Protein AF-0000000081443013 (afdb_homodimer)

Sequence (404 aa):
EGSASNFTVTPKFPNVPPPEALKDAVVLRKEALANGVHPKKLRAFNTERIAPRCEVRACDEDVYLRGSDGRTLKQYIWMRYQDPVDCADLSMIHSTLAYVSDLHLVMTGMLPYPHIEFKLHTSLDHSAWYHEFRFDVNEWILYEQECVAHSANRSLIHGRIWSRSGRLLMSTSQEGLIYPASKPLEKQKEVNVQGEKLNSKIEGSASNFTVTPKFPNVPPPEALKDAVVLRKEALANGVHPKKLRAFNTERIAPRCEVRACDEDVYLRGSDGRTLKQYIWMRYQDPVDCADLSMIHSTLAYVSDLHLVMTGMLPYPHIEFKLHTSLDHSAWYHEFRFDVNEWILYEQECVAHSANRSLIHGRIWSRSGRLLMSTSQEGLIYPASKPLEKQKEVNVQGEKLNSKI

Organism: NCBI:txid290746

Foldseek 3Di:
DVPDDPDDDDDFFDDFDDQVVFDWLVVLQVVCVVVPNDPLQFQPAPCCVPPVQKTKTWRDSCCNTFADLLLFLKTKMKIAGNDADDLVDLVGLVVLVVSVLPPPAQVSQCRNPTSFAWPDKDWDDKDKDFPDRGDGRRAIKMKMKGFPDDDPQKTKMKIWIAGSVTHTTMIMIIIMGTHTPDDPPDDDDDRDNDPDDPPPPD/DVPDDPDDDDDFFDDFDDQVVFDWLVVLQVVCVVVPNDQLQFQPAPCCVPPVQKTKTWRDSCCNTFADLLLFLKTKMKIAGNDADDQVPLVGLVVLVVSVLPPPAQVSQCRNPTSFAWPDKDWPDKDKDFPDRGDGRRAIKMKMKGFPDDDPQKTKMKIWIAGPVTHTTMIMIIMMGTHTPDDPPDDDDDRDNDPDDPPPPD

InterPro domains:
  IPR003703 Acyl-CoA thioesterase [PTHR11066] (12-180)
  IPR025652 Acyl-CoA thioesterase 2, C-terminal domain [PF02551] (62-177)
  IPR029069 HotDog domain superfamily [SSF54637] (12-180)
  IPR042171 Acyl-CoA thioesterase, double hotdog domain [G3DSA:2.40.160.210] (1-179)

Structure (mmCIF, N/CA/C/O backbone):
data_AF-0000000081443013-model_v1
#
loop_
_entity.id
_entity.type
_entity.pdbx_description
1 polymer 'Acyl-CoA thioesterase II domain-containing protein'
#
loop_
_atom_site.group_PDB
_atom_site.id
_atom_site.type_symbol
_atom_site.label_atom_id
_atom_site.label_alt_id
_atom_site.label_comp_id
_atom_site.label_asym_id
_atom_site.label_entity_id
_atom_site.label_seq_id
_atom_site.pdbx_PDB_ins_code
_atom_site.Cartn_x
_atom_site.Cartn_y
_atom_site.Cartn_z
_atom_site.occupancy
_atom_site.B_iso_or_equiv
_atom_site.auth_seq_id
_atom_site.auth_comp_id
_atom_site.auth_asym_id
_atom_site.auth_atom_id
_atom_site.pdbx_PDB_model_num
ATOM 1 N N . GLU A 1 1 ? -27.938 -7.379 -5.125 1 44.31 1 GLU A N 1
ATOM 2 C CA . GLU A 1 1 ? -27.484 -7.359 -3.732 1 44.31 1 GLU A CA 1
ATOM 3 C C . GLU A 1 1 ? -27.672 -8.727 -3.078 1 44.31 1 GLU A C 1
ATOM 5 O O . GLU A 1 1 ? -26.844 -9.148 -2.266 1 44.31 1 GLU A O 1
ATOM 10 N N . GLY A 1 2 ? -28.625 -9.312 -3.572 1 47.38 2 GLY A N 1
ATOM 11 C CA . GLY A 1 2 ? -29 -10.586 -2.967 1 47.38 2 GLY A CA 1
ATOM 12 C C . GLY A 1 2 ? -27.953 -11.672 -3.197 1 47.38 2 GLY A C 1
ATOM 13 O O . GLY A 1 2 ? -27.906 -12.648 -2.453 1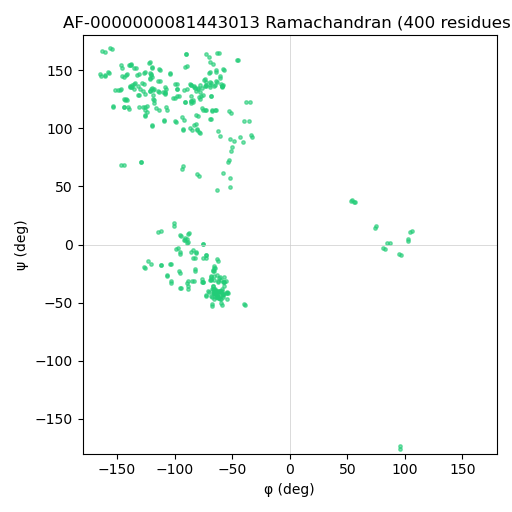 47.38 2 GLY A O 1
ATOM 14 N N . SER A 1 3 ? -27.219 -11.586 -4.27 1 54.97 3 SER A N 1
ATOM 15 C CA . SER A 1 3 ? -26.312 -12.664 -4.625 1 54.97 3 SER A CA 1
ATOM 16 C C . SER A 1 3 ? -24.891 -12.391 -4.113 1 54.97 3 SER A C 1
ATOM 18 O O . SER A 1 3 ? -23.969 -13.164 -4.379 1 54.97 3 SER A O 1
ATOM 20 N N . ALA A 1 4 ? -24.891 -11.289 -3.291 1 60.56 4 ALA A N 1
ATOM 21 C CA . ALA A 1 4 ? -23.578 -10.938 -2.752 1 60.56 4 ALA A CA 1
ATOM 22 C C . ALA A 1 4 ? -23.188 -11.867 -1.61 1 60.56 4 ALA A C 1
ATOM 24 O O . ALA A 1 4 ? -24.031 -12.25 -0.795 1 60.56 4 ALA A O 1
ATOM 25 N N . SER A 1 5 ? -22 -12.398 -1.771 1 65.38 5 SER A N 1
ATOM 26 C CA . SER A 1 5 ? -21.484 -13.258 -0.714 1 65.38 5 SER A CA 1
ATOM 27 C C . SER A 1 5 ? -21.422 -12.516 0.618 1 65.38 5 SER A C 1
ATOM 29 O O . SER A 1 5 ? -21.375 -11.281 0.648 1 65.38 5 SER A O 1
ATOM 31 N N . ASN A 1 6 ? -21.562 -13.266 1.627 1 69.56 6 ASN A N 1
ATOM 32 C CA . ASN A 1 6 ? -21.422 -12.719 2.971 1 69.56 6 ASN A CA 1
ATOM 33 C C . ASN A 1 6 ? -19.969 -12.742 3.447 1 69.56 6 ASN A C 1
ATOM 35 O O . ASN A 1 6 ? -19.672 -12.352 4.578 1 69.56 6 ASN A O 1
ATOM 39 N N . PHE A 1 7 ? -19.109 -13.047 2.52 1 76.25 7 PHE A N 1
ATOM 40 C CA . PHE A 1 7 ? -17.688 -13.07 2.877 1 76.25 7 PHE A CA 1
ATOM 41 C C . PHE A 1 7 ? -17.125 -11.664 2.939 1 76.25 7 PHE A C 1
ATOM 43 O O . PHE A 1 7 ? -17.406 -10.836 2.064 1 76.25 7 PHE A O 1
ATOM 50 N N . THR A 1 8 ? -16.531 -11.422 4.18 1 83.25 8 THR A N 1
ATOM 51 C CA . THR A 1 8 ? -15.859 -10.125 4.25 1 83.25 8 THR A CA 1
ATOM 52 C C . THR A 1 8 ? -14.438 -10.281 4.781 1 83.25 8 THR A C 1
ATOM 54 O O . THR A 1 8 ? -14.18 -11.117 5.645 1 83.25 8 THR A O 1
ATOM 57 N N . VAL A 1 9 ? -13.555 -9.68 4.156 1 86.94 9 VAL A N 1
ATOM 58 C CA . VAL A 1 9 ? -12.203 -9.43 4.641 1 86.94 9 VAL A CA 1
ATOM 59 C C . VAL A 1 9 ? -11.992 -7.934 4.844 1 86.94 9 VAL A C 1
ATOM 61 O O . VAL A 1 9 ? -12.164 -7.141 3.916 1 86.94 9 VAL A O 1
ATOM 64 N N . THR A 1 10 ? -11.766 -7.547 6.09 1 90.62 10 THR A N 1
ATOM 65 C CA . THR A 1 10 ? -11.516 -6.141 6.387 1 90.62 10 THR A CA 1
ATOM 66 C C . THR A 1 10 ? -10.383 -5.996 7.402 1 90.62 10 THR A C 1
ATOM 68 O O . THR A 1 10 ? -10.273 -6.793 8.336 1 90.62 10 THR A O 1
ATOM 71 N N . PRO A 1 11 ? -9.484 -5.066 7.125 1 91.12 11 PRO A N 1
ATOM 72 C CA . PRO A 1 11 ? -8.484 -4.773 8.156 1 91.12 11 PRO A CA 1
ATOM 73 C C . PRO A 1 11 ? -9.117 -4.254 9.453 1 91.12 11 PRO A C 1
ATOM 75 O O . PRO A 1 11 ? -10.289 -3.887 9.461 1 91.12 11 PRO A O 1
ATOM 78 N N . LYS A 1 12 ? -8.297 -4.289 10.445 1 92.75 12 LYS A N 1
ATOM 79 C CA . LYS A 1 12 ? -8.758 -3.752 11.719 1 92.75 12 LYS A CA 1
ATOM 80 C C . LYS A 1 12 ? -8.82 -2.229 11.688 1 92.75 12 LYS A C 1
ATOM 82 O O . LYS A 1 12 ? -7.918 -1.576 11.148 1 92.75 12 LYS A O 1
ATOM 87 N N . PHE A 1 13 ? -9.898 -1.758 12.234 1 96.12 13 PHE A N 1
ATOM 88 C CA . PHE A 1 13 ? -10.008 -0.313 12.398 1 96.12 13 PHE A CA 1
ATOM 89 C C . PHE A 1 13 ? -8.859 0.221 13.258 1 96.12 13 PHE A C 1
ATOM 91 O O . PHE A 1 13 ? -8.539 -0.349 14.297 1 96.12 13 PHE A O 1
ATOM 98 N N . PRO A 1 14 ? -8.25 1.316 12.875 1 96.44 14 PRO A N 1
ATOM 99 C CA . PRO A 1 14 ? -7.082 1.82 13.602 1 96.44 14 PRO A CA 1
ATOM 100 C C . PRO A 1 14 ? -7.434 2.361 14.984 1 96.44 14 PRO A C 1
ATOM 102 O O . PRO A 1 14 ? -8.539 2.877 15.188 1 96.44 14 PRO A O 1
ATOM 105 N N . ASN A 1 15 ? -6.438 2.184 15.844 1 96.38 15 ASN A N 1
ATOM 106 C CA . ASN A 1 15 ? -6.559 2.811 17.156 1 96.38 15 ASN A CA 1
ATOM 107 C C . ASN A 1 15 ? -6.18 4.289 17.109 1 96.38 15 ASN A C 1
ATOM 109 O O . ASN A 1 15 ? -5.004 4.637 17.203 1 96.38 15 ASN A O 1
ATOM 113 N N . VAL A 1 16 ? -7.109 5.184 17.031 1 97.69 16 VAL A N 1
ATOM 114 C CA . VAL A 1 16 ? -6.891 6.621 16.891 1 97.69 16 VAL A CA 1
ATOM 115 C C . VAL A 1 16 ? -7.859 7.375 17.797 1 97.69 16 VAL A C 1
ATOM 117 O O . VAL A 1 16 ? -8.93 6.859 18.141 1 97.69 16 VAL A O 1
ATOM 120 N N . PRO A 1 17 ? -7.559 8.57 18.234 1 97.75 17 PRO A N 1
ATOM 121 C CA . PRO A 1 17 ? -8.523 9.383 18.984 1 97.75 17 PRO A CA 1
ATOM 122 C C . PRO A 1 17 ? -9.75 9.758 18.141 1 97.75 17 PRO A C 1
ATOM 124 O O . PRO A 1 17 ? -9.648 9.906 16.922 1 97.75 17 PRO A O 1
ATOM 127 N N . PRO A 1 18 ? -10.82 9.914 18.828 1 97.94 18 PRO A N 1
ATOM 128 C CA . PRO A 1 18 ? -12 10.391 18.109 1 97.94 18 PRO A CA 1
ATOM 129 C C . PRO A 1 18 ? -11.875 11.844 17.656 1 97.94 18 PRO A C 1
ATOM 131 O O . PRO A 1 18 ? -11.086 12.602 18.219 1 97.94 18 PRO A O 1
ATOM 134 N N . PRO A 1 19 ? -12.625 12.18 16.656 1 98 19 PRO A N 1
ATOM 135 C CA . PRO A 1 19 ? -12.461 13.531 16.125 1 98 19 PRO A CA 1
ATOM 136 C C . PRO A 1 19 ? -12.781 14.609 17.141 1 98 19 PRO A C 1
ATOM 138 O O . PRO A 1 19 ? -12.219 15.711 17.094 1 98 19 PRO A O 1
ATOM 141 N N . GLU A 1 20 ? -13.656 14.328 18.078 1 97.69 20 GLU A N 1
ATOM 142 C CA . GLU A 1 20 ? -14.055 15.312 19.078 1 97.69 20 GLU A CA 1
ATOM 143 C C . GLU A 1 20 ? -12.883 15.672 19.984 1 97.69 20 GLU A C 1
ATOM 145 O O . GLU A 1 20 ? -12.883 16.734 20.625 1 97.69 20 GLU A O 1
ATOM 150 N N . ALA A 1 21 ? -11.914 14.836 20.094 1 97.94 21 ALA A N 1
ATOM 151 C CA . ALA A 1 21 ? -10.758 15.062 20.969 1 97.94 21 ALA A CA 1
ATOM 152 C C . ALA A 1 21 ? -9.656 15.812 20.219 1 97.94 21 ALA A C 1
ATOM 154 O O . ALA A 1 21 ? -8.594 16.078 20.781 1 97.94 21 ALA A O 1
ATOM 155 N N . LEU A 1 22 ? -9.852 16.234 19.016 1 98 22 LEU A N 1
ATOM 156 C CA . LEU A 1 22 ? -8.805 16.781 18.156 1 98 22 LEU A CA 1
ATOM 157 C C . LEU A 1 22 ? -9.148 18.203 17.703 1 98 22 LEU A C 1
ATOM 159 O O . LEU A 1 22 ? -10.32 18.578 17.672 1 98 22 LEU A O 1
ATOM 163 N N . LYS A 1 23 ? -8.125 18.969 17.359 1 95.56 23 LYS A N 1
ATOM 164 C CA . LYS A 1 23 ? -8.289 20.328 16.859 1 95.56 23 LYS A CA 1
ATOM 165 C C . LYS A 1 23 ? -8.438 20.344 15.344 1 95.56 23 LYS A C 1
ATOM 167 O O . LYS A 1 23 ? -7.914 19.469 14.648 1 95.56 23 LYS A O 1
ATOM 172 N N . ASP A 1 24 ? -9.094 21.344 14.875 1 94.44 24 ASP A N 1
ATOM 173 C CA . ASP A 1 24 ? -9.18 21.609 13.445 1 94.44 24 ASP A CA 1
ATOM 174 C C . ASP A 1 24 ? -7.801 21.922 12.859 1 94.44 24 ASP A C 1
ATOM 176 O O . ASP A 1 24 ? -7.012 22.641 13.484 1 94.44 24 ASP A O 1
ATOM 180 N N . ALA A 1 25 ? -7.559 21.406 11.703 1 92.19 25 ALA A N 1
ATOM 181 C CA . ALA A 1 25 ? -6.254 21.562 11.062 1 92.19 25 ALA A CA 1
ATOM 182 C C . ALA A 1 25 ? -5.934 23.031 10.797 1 92.19 25 ALA A C 1
ATOM 184 O O . ALA A 1 25 ? -4.773 23.438 10.875 1 92.19 25 ALA A O 1
ATOM 185 N N . VAL A 1 26 ? -6.922 23.766 10.391 1 89.5 26 VAL A N 1
ATOM 186 C CA . VAL A 1 26 ? -6.73 25.188 10.117 1 89.5 26 VAL A CA 1
ATOM 187 C C . VAL A 1 26 ? -6.305 25.906 11.398 1 89.5 26 VAL A C 1
ATOM 189 O O . VAL A 1 26 ? -5.398 26.75 11.383 1 89.5 26 VAL A O 1
ATOM 192 N N . VAL A 1 27 ? -7.008 25.609 12.492 1 91.44 27 VAL A N 1
ATOM 193 C CA . VAL A 1 27 ? -6.695 26.188 13.797 1 91.44 27 VAL A CA 1
ATOM 194 C C . VAL A 1 27 ? -5.293 25.766 14.227 1 91.44 27 VAL A C 1
ATOM 196 O O . VAL A 1 27 ? -4.52 26.594 14.727 1 91.44 27 VAL A O 1
ATOM 199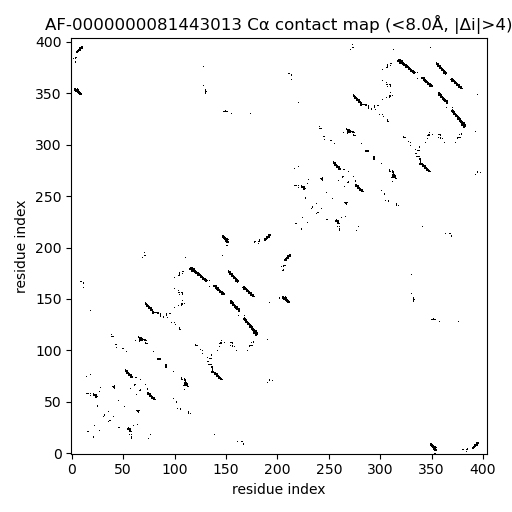 N N . LEU A 1 28 ? -4.941 24.516 14.031 1 91.31 28 LEU A N 1
ATOM 200 C CA . LEU A 1 28 ? -3.627 24 14.375 1 91.31 28 LEU A CA 1
ATOM 201 C C . LEU A 1 28 ? -2.521 24.766 13.672 1 91.31 28 LEU A C 1
ATOM 203 O O . LEU A 1 28 ? -1.509 25.109 14.289 1 91.31 28 LEU A O 1
ATOM 207 N N . ARG A 1 29 ? -2.697 25 12.422 1 90.38 29 ARG A N 1
ATOM 208 C CA . ARG A 1 29 ? -1.698 25.719 11.633 1 90.38 29 ARG A CA 1
ATOM 209 C C . ARG A 1 29 ? -1.558 27.156 12.102 1 90.38 29 ARG A C 1
ATOM 211 O O . ARG A 1 29 ? -0.442 27.672 12.242 1 90.38 29 ARG A O 1
ATOM 218 N N . LYS A 1 30 ? -2.656 27.844 12.305 1 91.19 30 LYS A N 1
ATOM 219 C CA . LYS A 1 30 ? -2.65 29.219 12.781 1 91.19 30 LYS A CA 1
ATOM 220 C C . LYS A 1 30 ? -1.933 29.328 14.125 1 91.19 30 LYS A C 1
ATOM 222 O O . LYS A 1 30 ? -1.17 30.281 14.344 1 91.19 30 LYS A O 1
ATOM 227 N N . GLU A 1 31 ? -2.205 28.391 14.984 1 94 31 GLU A N 1
ATOM 228 C CA . GLU A 1 31 ? -1.567 28.391 16.297 1 94 31 GLU A CA 1
ATOM 229 C C . GLU A 1 31 ? -0.062 28.172 16.188 1 94 31 GLU A C 1
ATOM 231 O O . GLU A 1 31 ? 0.72 28.797 16.906 1 94 31 GLU A O 1
ATOM 236 N N . ALA A 1 32 ? 0.339 27.297 15.266 1 92 32 ALA A N 1
ATOM 237 C CA . ALA A 1 32 ? 1.763 27.062 15.047 1 92 32 ALA A CA 1
ATOM 238 C C . ALA A 1 32 ? 2.471 28.312 14.562 1 92 32 ALA A C 1
ATOM 240 O O . ALA A 1 32 ? 3.559 28.656 15.039 1 92 32 ALA A O 1
ATOM 241 N N . LEU A 1 33 ? 1.902 28.984 13.68 1 91.56 33 LEU A N 1
ATOM 242 C CA . LEU A 1 33 ? 2.465 30.219 13.148 1 91.56 33 LEU A CA 1
ATOM 243 C C . LEU A 1 33 ? 2.518 31.312 14.219 1 91.56 33 LEU A C 1
ATOM 245 O O . LEU A 1 33 ? 3.51 32.031 14.328 1 91.56 33 LEU A O 1
ATOM 249 N N . ALA A 1 34 ? 1.504 31.422 14.984 1 95.12 34 ALA A N 1
ATOM 250 C CA . ALA A 1 34 ? 1.43 32.406 16.062 1 95.12 34 ALA A CA 1
ATOM 251 C C . ALA A 1 34 ? 2.49 32.156 17.125 1 95.12 34 ALA A C 1
ATOM 253 O O . ALA A 1 34 ? 2.992 33.062 17.75 1 95.12 34 ALA A O 1
ATOM 254 N N . ASN A 1 35 ? 2.871 30.891 17.203 1 94.56 35 ASN A N 1
ATOM 255 C CA . ASN A 1 35 ? 3.869 30.5 18.188 1 94.56 35 ASN A CA 1
ATOM 256 C C . ASN A 1 35 ? 5.281 30.562 17.625 1 94.56 35 ASN A C 1
ATOM 258 O O . ASN A 1 35 ? 6.223 30.047 18.219 1 94.56 35 ASN A O 1
ATOM 262 N N . GLY A 1 36 ? 5.352 31.031 16.391 1 91.81 36 GLY A N 1
ATOM 263 C CA . GLY A 1 36 ? 6.664 31.375 15.875 1 91.81 36 GLY A CA 1
ATOM 264 C C . GLY A 1 36 ? 7.227 30.344 14.922 1 91.81 36 GLY A C 1
ATOM 265 O O . GLY A 1 36 ? 8.383 30.438 14.5 1 91.81 36 GLY A O 1
ATOM 266 N N . VAL A 1 37 ? 6.473 29.391 14.664 1 88.19 37 VAL A N 1
ATOM 267 C CA . VAL A 1 37 ? 6.965 28.422 13.695 1 88.19 37 VAL A CA 1
ATOM 268 C C . VAL A 1 37 ? 7.035 29.062 12.312 1 88.19 37 VAL A C 1
ATOM 270 O O . VAL A 1 37 ? 6.07 29.688 11.859 1 88.19 37 VAL A O 1
ATOM 273 N N . HIS A 1 38 ? 8.172 28.953 11.719 1 87.69 38 HIS A N 1
ATOM 274 C CA . HIS A 1 38 ? 8.344 29.5 10.375 1 87.69 38 HIS A CA 1
ATOM 275 C C . HIS A 1 38 ? 7.461 28.766 9.367 1 87.69 38 HIS A C 1
ATOM 277 O O . HIS A 1 38 ? 7.367 27.531 9.398 1 87.69 38 HIS A O 1
ATOM 283 N N . PRO A 1 39 ? 6.836 29.484 8.477 1 83.5 39 PRO A N 1
ATOM 284 C CA . PRO A 1 39 ? 5.934 28.875 7.496 1 83.5 39 PRO A CA 1
ATOM 285 C C . PRO A 1 39 ? 6.621 27.812 6.652 1 83.5 39 PRO A C 1
ATOM 287 O O . PRO A 1 39 ? 5.992 26.812 6.281 1 83.5 39 PRO A O 1
ATOM 290 N N . LYS A 1 40 ? 7.898 27.906 6.453 1 79.38 40 LYS A N 1
ATOM 291 C CA . LYS A 1 40 ? 8.641 26.969 5.613 1 79.38 40 LYS A CA 1
ATOM 292 C C . LYS A 1 40 ? 8.844 25.625 6.328 1 79.38 40 LYS A C 1
ATOM 294 O O . LYS A 1 40 ? 9.188 24.625 5.695 1 79.38 40 LYS A O 1
ATOM 299 N N . LYS A 1 41 ? 8.547 25.688 7.551 1 81.62 41 LYS A N 1
ATOM 300 C CA . LYS A 1 41 ? 8.727 24.469 8.344 1 81.62 41 LYS A CA 1
ATOM 301 C C . LYS A 1 41 ? 7.422 23.688 8.445 1 81.62 41 LYS A C 1
ATOM 303 O O . LYS A 1 41 ? 7.406 22.547 8.945 1 81.62 41 LYS A O 1
ATOM 308 N N . LEU A 1 42 ? 6.414 24.281 7.992 1 83.94 42 LEU A N 1
ATOM 309 C CA . LEU A 1 42 ? 5.117 23.609 7.969 1 83.94 42 LEU A CA 1
ATOM 310 C C . LEU A 1 42 ? 4.84 23.016 6.59 1 83.94 42 LEU A C 1
ATOM 312 O O . LEU A 1 42 ? 5.172 23.625 5.57 1 83.94 42 LEU A O 1
ATOM 316 N N . ARG A 1 43 ? 4.32 21.844 6.629 1 81.81 43 ARG A N 1
ATOM 317 C CA . ARG A 1 43 ? 3.945 21.219 5.367 1 81.81 43 ARG A CA 1
ATOM 318 C C . ARG A 1 43 ? 2.902 22.062 4.633 1 81.81 43 ARG A C 1
ATOM 320 O O . ARG A 1 43 ? 2.027 22.656 5.258 1 81.81 43 ARG A O 1
ATOM 327 N N . ALA A 1 44 ? 3.029 22.031 3.41 1 64.12 44 ALA A N 1
ATOM 328 C CA . ALA A 1 44 ? 2.246 22.906 2.555 1 64.12 44 ALA A CA 1
ATOM 329 C C . ALA A 1 44 ? 0.839 22.359 2.336 1 64.12 44 ALA A C 1
ATOM 331 O O . ALA A 1 44 ? 0.534 21.828 1.268 1 64.12 44 ALA A O 1
ATOM 332 N N . PHE A 1 45 ? 0.171 22.234 3.35 1 68.81 45 PHE A N 1
ATOM 333 C CA . PHE A 1 45 ? -1.221 21.844 3.16 1 68.81 45 PHE A CA 1
ATOM 334 C C . PHE A 1 45 ? -2.121 23.062 3.078 1 68.81 45 PHE A C 1
ATOM 336 O O . PHE A 1 45 ? -2.162 23.875 4.008 1 68.81 45 PHE A O 1
ATOM 343 N N . ASN A 1 46 ? -2.438 23.406 1.997 1 62.16 46 ASN A N 1
ATOM 344 C CA . ASN A 1 46 ? -3.404 24.5 2.014 1 62.16 46 ASN A CA 1
ATOM 345 C C . ASN A 1 46 ? -4.836 23.984 1.937 1 62.16 46 ASN A C 1
ATOM 347 O O . ASN A 1 46 ? -5.48 24.078 0.891 1 62.16 46 ASN A O 1
ATOM 351 N N . THR A 1 47 ? -5.172 23.328 2.9 1 60.34 47 THR A N 1
ATOM 352 C CA . THR A 1 47 ? -6.504 22.75 2.971 1 60.34 47 THR A CA 1
ATOM 353 C C . THR A 1 47 ? -7.578 23.812 2.766 1 60.34 47 THR A C 1
ATOM 355 O O . THR A 1 47 ? -8.586 23.578 2.102 1 60.34 47 THR A O 1
ATOM 358 N N . GLU A 1 48 ? -7.367 24.844 3.336 1 65.81 48 GLU A N 1
ATOM 359 C CA . GLU A 1 48 ? -8.32 25.938 3.209 1 65.81 48 GLU A CA 1
ATOM 360 C C . GLU A 1 48 ? -8.531 26.328 1.745 1 65.81 48 GLU A C 1
ATOM 362 O O . GLU A 1 48 ? -9.641 26.672 1.343 1 65.81 48 GLU A O 1
ATOM 367 N N . ARG A 1 49 ? -7.562 26.172 1.122 1 69.94 49 ARG A N 1
ATOM 368 C CA . ARG A 1 49 ? -7.645 26.562 -0.282 1 69.94 49 ARG A CA 1
ATOM 369 C C . ARG A 1 49 ? -8.148 25.406 -1.143 1 69.94 49 ARG A C 1
ATOM 371 O O . ARG A 1 49 ? -9.008 25.594 -2.004 1 69.94 49 ARG A O 1
ATOM 378 N N . ILE A 1 50 ? -7.773 24.328 -0.799 1 68.69 50 ILE A N 1
ATOM 379 C CA . ILE A 1 50 ? -7.996 23.203 -1.696 1 68.69 50 ILE A CA 1
ATOM 380 C C . ILE A 1 50 ? -9.352 22.578 -1.398 1 68.69 50 ILE A C 1
ATOM 382 O O . ILE A 1 50 ? -10.039 22.109 -2.311 1 68.69 50 ILE A O 1
ATOM 386 N N . ALA A 1 51 ? -9.68 22.641 -0.157 1 78.44 51 ALA A N 1
ATOM 387 C CA . ALA A 1 51 ? -10.938 22 0.228 1 78.44 51 ALA A CA 1
ATOM 388 C C . ALA A 1 51 ? -11.641 22.797 1.326 1 78.44 51 ALA A C 1
ATOM 390 O O . ALA A 1 51 ? -11.859 22.281 2.424 1 78.44 51 ALA A O 1
ATOM 391 N N . PRO A 1 52 ? -12.109 23.922 1.036 1 81.5 52 PRO A N 1
ATOM 392 C CA . PRO A 1 52 ? -12.68 24.797 2.057 1 81.5 52 PRO A CA 1
ATOM 393 C C . PRO A 1 52 ? -13.953 24.234 2.684 1 81.5 52 PRO A C 1
ATOM 395 O O . PRO A 1 52 ? -14.344 24.656 3.775 1 81.5 52 PRO A O 1
ATOM 398 N N . ARG A 1 53 ? -14.562 23.344 2.076 1 88.81 53 ARG A N 1
ATOM 399 C CA . ARG A 1 53 ? -15.805 22.797 2.596 1 88.81 53 ARG A CA 1
ATOM 400 C C . ARG A 1 53 ? -15.562 21.453 3.281 1 88.81 53 ARG A C 1
ATOM 402 O O . ARG A 1 53 ? -16.5 20.672 3.484 1 88.81 53 ARG A O 1
ATOM 409 N N . CYS A 1 54 ? -14.359 21.156 3.592 1 92.5 54 CYS A N 1
ATOM 410 C CA . CYS A 1 54 ? -14.023 19.938 4.312 1 92.5 54 CYS A CA 1
ATOM 411 C C . CYS A 1 54 ? -13.242 20.25 5.586 1 92.5 54 CYS A C 1
ATOM 413 O O . CYS A 1 54 ? -12.156 20.828 5.527 1 92.5 54 CYS A O 1
ATOM 415 N N . GLU A 1 55 ? -13.875 19.953 6.691 1 94.06 55 GLU A N 1
ATOM 416 C CA . GLU A 1 55 ? -13.133 20.062 7.949 1 94.06 55 GLU A CA 1
ATOM 417 C C . GLU A 1 55 ? -12.172 18.891 8.133 1 94.06 55 GLU A C 1
ATOM 419 O O . GLU A 1 55 ? -12.523 17.75 7.844 1 94.06 55 GLU A O 1
ATOM 424 N N . VAL A 1 56 ? -10.945 19.188 8.547 1 95.19 56 VAL A N 1
ATOM 425 C CA . VAL A 1 56 ? -9.914 18.172 8.711 1 95.19 56 VAL A CA 1
ATOM 426 C C . VAL A 1 56 ? -9.344 18.234 10.125 1 95.19 56 VAL A C 1
ATOM 428 O O . VAL A 1 56 ? -9.055 19.312 10.641 1 95.19 56 VAL A O 1
ATOM 431 N N . ARG A 1 57 ? -9.281 17.094 10.805 1 95.94 57 ARG A N 1
ATOM 432 C CA . ARG A 1 57 ? -8.648 16.953 12.117 1 95.94 57 ARG A CA 1
ATOM 433 C C . ARG A 1 57 ? -7.629 15.828 12.125 1 95.94 57 ARG A C 1
ATOM 435 O O . ARG A 1 57 ? -7.992 14.656 11.977 1 95.94 57 ARG A O 1
ATOM 442 N N . ALA A 1 58 ? -6.387 16.203 12.383 1 95.81 58 ALA A N 1
ATOM 443 C CA . ALA A 1 58 ? -5.293 15.227 12.305 1 95.81 58 ALA A CA 1
ATOM 444 C C . ALA A 1 58 ? -5.141 14.477 13.625 1 95.81 58 ALA A C 1
ATOM 446 O O . ALA A 1 58 ? -5.203 15.078 14.703 1 95.81 58 ALA A O 1
ATOM 447 N N . CYS A 1 59 ? -4.941 13.172 13.547 1 97.31 59 CYS A N 1
ATOM 448 C CA . CYS A 1 59 ? -4.809 12.344 14.734 1 97.31 59 CYS A CA 1
ATOM 449 C C . CYS A 1 59 ? -3.445 12.539 15.383 1 97.31 59 CYS A C 1
ATOM 451 O O . CYS A 1 59 ? -3.299 12.359 16.594 1 97.31 59 CYS A O 1
ATOM 453 N N . ASP A 1 60 ? -2.426 12.805 14.641 1 95.56 60 ASP A N 1
ATOM 454 C CA . ASP A 1 60 ? -1.089 13.203 15.078 1 95.56 60 ASP A CA 1
ATOM 455 C C . ASP A 1 60 ? -0.721 14.578 14.539 1 95.56 60 ASP A C 1
ATOM 457 O O . ASP A 1 60 ? -0.245 14.703 13.414 1 95.56 60 ASP A O 1
ATOM 461 N N . GLU A 1 61 ? -0.799 15.539 15.398 1 93.06 61 GLU A N 1
ATOM 462 C CA . GLU A 1 61 ? -0.653 16.938 14.992 1 93.06 61 GLU A CA 1
ATOM 463 C C . GLU A 1 61 ? 0.764 17.219 14.5 1 93.06 61 GLU A C 1
ATOM 465 O O . GLU A 1 61 ? 0.954 17.969 13.531 1 93.06 61 GLU A O 1
ATOM 470 N N . ASP A 1 62 ? 1.704 16.672 15.102 1 90.94 62 ASP A N 1
ATOM 471 C CA . ASP A 1 62 ? 3.094 16.922 14.742 1 90.94 62 ASP A CA 1
ATOM 472 C C . ASP A 1 62 ? 3.42 16.344 13.367 1 90.94 62 ASP A C 1
ATOM 474 O O . ASP A 1 62 ? 4.047 17.016 12.539 1 90.94 62 ASP A O 1
ATOM 478 N N . VAL A 1 63 ? 3.006 15.164 13.141 1 91.56 63 VAL A N 1
ATOM 479 C CA . VAL A 1 63 ? 3.229 14.516 11.859 1 91.56 63 VAL A CA 1
ATOM 480 C C . VAL A 1 63 ? 2.512 15.297 10.758 1 91.56 63 VAL A C 1
ATOM 482 O O . VAL A 1 63 ? 3.051 15.477 9.664 1 91.56 63 VAL A O 1
ATOM 485 N N . TYR A 1 64 ? 1.329 15.734 11.07 1 92.25 64 TYR A N 1
ATOM 486 C CA . TYR A 1 64 ? 0.522 16.469 10.102 1 92.25 64 TYR A CA 1
ATOM 487 C C . TYR A 1 64 ? 1.181 17.797 9.734 1 92.25 64 TYR A C 1
ATOM 489 O O . TYR A 1 64 ? 1.245 18.156 8.562 1 92.25 64 TYR A O 1
ATOM 497 N N . LEU A 1 65 ? 1.755 18.5 10.688 1 90.06 65 LEU A N 1
ATOM 498 C CA . LEU A 1 65 ? 2.268 19.844 10.484 1 90.06 65 LEU A CA 1
ATOM 499 C C . LEU A 1 65 ? 3.688 19.812 9.93 1 90.06 65 LEU A C 1
ATOM 501 O O . LEU A 1 65 ? 4.074 20.672 9.148 1 90.06 65 LEU A O 1
ATOM 505 N N . ARG A 1 66 ? 4.402 18.75 10.352 1 87.75 66 ARG A N 1
ATOM 506 C CA . ARG A 1 66 ? 5.836 18.875 10.094 1 87.75 66 ARG A CA 1
ATOM 507 C C . ARG A 1 66 ? 6.359 17.672 9.32 1 87.75 66 ARG A C 1
ATOM 509 O O . ARG A 1 66 ? 7.449 17.719 8.75 1 87.75 66 ARG A O 1
ATOM 516 N N . GLY A 1 67 ? 5.699 16.594 9.328 1 87.75 67 GLY A N 1
ATOM 517 C CA . GLY A 1 67 ? 6.219 15.359 8.781 1 87.75 67 GLY A CA 1
ATOM 518 C C . GLY A 1 67 ? 6.848 14.461 9.828 1 87.75 67 GLY A C 1
ATOM 519 O O . GLY A 1 67 ? 6.645 14.656 11.023 1 87.75 67 GLY A O 1
ATOM 520 N N . SER A 1 68 ? 7.434 13.352 9.508 1 85.19 68 SER A N 1
ATOM 521 C CA . SER A 1 68 ? 7.848 12.344 10.484 1 85.19 68 SER A CA 1
ATOM 522 C C . SER A 1 68 ? 9.352 12.102 10.414 1 85.19 68 SER A C 1
ATOM 524 O O . SER A 1 68 ? 9.938 11.57 11.359 1 85.19 68 SER A O 1
ATOM 526 N N . ASP A 1 69 ? 10.039 12.445 9.469 1 75.38 69 ASP A N 1
ATOM 527 C CA . ASP A 1 69 ? 11.453 12.133 9.258 1 75.38 69 ASP A CA 1
ATOM 528 C C . ASP A 1 69 ? 11.688 10.625 9.297 1 75.38 69 ASP A C 1
ATOM 530 O O . ASP A 1 69 ? 12.609 10.156 9.977 1 75.38 69 ASP A O 1
ATOM 534 N N . GLY A 1 70 ? 10.781 9.922 8.805 1 73.12 70 GLY A N 1
ATOM 535 C CA . GLY A 1 70 ? 10.953 8.484 8.68 1 73.12 70 GLY A CA 1
ATOM 536 C C . GLY A 1 70 ? 10.328 7.707 9.82 1 73.12 70 GLY A C 1
ATOM 537 O O . GLY A 1 70 ? 10.234 6.477 9.758 1 73.12 70 GLY A O 1
ATOM 538 N N . ARG A 1 71 ? 9.875 8.312 10.844 1 78.25 71 ARG A N 1
ATOM 539 C CA . ARG A 1 71 ? 9.25 7.641 11.977 1 78.25 71 ARG A CA 1
ATOM 540 C C . ARG A 1 71 ? 8 6.875 11.547 1 78.25 71 ARG A C 1
ATOM 542 O O . ARG A 1 71 ? 7.727 5.789 12.062 1 78.25 71 ARG A O 1
ATOM 549 N N . THR A 1 72 ? 7.32 7.445 10.734 1 87.75 72 THR A N 1
ATOM 550 C CA . THR A 1 72 ? 6.129 6.812 10.188 1 87.75 72 THR A CA 1
ATOM 551 C C . THR A 1 72 ? 5.914 7.219 8.734 1 87.75 72 THR A C 1
ATOM 553 O O . THR A 1 72 ? 6.41 8.258 8.297 1 87.75 72 THR A O 1
ATOM 556 N N . LEU A 1 73 ? 5.258 6.359 8.117 1 92.06 73 LEU A N 1
ATOM 557 C CA . LEU A 1 73 ? 4.887 6.617 6.727 1 92.06 73 LEU A CA 1
ATOM 558 C C . LEU A 1 73 ? 3.373 6.738 6.582 1 92.06 73 LEU A C 1
ATOM 560 O O . LEU A 1 73 ? 2.854 6.773 5.465 1 92.06 73 LEU A O 1
ATOM 564 N N . LYS A 1 74 ? 2.752 6.82 7.793 1 94.25 74 LYS A N 1
ATOM 565 C CA . LYS A 1 74 ? 1.293 6.836 7.832 1 94.25 74 LYS A CA 1
ATOM 566 C C . LYS A 1 74 ? 0.775 8.125 8.469 1 94.25 74 LYS A C 1
ATOM 568 O O . LYS A 1 74 ? 1.449 8.719 9.305 1 94.25 74 LYS A O 1
ATOM 573 N N . GLN A 1 75 ? -0.368 8.5 8.094 1 94.56 75 GLN A N 1
ATOM 574 C CA . GLN A 1 75 ? -1.122 9.531 8.789 1 94.56 75 GLN A CA 1
ATOM 575 C C . GLN A 1 75 ? -2.609 9.195 8.836 1 94.56 75 GLN A C 1
ATOM 577 O O . GLN A 1 75 ? -3.123 8.516 7.945 1 94.56 75 GLN A O 1
ATOM 582 N N . TYR A 1 76 ? -3.199 9.57 9.844 1 97.5 76 TYR A N 1
ATOM 583 C CA . TYR A 1 76 ? -4.629 9.414 10.078 1 97.5 76 TYR A CA 1
ATOM 584 C C . TYR A 1 76 ? -5.309 10.766 10.25 1 97.5 76 TYR A C 1
ATOM 586 O O . TYR A 1 76 ? -4.922 11.555 11.109 1 97.5 76 TYR A O 1
ATOM 594 N N . ILE A 1 77 ? -6.348 10.977 9.508 1 96.75 77 ILE A N 1
ATOM 595 C CA . ILE A 1 77 ? -7.047 12.258 9.586 1 96.75 77 ILE A CA 1
ATOM 596 C C . ILE A 1 77 ? -8.555 12.023 9.547 1 96.75 77 ILE A C 1
ATOM 598 O O . ILE A 1 77 ? -9.047 11.227 8.742 1 96.75 77 ILE A O 1
ATOM 602 N N . TRP A 1 78 ? -9.203 12.672 10.359 1 97.88 78 TRP A N 1
ATOM 603 C CA . TRP A 1 78 ? -10.656 12.742 10.297 1 97.88 78 TRP A CA 1
ATOM 604 C C . TRP A 1 78 ? -11.102 13.859 9.359 1 97.88 78 TRP A C 1
ATOM 606 O O . TRP A 1 78 ? -10.547 14.961 9.375 1 97.88 78 TRP A O 1
ATOM 616 N N . MET A 1 79 ? -12.109 13.562 8.562 1 96.62 79 MET A N 1
ATOM 617 C CA . MET A 1 79 ? -12.672 14.531 7.621 1 96.62 79 MET A CA 1
ATOM 618 C C . MET A 1 79 ? -14.195 14.547 7.703 1 96.62 79 MET A C 1
ATOM 620 O O . MET A 1 79 ? -14.82 13.516 7.93 1 96.62 79 MET A O 1
ATOM 624 N N . ARG A 1 80 ? -14.688 15.695 7.508 1 95.88 80 ARG A N 1
ATOM 625 C CA . ARG A 1 80 ? -16.141 15.844 7.414 1 95.88 80 ARG A CA 1
ATOM 626 C C . ARG A 1 80 ? -16.516 16.906 6.387 1 95.88 80 ARG A C 1
ATOM 628 O O . ARG A 1 80 ? -16.062 18.062 6.48 1 95.88 80 ARG A O 1
ATOM 635 N N . TYR A 1 81 ? -17.219 16.438 5.391 1 93.5 81 TYR A N 1
ATOM 636 C CA . TYR A 1 81 ? -17.75 17.375 4.395 1 93.5 81 TYR A CA 1
ATOM 637 C C . TYR A 1 81 ? -18.844 18.25 4.992 1 93.5 81 TYR A C 1
ATOM 639 O O . TYR A 1 81 ? -19.734 17.75 5.676 1 93.5 81 TYR A O 1
ATOM 647 N N . GLN A 1 82 ? -18.859 19.516 4.719 1 92.44 82 GLN A N 1
ATOM 648 C CA . GLN A 1 82 ? -19.656 20.469 5.488 1 92.44 82 GLN A CA 1
ATOM 649 C C . GLN A 1 82 ? -21 20.734 4.793 1 92.44 82 GLN A C 1
ATOM 651 O O . GLN A 1 82 ? -21.953 21.172 5.434 1 92.44 82 GLN A O 1
ATOM 656 N N . ASP A 1 83 ? -21.156 20.516 3.467 1 92.88 83 ASP A N 1
ATOM 657 C CA . ASP A 1 83 ? -22.438 20.688 2.785 1 92.88 83 ASP A CA 1
ATOM 658 C C . ASP A 1 83 ? -23.281 19.406 2.883 1 92.88 83 ASP A C 1
ATOM 660 O O . ASP A 1 83 ? -22.859 18.344 2.42 1 92.88 83 ASP A O 1
ATOM 664 N N . PRO A 1 84 ? -24.406 19.578 3.404 1 94.12 84 PRO A N 1
ATOM 665 C CA . PRO A 1 84 ? -25.234 18.375 3.584 1 94.12 84 PRO A CA 1
ATOM 666 C C . PRO A 1 84 ? -25.531 17.656 2.268 1 94.12 84 PRO A C 1
ATOM 668 O O . PRO A 1 84 ? -25.797 18.312 1.254 1 94.12 84 PRO A O 1
ATOM 671 N N . VAL A 1 85 ? -25.453 16.359 2.297 1 95.5 85 VAL A N 1
ATOM 672 C CA . VAL A 1 85 ? -25.75 15.5 1.158 1 95.5 85 VAL A CA 1
ATOM 673 C C . VAL A 1 85 ? -26.906 14.562 1.504 1 95.5 85 VAL A C 1
ATOM 675 O O . VAL A 1 85 ? -26.953 14.016 2.609 1 95.5 85 VAL A O 1
ATOM 678 N N . ASP A 1 86 ? -27.906 14.422 0.568 1 95.88 86 ASP A N 1
ATOM 679 C CA . ASP A 1 86 ? -28.969 13.445 0.741 1 95.88 86 ASP A CA 1
ATOM 680 C C . ASP A 1 86 ? -28.438 12.023 0.643 1 95.88 86 ASP A C 1
ATOM 682 O O . ASP A 1 86 ? -28.016 11.578 -0.43 1 95.88 86 ASP A O 1
ATOM 686 N N . CYS A 1 87 ? -28.516 11.297 1.725 1 92.69 87 CYS A N 1
ATOM 687 C CA . CYS A 1 87 ? -27.922 9.969 1.795 1 92.69 87 CYS A CA 1
ATOM 688 C C . CYS A 1 87 ? -28.719 8.969 0.968 1 92.69 87 CYS A C 1
ATOM 690 O O . CYS A 1 87 ? -28.25 7.871 0.678 1 92.69 87 CYS A O 1
ATOM 692 N N . ALA A 1 88 ? -29.859 9.375 0.498 1 94.38 88 ALA A N 1
ATOM 693 C CA . ALA A 1 88 ? -30.641 8.516 -0.373 1 94.38 88 ALA A CA 1
ATOM 694 C C . ALA A 1 88 ? -30.156 8.594 -1.815 1 94.38 88 ALA A C 1
ATOM 696 O O . ALA A 1 88 ? -30.469 7.723 -2.635 1 94.38 88 ALA A O 1
ATOM 697 N N . ASP A 1 89 ? -29.531 9.586 -2.076 1 96.44 89 ASP A N 1
ATOM 698 C CA . ASP A 1 89 ? -28.953 9.758 -3.408 1 96.44 89 ASP A CA 1
ATOM 699 C C . ASP A 1 89 ? -27.578 9.109 -3.5 1 96.44 89 ASP A C 1
ATOM 701 O O . ASP A 1 89 ? -26.562 9.75 -3.215 1 96.44 89 ASP A O 1
ATOM 705 N N . LEU A 1 90 ? -27.469 7.984 -4.043 1 95.12 90 LEU A N 1
ATOM 706 C CA . LEU A 1 90 ? -26.234 7.199 -4.078 1 95.12 90 LEU A CA 1
ATOM 707 C C . LEU A 1 90 ? -25.188 7.875 -4.953 1 95.12 90 LEU A C 1
ATOM 709 O O . LEU A 1 90 ? -23.984 7.816 -4.648 1 95.12 90 LEU A O 1
ATOM 713 N N . SER A 1 91 ? -25.625 8.438 -6.012 1 95.94 91 SER A N 1
ATOM 714 C CA . SER A 1 91 ? -24.688 9.133 -6.879 1 95.94 91 SER A CA 1
ATOM 715 C C . SER A 1 91 ? -23.984 10.266 -6.133 1 95.94 91 SER A C 1
ATOM 717 O O . SER A 1 91 ? -22.781 10.484 -6.312 1 95.94 91 SER A O 1
ATOM 719 N N . MET A 1 92 ? -24.766 10.914 -5.348 1 95.81 92 MET A N 1
ATOM 720 C CA . MET A 1 92 ? -24.219 12.055 -4.633 1 95.81 92 MET A CA 1
ATOM 721 C C . MET A 1 92 ? -23.281 11.602 -3.52 1 95.81 92 MET A C 1
ATOM 723 O O . MET A 1 92 ? -22.219 12.195 -3.307 1 95.81 92 MET A O 1
ATOM 727 N N . ILE A 1 93 ? -23.656 10.602 -2.775 1 95.69 93 ILE A N 1
ATOM 728 C CA . ILE A 1 93 ? -22.812 10.18 -1.671 1 95.69 93 ILE A CA 1
ATOM 729 C C . ILE A 1 93 ? -21.5 9.594 -2.219 1 95.69 93 ILE A C 1
ATOM 731 O O . ILE A 1 93 ? -20.438 9.828 -1.664 1 95.69 93 ILE A O 1
ATOM 735 N N . HIS A 1 94 ? -21.547 8.891 -3.369 1 97.06 94 HIS A N 1
ATOM 736 C CA . HIS A 1 94 ? -20.344 8.312 -3.971 1 97.06 94 HIS A CA 1
ATOM 737 C C . HIS A 1 94 ? -19.438 9.398 -4.547 1 97.06 94 HIS A C 1
ATOM 739 O O . HIS A 1 94 ? -18.219 9.328 -4.418 1 97.06 94 HIS A O 1
ATOM 745 N N . SER A 1 95 ? -20.047 10.383 -5.156 1 96.44 95 SER A N 1
ATOM 746 C CA . SER A 1 95 ? -19.281 11.477 -5.723 1 96.44 95 SER A CA 1
ATOM 747 C C . SER A 1 95 ? -18.594 12.297 -4.625 1 96.44 95 SER A C 1
ATOM 749 O O . SER A 1 95 ? -17.453 12.727 -4.781 1 96.44 95 SER A O 1
ATOM 751 N N . THR A 1 96 ? -19.359 12.508 -3.566 1 95.44 96 THR A N 1
ATOM 752 C CA . THR A 1 96 ? -18.797 13.266 -2.449 1 95.44 96 THR A CA 1
ATOM 753 C C . THR A 1 96 ? -17.609 12.523 -1.842 1 95.44 96 THR A C 1
ATOM 755 O O . THR A 1 96 ? -16.562 13.133 -1.577 1 95.44 96 THR A O 1
ATOM 758 N N . LEU A 1 97 ? -17.703 11.273 -1.642 1 96.94 97 LEU A N 1
ATOM 759 C CA . LEU A 1 97 ? -16.609 10.492 -1.084 1 96.94 97 LEU A CA 1
ATOM 760 C C . LEU A 1 97 ? -15.43 10.461 -2.043 1 96.94 97 LEU A C 1
ATOM 762 O O . LEU A 1 97 ? -14.273 10.516 -1.61 1 96.94 97 LEU A O 1
ATOM 766 N N . ALA A 1 98 ? -15.703 10.305 -3.311 1 96.5 98 ALA A N 1
ATOM 767 C CA . ALA A 1 98 ? -14.641 10.336 -4.312 1 96.5 98 ALA A CA 1
ATOM 768 C C . ALA A 1 98 ? -13.875 11.656 -4.266 1 96.5 98 ALA A C 1
ATOM 770 O O . ALA A 1 98 ? -12.648 11.672 -4.395 1 96.5 98 ALA A O 1
ATOM 771 N N . TYR A 1 99 ? -14.656 12.727 -4.133 1 94.19 99 TYR A N 1
ATOM 772 C CA . TYR A 1 99 ? -14.039 14.047 -4.023 1 94.19 99 TYR A CA 1
ATOM 773 C C . TYR A 1 99 ? -13.125 14.125 -2.807 1 94.19 99 TYR A C 1
ATOM 775 O O . TYR A 1 99 ? -11.969 14.547 -2.916 1 94.19 99 TYR A O 1
ATOM 783 N N . VAL A 1 100 ? -13.609 13.672 -1.68 1 93.69 100 VAL A N 1
ATOM 784 C CA . VAL A 1 100 ? -12.883 13.742 -0.416 1 93.69 100 VAL A CA 1
ATOM 785 C C . VAL A 1 100 ? -11.68 12.805 -0.464 1 93.69 100 VAL A C 1
ATOM 787 O O . VAL A 1 100 ? -10.625 13.109 0.107 1 93.69 100 VAL A O 1
ATOM 790 N N . SER A 1 101 ? -11.727 11.711 -1.199 1 96.31 101 SER A N 1
ATOM 791 C CA . SER A 1 101 ? -10.688 10.68 -1.251 1 96.31 101 SER A CA 1
ATOM 792 C C . SER A 1 101 ? -9.406 11.219 -1.882 1 96.31 101 SER A C 1
ATOM 794 O O . SER A 1 101 ? -8.328 10.656 -1.686 1 96.31 101 SER A O 1
ATOM 796 N N . ASP A 1 102 ? -9.523 12.25 -2.633 1 93.94 102 ASP A N 1
ATOM 797 C CA . ASP A 1 102 ? -8.367 12.789 -3.354 1 93.94 102 ASP A CA 1
ATOM 798 C C . ASP A 1 102 ? -7.625 13.82 -2.51 1 93.94 102 ASP A C 1
ATOM 800 O O . ASP A 1 102 ? -6.621 14.383 -2.951 1 93.94 102 ASP A O 1
ATOM 804 N N . LEU A 1 103 ? -8.078 14.016 -1.371 1 90.31 103 LEU A N 1
ATOM 805 C CA . LEU A 1 103 ? -7.465 15.047 -0.539 1 90.31 103 LEU A CA 1
ATOM 806 C C . LEU A 1 103 ? -6.324 14.469 0.289 1 90.31 103 LEU A C 1
ATOM 808 O O . LEU A 1 103 ? -6.422 13.344 0.788 1 90.31 103 LEU A O 1
ATOM 812 N N . HIS A 1 104 ? -5.227 15.141 0.314 1 89.56 104 HIS A N 1
ATOM 813 C CA . HIS A 1 104 ? -4.129 14.977 1.262 1 89.56 104 HIS A CA 1
ATOM 814 C C . HIS A 1 104 ? -3.223 13.812 0.86 1 89.56 104 HIS A C 1
ATOM 816 O O . HIS A 1 104 ? -2.188 13.586 1.488 1 89.56 104 HIS A O 1
ATOM 822 N N . LEU A 1 105 ? -3.451 13.023 -0.182 1 90.56 105 LEU A N 1
ATOM 823 C CA . LEU A 1 105 ? -2.672 11.836 -0.518 1 90.56 105 LEU A CA 1
ATOM 824 C C . LEU A 1 105 ? -1.261 12.219 -0.952 1 90.56 105 LEU A C 1
ATOM 826 O O . LEU A 1 105 ? -0.281 11.75 -0.365 1 90.56 105 LEU A O 1
ATOM 830 N N . VAL A 1 106 ? -1.114 13.102 -1.856 1 85.62 106 VAL A N 1
ATOM 831 C CA . VAL A 1 106 ? 0.204 13.461 -2.365 1 85.62 106 VAL A CA 1
ATOM 832 C C . VAL A 1 106 ? 1.08 13.961 -1.22 1 85.62 106 VAL A C 1
ATOM 834 O O . VAL A 1 106 ? 2.277 13.672 -1.17 1 85.62 106 VAL A O 1
ATOM 837 N N . MET A 1 107 ? 0.503 14.656 -0.375 1 85.44 107 MET A N 1
ATOM 838 C CA . MET A 1 107 ? 1.256 15.219 0.745 1 85.44 107 MET A CA 1
ATOM 839 C C . MET A 1 107 ? 1.77 14.109 1.66 1 85.44 107 MET A C 1
ATOM 841 O O . MET A 1 107 ? 2.812 14.258 2.297 1 85.44 107 MET A O 1
ATOM 845 N N . THR A 1 108 ? 1.07 13.008 1.767 1 90.31 108 THR A N 1
ATOM 846 C CA . THR A 1 108 ? 1.513 11.867 2.561 1 90.31 108 THR A CA 1
ATOM 847 C C . THR A 1 108 ? 2.822 11.305 2.016 1 90.31 108 THR A C 1
ATOM 849 O O . THR A 1 108 ? 3.641 10.781 2.771 1 90.31 108 THR A O 1
ATOM 852 N N . GLY A 1 109 ? 2.998 11.422 0.681 1 88.31 109 GLY A N 1
ATOM 853 C CA . GLY A 1 109 ? 4.258 11 0.089 1 88.31 109 GLY A CA 1
ATOM 854 C C . GLY A 1 109 ? 5.445 11.812 0.577 1 88.31 109 GLY A C 1
ATOM 855 O O . GLY A 1 109 ? 6.594 11.367 0.457 1 88.31 109 GLY A O 1
ATOM 856 N N . MET A 1 110 ? 5.246 12.898 1.222 1 83.75 110 MET A N 1
ATOM 857 C CA . MET A 1 110 ? 6.297 13.805 1.668 1 83.75 110 MET A CA 1
ATOM 858 C C . MET A 1 110 ? 6.633 13.578 3.139 1 83.75 110 MET A C 1
ATOM 860 O O . MET A 1 110 ? 7.586 14.156 3.662 1 83.75 110 MET A O 1
ATOM 864 N N . LEU A 1 111 ? 5.926 12.727 3.744 1 86.88 111 LEU A N 1
ATOM 865 C CA . LEU A 1 111 ? 6.074 12.5 5.176 1 86.88 111 LEU A CA 1
ATOM 866 C C . LEU A 1 111 ? 7.523 12.18 5.531 1 86.88 111 LEU A C 1
ATOM 868 O O . LEU A 1 111 ? 8.047 12.688 6.523 1 86.88 111 LEU A O 1
ATOM 872 N N . PRO A 1 112 ? 8.188 11.375 4.75 1 81.5 112 PRO A N 1
ATOM 873 C CA . PRO A 1 112 ? 9.547 11 5.152 1 81.5 112 PRO A CA 1
ATOM 874 C C . PRO A 1 112 ? 10.555 12.117 4.918 1 81.5 112 PRO A C 1
ATOM 876 O O . PRO A 1 112 ? 11.719 12 5.32 1 81.5 112 PRO A O 1
ATOM 879 N N . TYR A 1 113 ? 10.172 13.18 4.445 1 79.81 113 TYR A N 1
ATOM 880 C CA . TYR A 1 113 ? 11.102 14.234 4.051 1 79.81 113 TYR A CA 1
ATOM 881 C C . TYR A 1 113 ? 10.688 15.57 4.656 1 79.81 113 TYR A C 1
ATOM 883 O O . TYR A 1 113 ? 10.422 16.531 3.932 1 79.81 113 TYR A O 1
ATOM 891 N N . PRO A 1 114 ? 10.922 15.531 5.938 1 76 114 PRO A N 1
ATOM 892 C CA . PRO A 1 114 ? 10.547 16.812 6.566 1 76 114 PRO A CA 1
ATOM 893 C C . PRO A 1 114 ? 11.523 17.938 6.242 1 76 114 PRO A C 1
ATOM 895 O O . PRO A 1 114 ? 12.719 17.688 6.047 1 76 114 PRO A O 1
ATOM 898 N N . HIS A 1 115 ? 11.086 19.109 5.949 1 70.94 115 HIS A N 1
ATOM 899 C CA . HIS A 1 115 ? 11.898 20.312 5.809 1 70.94 115 HIS A CA 1
ATOM 900 C C . HIS A 1 115 ? 12.445 20.453 4.395 1 70.94 115 HIS A C 1
ATOM 902 O O . HIS A 1 115 ? 13.438 21.156 4.172 1 70.94 115 HIS A O 1
ATOM 908 N N . ILE A 1 116 ? 12.078 19.562 3.656 1 71.56 116 ILE A N 1
ATOM 909 C CA . ILE A 1 116 ? 12.461 19.734 2.258 1 71.56 116 ILE A CA 1
ATOM 910 C C . ILE A 1 116 ? 11.43 20.594 1.536 1 71.56 116 ILE A C 1
ATOM 912 O O . ILE A 1 116 ? 10.219 20.391 1.692 1 71.56 116 ILE A O 1
ATOM 916 N N . GLU A 1 117 ? 12.031 21.5 0.97 1 73.12 117 GLU A N 1
ATOM 917 C CA . GLU A 1 117 ? 11.164 22.297 0.111 1 73.12 117 GLU A CA 1
ATOM 918 C C . GLU A 1 117 ? 10.945 21.625 -1.238 1 73.12 117 GLU A C 1
ATOM 920 O O . GLU A 1 117 ? 11.891 21.078 -1.823 1 73.12 117 GLU A O 1
ATOM 925 N N . PHE A 1 118 ? 9.633 21.609 -1.565 1 74.44 118 PHE A N 1
ATOM 926 C CA . PHE A 1 118 ? 9.32 20.984 -2.844 1 74.44 118 PHE A CA 1
ATOM 927 C C . PHE A 1 118 ? 8.867 22.031 -3.861 1 74.44 118 PHE A C 1
ATOM 929 O O . PHE A 1 118 ? 8.141 22.953 -3.521 1 74.44 118 PHE A O 1
ATOM 936 N N . LYS A 1 119 ? 9.5 21.922 -5.031 1 73.62 119 LYS A N 1
ATO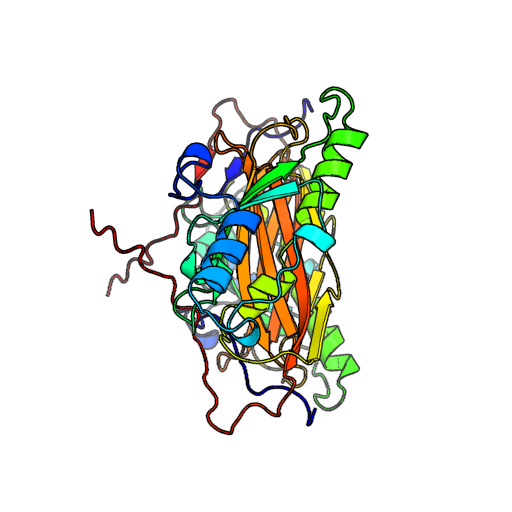M 937 C CA . LYS A 1 119 ? 9.156 22.828 -6.129 1 73.62 119 LYS A CA 1
ATOM 938 C C . LYS A 1 119 ? 7.832 22.422 -6.773 1 73.62 119 LYS A C 1
ATOM 940 O O . LYS A 1 119 ? 7.098 23.281 -7.281 1 73.62 119 LYS A O 1
ATOM 945 N N . LEU A 1 120 ? 7.656 21.109 -6.723 1 76.56 120 LEU A N 1
ATOM 946 C CA . LEU A 1 120 ? 6.465 20.609 -7.398 1 76.56 120 LEU A CA 1
ATOM 947 C C . LEU A 1 120 ? 5.941 19.359 -6.715 1 76.56 120 LEU A C 1
ATOM 949 O O . LEU A 1 120 ? 6.719 18.484 -6.324 1 76.56 120 LEU A O 1
ATOM 953 N N . HIS A 1 121 ? 4.645 19.344 -6.477 1 83.31 121 HIS A N 1
ATOM 954 C CA . HIS A 1 121 ? 3.928 18.156 -6.047 1 83.31 121 HIS A CA 1
ATOM 955 C C . HIS A 1 121 ? 2.576 18.047 -6.742 1 83.31 121 HIS A C 1
ATOM 957 O O . HIS A 1 121 ? 1.754 18.953 -6.66 1 83.31 121 HIS A O 1
ATOM 963 N N . THR A 1 122 ? 2.438 17 -7.508 1 88.75 122 THR A N 1
ATOM 964 C CA . THR A 1 122 ? 1.201 16.812 -8.258 1 88.75 122 THR A CA 1
ATOM 965 C C . THR A 1 122 ? 0.84 15.32 -8.328 1 88.75 122 THR A C 1
ATOM 967 O O . THR A 1 122 ? 1.724 14.461 -8.312 1 88.75 122 THR A O 1
ATOM 970 N N . SER A 1 123 ? -0.425 15.109 -8.273 1 92.19 123 SER A N 1
ATOM 971 C CA . SER A 1 123 ? -0.908 13.742 -8.453 1 92.19 123 SER A CA 1
ATOM 972 C C . SER A 1 123 ? -0.806 13.305 -9.906 1 92.19 123 SER A C 1
ATOM 974 O O . SER A 1 123 ? -1.062 14.094 -10.82 1 92.19 123 SER A O 1
ATOM 976 N N . LEU A 1 124 ? -0.461 12.086 -10.141 1 93.19 124 LEU A N 1
ATOM 977 C CA . LEU A 1 124 ? -0.338 11.547 -11.492 1 93.19 124 LEU A CA 1
ATOM 978 C C . LEU A 1 124 ? -1.54 10.672 -11.836 1 93.19 124 LEU A C 1
ATOM 980 O O . LEU A 1 124 ? -1.915 10.562 -13.008 1 93.19 124 LEU A O 1
ATOM 984 N N . ASP A 1 125 ? -2.096 10 -10.891 1 95.56 125 ASP A N 1
ATOM 985 C CA . ASP A 1 125 ? -3.279 9.156 -11.047 1 95.56 125 ASP A CA 1
ATOM 986 C C . ASP A 1 125 ? -4.035 9.023 -9.727 1 95.56 125 ASP A C 1
ATOM 988 O O . ASP A 1 125 ? -3.584 9.523 -8.695 1 95.56 125 ASP A O 1
ATOM 992 N N . HIS A 1 126 ? -5.242 8.492 -9.727 1 96.62 126 HIS A N 1
ATOM 993 C CA . HIS A 1 126 ? -6.047 8.195 -8.547 1 96.62 126 HIS A CA 1
ATOM 994 C C . HIS A 1 126 ? -7.023 7.059 -8.82 1 96.62 126 HIS A C 1
ATOM 996 O O . HIS A 1 126 ? -7.836 7.145 -9.742 1 96.62 126 HIS A O 1
ATOM 1002 N N . SER A 1 127 ? -6.898 6 -8.094 1 97.31 127 SER A N 1
ATOM 1003 C CA . SER A 1 127 ? -7.832 4.875 -8.141 1 97.31 127 SER A CA 1
ATOM 1004 C C . SER A 1 127 ? -8.57 4.727 -6.812 1 97.31 127 SER A C 1
ATOM 1006 O O . SER A 1 127 ? -7.992 4.918 -5.746 1 97.31 127 SER A O 1
ATOM 1008 N N . ALA A 1 128 ? -9.82 4.422 -6.906 1 97.62 128 ALA A N 1
ATOM 1009 C CA . ALA A 1 128 ? -10.664 4.262 -5.723 1 97.62 128 ALA A CA 1
ATOM 1010 C C . ALA A 1 128 ? -11.562 3.035 -5.848 1 97.62 128 ALA A C 1
ATOM 1012 O O . ALA A 1 128 ? -12.109 2.77 -6.922 1 97.62 128 ALA A O 1
ATOM 1013 N N . TRP A 1 129 ? -11.703 2.258 -4.793 1 97.94 129 TRP A N 1
ATOM 1014 C CA . TRP A 1 129 ? -12.531 1.058 -4.746 1 97.94 129 TRP A CA 1
ATOM 1015 C C . TRP A 1 129 ? -13.531 1.126 -3.592 1 97.94 129 TRP A C 1
ATOM 1017 O O . TRP A 1 129 ? -13.133 1.132 -2.424 1 97.94 129 TRP A O 1
ATOM 1027 N N . TYR A 1 130 ? -14.797 1.096 -3.984 1 97.12 130 TYR A N 1
ATOM 1028 C CA . TYR A 1 130 ? -15.844 1.1 -2.965 1 97.12 130 TYR A CA 1
ATOM 1029 C C . TYR A 1 130 ? -16.031 -0.292 -2.373 1 97.12 130 TYR A C 1
ATOM 1031 O O . TYR A 1 130 ? -16.094 -1.281 -3.105 1 97.12 130 TYR A O 1
ATOM 1039 N N . HIS A 1 131 ? -16.109 -0.331 -1.034 1 95.56 131 HIS A N 1
ATOM 1040 C CA . HIS A 1 131 ? -16.391 -1.586 -0.342 1 95.56 131 HIS A CA 1
ATOM 1041 C C . HIS A 1 131 ? -17.812 -1.617 0.21 1 95.56 131 HIS A C 1
ATOM 1043 O O . HIS A 1 131 ? -18.344 -2.691 0.486 1 95.56 131 HIS A O 1
ATOM 1049 N N . GLU A 1 132 ? -18.297 -0.499 0.451 1 94.19 132 GLU A N 1
ATOM 1050 C CA . GLU A 1 132 ? -19.688 -0.286 0.826 1 94.19 132 GLU A CA 1
ATOM 1051 C C . GLU A 1 132 ? -20.359 0.751 -0.078 1 94.19 132 GLU A C 1
ATOM 1053 O O . GLU A 1 132 ? -19.703 1.703 -0.518 1 94.19 132 GLU A O 1
ATOM 1058 N N . PHE A 1 133 ? -21.656 0.539 -0.28 1 92.31 133 PHE A N 1
ATOM 1059 C CA . PHE A 1 133 ? -22.297 1.415 -1.249 1 92.31 133 PHE A CA 1
ATOM 1060 C C . PHE A 1 133 ? -23.281 2.355 -0.559 1 92.31 133 PHE A C 1
ATOM 1062 O O . PHE A 1 133 ? -23.703 3.352 -1.145 1 92.31 133 PHE A O 1
ATOM 1069 N N . ARG A 1 134 ? -23.672 2.025 0.649 1 93.81 134 ARG A N 1
ATOM 1070 C CA . ARG A 1 134 ? -24.547 2.893 1.441 1 93.81 134 ARG A CA 1
ATOM 1071 C C . ARG A 1 134 ? -23.844 3.346 2.719 1 93.81 134 ARG A C 1
ATOM 1073 O O . ARG A 1 134 ? -23.359 2.52 3.492 1 93.81 134 ARG A O 1
ATOM 1080 N N . PHE A 1 135 ? -23.734 4.559 2.852 1 95.19 135 PHE A N 1
ATOM 1081 C CA . PHE A 1 135 ? -23.109 5.168 4.016 1 95.19 135 PHE A CA 1
ATOM 1082 C C . PHE A 1 135 ? -23.531 6.629 4.156 1 95.19 135 PHE A C 1
ATOM 1084 O O . PHE A 1 135 ? -24.156 7.188 3.254 1 95.19 135 PHE A O 1
ATOM 1091 N N . ASP A 1 136 ? -23.266 7.191 5.34 1 95.69 136 ASP A N 1
ATOM 1092 C CA . ASP A 1 136 ? -23.562 8.586 5.625 1 95.69 136 ASP A CA 1
ATOM 1093 C C . ASP A 1 136 ? -22.312 9.461 5.477 1 95.69 136 ASP A C 1
ATOM 1095 O O . ASP A 1 136 ? -21.469 9.492 6.367 1 95.69 136 ASP A O 1
ATOM 1099 N N . VAL A 1 137 ? -22.203 10.25 4.418 1 94.31 137 VAL A N 1
ATOM 1100 C CA . VAL A 1 137 ? -21.031 11.055 4.113 1 94.31 137 VAL A CA 1
ATOM 1101 C C . VAL A 1 137 ? -21.062 12.344 4.934 1 94.31 137 VAL A C 1
ATOM 1103 O O . VAL A 1 137 ? -20.078 13.078 4.984 1 94.31 137 VAL A O 1
ATOM 1106 N N . ASN A 1 138 ? -22.188 12.555 5.637 1 95.31 138 ASN A N 1
ATOM 1107 C CA . ASN A 1 138 ? -22.297 13.734 6.484 1 95.31 138 ASN A CA 1
ATOM 1108 C C . ASN A 1 138 ? -21.625 13.516 7.84 1 95.31 138 ASN A C 1
ATOM 1110 O O . ASN A 1 138 ? -21.406 14.469 8.586 1 95.31 138 ASN A O 1
ATOM 1114 N N . GLU A 1 139 ? -21.281 12.336 8.148 1 96.5 139 GLU A N 1
ATOM 1115 C CA . GLU A 1 139 ? -20.578 11.984 9.375 1 96.5 139 GLU A CA 1
ATOM 1116 C C . GLU A 1 139 ? -19.062 12.039 9.172 1 96.5 139 GLU A C 1
ATOM 1118 O O . GLU A 1 139 ? -18.594 12.078 8.039 1 96.5 139 GLU A O 1
ATOM 1123 N N . TRP A 1 140 ? -18.359 12.062 10.305 1 98 140 TRP A N 1
ATOM 1124 C CA . TRP A 1 140 ? -16.906 11.969 10.25 1 98 140 TRP A CA 1
ATOM 1125 C C . TRP A 1 140 ? -16.469 10.68 9.57 1 98 140 TRP A C 1
ATOM 1127 O O . TRP A 1 140 ? -17.047 9.617 9.812 1 98 140 TRP A O 1
ATOM 1137 N N . ILE A 1 141 ? -15.516 10.844 8.727 1 97.88 141 ILE A N 1
ATOM 1138 C CA . ILE A 1 141 ? -14.836 9.68 8.156 1 97.88 141 ILE A CA 1
ATOM 1139 C C . ILE A 1 141 ? -13.344 9.734 8.492 1 97.88 141 ILE A C 1
ATOM 1141 O O . ILE A 1 141 ? -12.773 10.82 8.617 1 97.88 141 ILE A O 1
ATOM 1145 N N . LEU A 1 142 ? -12.766 8.602 8.688 1 98.56 142 LEU A N 1
ATOM 1146 C CA . LEU A 1 142 ? -11.328 8.492 8.938 1 98.56 142 LEU A CA 1
ATOM 1147 C C . LEU A 1 142 ? -10.586 8.094 7.664 1 98.56 142 LEU A C 1
ATOM 1149 O O . LEU A 1 142 ? -10.961 7.129 6.996 1 98.56 142 LEU A O 1
ATOM 1153 N N . TYR A 1 143 ? -9.648 8.852 7.34 1 98.38 143 TYR A N 1
ATOM 1154 C CA . TYR A 1 143 ? -8.797 8.547 6.191 1 98.38 143 TYR A CA 1
ATOM 1155 C C . TYR A 1 143 ? -7.402 8.141 6.637 1 98.38 143 TYR A C 1
ATOM 1157 O O . TYR A 1 143 ? -6.621 8.969 7.102 1 98.38 143 TYR A O 1
ATOM 1165 N N . GLU A 1 144 ? -7.129 6.891 6.523 1 98.38 144 GLU A N 1
ATOM 1166 C CA . GLU A 1 144 ? -5.793 6.332 6.707 1 98.38 144 GLU A CA 1
ATOM 1167 C C . GLU A 1 144 ? -4.98 6.41 5.418 1 98.38 144 GLU A C 1
ATOM 1169 O O . GLU A 1 144 ? -5.43 5.945 4.367 1 98.38 144 GLU A O 1
ATOM 1174 N N . GLN A 1 145 ? -3.83 7.039 5.449 1 97.25 145 GLN A N 1
ATOM 1175 C CA . GLN A 1 145 ? -2.979 7.207 4.277 1 97.25 145 GLN A CA 1
ATOM 1176 C C . GLN A 1 145 ? -1.552 6.75 4.562 1 97.25 145 GLN A C 1
ATOM 1178 O O . GLN A 1 145 ? -1.009 7.027 5.637 1 97.25 145 GLN A O 1
ATOM 1183 N N . GLU A 1 146 ? -0.993 6.078 3.596 1 96.56 146 GLU A N 1
ATOM 1184 C CA . GLU A 1 146 ? 0.34 5.523 3.809 1 96.56 146 GLU A CA 1
ATOM 1185 C C . GLU A 1 146 ? 1.188 5.625 2.543 1 96.56 146 GLU A C 1
ATOM 1187 O O . GLU A 1 146 ? 0.751 5.227 1.462 1 96.56 146 GLU A O 1
ATOM 1192 N N . CYS A 1 147 ? 2.365 6.242 2.695 1 94.88 147 CYS A N 1
ATOM 1193 C CA . CYS A 1 147 ? 3.357 6.145 1.63 1 94.88 147 CYS A CA 1
ATOM 1194 C C . CYS A 1 147 ? 3.986 4.758 1.597 1 94.88 147 CYS A C 1
ATOM 1196 O O . CYS A 1 147 ? 4.742 4.391 2.5 1 94.88 147 CYS A O 1
ATOM 1198 N N . VAL A 1 148 ? 3.779 3.998 0.49 1 95.19 148 VAL A N 1
ATOM 1199 C CA . VAL A 1 148 ? 4.184 2.596 0.495 1 95.19 148 VAL A CA 1
ATOM 1200 C C . VAL A 1 148 ? 5.477 2.428 -0.299 1 95.19 148 VAL A C 1
ATOM 1202 O O . VAL A 1 148 ? 6.164 1.41 -0.175 1 95.19 148 VAL A O 1
ATOM 1205 N N . ALA A 1 149 ? 5.816 3.453 -1.133 1 94.38 149 ALA A N 1
ATOM 1206 C CA . ALA A 1 149 ? 7.062 3.438 -1.893 1 94.38 149 ALA A CA 1
ATOM 1207 C C . ALA A 1 149 ? 7.391 4.824 -2.436 1 94.38 149 ALA A C 1
ATOM 1209 O O . ALA A 1 149 ? 6.492 5.609 -2.744 1 94.38 149 ALA A O 1
ATOM 1210 N N . HIS A 1 150 ? 8.656 5.113 -2.506 1 91.56 150 HIS A N 1
ATOM 1211 C CA . HIS A 1 150 ? 9.133 6.336 -3.145 1 91.56 150 HIS A CA 1
ATOM 1212 C C . HIS A 1 150 ? 10.453 6.09 -3.877 1 91.56 150 HIS A C 1
ATOM 1214 O O . HIS A 1 150 ? 11.383 5.504 -3.316 1 91.56 150 HIS A O 1
ATOM 1220 N N . SER A 1 151 ? 10.445 6.422 -5.082 1 90.62 151 SER A N 1
ATOM 1221 C CA . SER A 1 151 ? 11.664 6.383 -5.891 1 90.62 151 SER A CA 1
ATOM 1222 C C . SER A 1 151 ? 11.547 7.301 -7.105 1 90.62 151 SER A C 1
ATOM 1224 O O . SER A 1 151 ? 10.445 7.566 -7.586 1 90.62 151 SER A O 1
ATOM 1226 N N . ALA A 1 152 ? 12.633 7.836 -7.52 1 88.88 152 ALA A N 1
ATOM 1227 C CA . ALA A 1 152 ? 12.703 8.633 -8.742 1 88.88 152 ALA A CA 1
ATOM 1228 C C . ALA A 1 152 ? 11.68 9.766 -8.719 1 88.88 152 ALA A C 1
ATOM 1230 O O . ALA A 1 152 ? 10.938 9.961 -9.68 1 88.88 152 ALA A O 1
ATOM 1231 N N . ASN A 1 153 ? 11.461 10.398 -7.551 1 89.19 153 ASN A N 1
ATOM 1232 C CA . ASN A 1 153 ? 10.609 11.562 -7.344 1 89.19 153 ASN A CA 1
ATOM 1233 C C . ASN A 1 153 ? 9.133 11.203 -7.398 1 89.19 153 ASN A C 1
ATOM 1235 O O . ASN A 1 153 ? 8.273 12.07 -7.559 1 89.19 153 ASN A O 1
ATOM 1239 N N . ARG A 1 154 ? 8.898 9.844 -7.324 1 92.56 154 ARG A N 1
ATOM 1240 C CA . ARG A 1 154 ? 7.512 9.391 -7.336 1 92.56 154 ARG A CA 1
ATOM 1241 C C . ARG A 1 154 ? 7.172 8.641 -6.051 1 92.56 154 ARG A C 1
ATOM 1243 O O . ARG A 1 154 ? 7.961 7.816 -5.578 1 92.56 154 ARG A O 1
ATOM 1250 N N . SER A 1 155 ? 6.074 9.016 -5.52 1 93.62 155 SER A N 1
ATOM 1251 C CA . SER A 1 155 ? 5.57 8.328 -4.336 1 93.62 155 SER A CA 1
ATOM 1252 C C . SER A 1 155 ? 4.273 7.586 -4.637 1 93.62 155 SER A C 1
ATOM 1254 O O . SER A 1 155 ? 3.383 8.125 -5.297 1 93.62 155 SER A O 1
ATOM 1256 N N . LEU A 1 156 ? 4.227 6.359 -4.242 1 97 156 LEU A N 1
ATOM 1257 C CA . LEU A 1 156 ? 2.965 5.625 -4.242 1 97 156 LEU A CA 1
ATOM 1258 C C . LEU A 1 156 ? 2.314 5.664 -2.863 1 97 156 LEU A C 1
ATOM 1260 O O . LEU A 1 156 ? 2.953 5.332 -1.862 1 97 156 LEU A O 1
ATOM 1264 N N . ILE A 1 157 ? 1.039 6.07 -2.797 1 97.19 157 ILE A N 1
ATOM 1265 C CA . ILE A 1 157 ? 0.304 6.191 -1.542 1 97.19 157 ILE A CA 1
ATOM 1266 C C . ILE A 1 157 ? -0.937 5.301 -1.584 1 97.19 157 ILE A C 1
ATOM 1268 O O . ILE A 1 157 ? -1.666 5.289 -2.578 1 97.19 157 ILE A O 1
ATOM 1272 N N . HIS A 1 158 ? -1.178 4.543 -0.599 1 98 158 HIS A N 1
ATOM 1273 C CA . HIS A 1 158 ? -2.424 3.811 -0.397 1 98 158 HIS A CA 1
ATOM 1274 C C . HIS A 1 158 ? -3.283 4.473 0.676 1 98 158 HIS A C 1
ATOM 1276 O O . HIS A 1 158 ? -2.756 5.047 1.631 1 98 158 HIS A O 1
ATOM 1282 N N . GLY A 1 159 ? -4.555 4.359 0.504 1 98.19 159 GLY A N 1
ATOM 1283 C CA . GLY A 1 159 ? -5.484 4.922 1.471 1 98.19 159 GLY A CA 1
ATOM 1284 C C . GLY A 1 159 ? -6.617 3.975 1.832 1 98.19 159 GLY A C 1
ATOM 1285 O O . GLY A 1 159 ? -6.996 3.121 1.03 1 98.19 159 GLY A O 1
ATOM 1286 N N . ARG A 1 160 ? -7.129 4.121 3.006 1 98.44 160 ARG A N 1
ATOM 1287 C CA . ARG A 1 160 ? -8.352 3.49 3.48 1 98.44 160 ARG A CA 1
ATOM 1288 C C . ARG A 1 160 ? -9.273 4.512 4.148 1 98.44 160 ARG A C 1
ATOM 1290 O O . ARG A 1 160 ? -8.828 5.281 5.008 1 98.44 160 ARG A O 1
ATOM 1297 N N . ILE A 1 161 ? -10.484 4.52 3.713 1 98.5 161 ILE A N 1
ATOM 1298 C CA . ILE A 1 161 ? -11.477 5.414 4.301 1 98.5 161 ILE A CA 1
ATOM 1299 C C . ILE A 1 161 ? -12.469 4.605 5.133 1 98.5 161 ILE A C 1
ATOM 1301 O O . ILE A 1 161 ? -13.055 3.639 4.645 1 98.5 161 ILE A O 1
ATOM 1305 N N . TRP A 1 162 ? -12.664 5.051 6.324 1 98.56 162 TRP A N 1
ATOM 1306 C CA . TRP A 1 162 ? -13.508 4.367 7.293 1 98.56 162 TRP A CA 1
ATOM 1307 C C . TRP A 1 162 ? -14.672 5.258 7.723 1 98.56 162 TRP A C 1
ATOM 1309 O O . TRP A 1 162 ? -14.5 6.469 7.895 1 98.56 162 TRP A O 1
ATOM 1319 N N . SER A 1 163 ? -15.805 4.605 7.941 1 97.81 163 SER A N 1
ATOM 1320 C CA . SER A 1 163 ? -16.844 5.312 8.672 1 97.81 163 SER A CA 1
ATOM 1321 C C . SER A 1 163 ? -16.469 5.508 10.133 1 97.81 163 SER A C 1
ATOM 1323 O O . SER A 1 163 ? -15.57 4.84 10.641 1 97.81 163 SER A O 1
ATOM 1325 N N . ARG A 1 164 ? -17.078 6.375 10.781 1 95.94 164 ARG A N 1
ATOM 1326 C CA . ARG A 1 164 ? -16.828 6.637 12.195 1 95.94 164 ARG A CA 1
ATOM 1327 C C . ARG A 1 164 ? -17.031 5.375 13.023 1 95.94 164 ARG A C 1
ATOM 1329 O O . ARG A 1 164 ? -16.344 5.168 14.023 1 95.94 164 ARG A O 1
ATOM 1336 N N . SER A 1 165 ? -17.953 4.547 12.586 1 95.25 165 SER A N 1
ATOM 1337 C CA . SER A 1 165 ? -18.281 3.334 13.328 1 95.25 165 SER A CA 1
ATOM 1338 C C . SER A 1 165 ? -17.312 2.201 12.984 1 95.25 165 SER A C 1
ATOM 1340 O O . SER A 1 165 ? -17.438 1.097 13.523 1 95.25 165 SER A O 1
ATOM 1342 N N . GLY A 1 166 ? -16.406 2.391 12.039 1 96 166 GLY A N 1
ATOM 1343 C CA . GLY A 1 166 ? -15.352 1.419 11.828 1 96 166 GLY A CA 1
ATOM 1344 C C . GLY A 1 166 ? -15.57 0.555 10.602 1 96 166 GLY A C 1
ATOM 1345 O O . GLY A 1 166 ? -14.898 -0.468 10.43 1 96 166 GLY A O 1
ATOM 1346 N N . ARG A 1 167 ? -16.531 0.917 9.773 1 96 167 ARG A N 1
ATOM 1347 C CA . ARG A 1 167 ? -16.703 0.202 8.516 1 96 167 ARG A CA 1
ATOM 1348 C C . ARG A 1 167 ? -15.742 0.724 7.453 1 96 167 ARG A C 1
ATOM 1350 O O . ARG A 1 167 ? -15.594 1.937 7.285 1 96 167 ARG A O 1
ATOM 1357 N N . LEU A 1 168 ? -15.102 -0.262 6.746 1 97.5 168 LEU A N 1
ATOM 1358 C CA . LEU A 1 168 ? -14.266 0.137 5.617 1 97.5 168 LEU A CA 1
ATOM 1359 C C . LEU A 1 168 ? -15.125 0.524 4.418 1 97.5 168 LEU A C 1
ATOM 1361 O O . LEU A 1 168 ? -15.828 -0.318 3.855 1 97.5 168 LEU A O 1
ATOM 1365 N N . LEU A 1 169 ? -15.078 1.78 3.988 1 97.81 169 LEU A N 1
ATOM 1366 C CA . LEU A 1 169 ? -15.938 2.285 2.926 1 97.81 169 LEU A CA 1
ATOM 1367 C C . LEU A 1 169 ? -15.234 2.215 1.575 1 97.81 169 LEU A C 1
ATOM 1369 O O . LEU A 1 169 ? -15.859 1.895 0.562 1 97.81 169 LEU A O 1
ATOM 1373 N N . MET A 1 170 ? -13.945 2.477 1.57 1 98.19 170 MET A N 1
ATOM 1374 C CA . MET A 1 170 ? -13.227 2.672 0.314 1 98.19 170 MET A CA 1
ATOM 1375 C C . MET A 1 170 ? -11.727 2.48 0.51 1 98.19 170 MET A C 1
ATOM 1377 O O . MET A 1 170 ? -11.188 2.82 1.563 1 98.19 170 MET A O 1
ATOM 1381 N N . SER A 1 171 ? -11.07 1.945 -0.469 1 98.38 171 SER A N 1
ATOM 1382 C CA . SER A 1 171 ? -9.617 1.949 -0.595 1 98.38 171 SER A CA 1
ATOM 1383 C C . SER A 1 171 ? -9.164 2.803 -1.776 1 98.38 171 SER A C 1
ATOM 1385 O O . SER A 1 171 ? -9.883 2.92 -2.773 1 98.38 171 SER A O 1
ATOM 1387 N N . THR A 1 172 ? -7.984 3.377 -1.647 1 98.38 172 THR A N 1
ATOM 1388 C CA . THR A 1 172 ? -7.484 4.219 -2.727 1 98.38 172 THR A CA 1
ATOM 1389 C C . THR A 1 172 ? -6 3.955 -2.975 1 98.38 172 THR A C 1
ATOM 1391 O O . THR A 1 172 ? -5.309 3.412 -2.109 1 98.38 172 THR A O 1
ATOM 1394 N N . SER A 1 173 ? -5.551 4.227 -4.156 1 98.12 173 SER A N 1
ATOM 1395 C CA . SER A 1 173 ? -4.145 4.301 -4.551 1 98.12 173 SER A CA 1
ATOM 1396 C C . SER A 1 173 ? -3.879 5.523 -5.422 1 98.12 173 SER A C 1
ATOM 1398 O O . SER A 1 173 ? -4.691 5.871 -6.281 1 98.12 173 SER A O 1
ATOM 1400 N N . GLN A 1 174 ? -2.775 6.152 -5.152 1 97.38 174 GLN A N 1
ATOM 1401 C CA . GLN A 1 174 ? -2.393 7.336 -5.914 1 97.38 174 GLN A CA 1
ATOM 1402 C C . GLN A 1 174 ? -0.877 7.434 -6.059 1 97.38 174 GLN A C 1
ATOM 1404 O O . GLN A 1 174 ? -0.141 7.172 -5.105 1 97.38 174 GLN A O 1
ATOM 1409 N N . GLU A 1 175 ? -0.426 7.707 -7.23 1 96.94 175 GLU A N 1
ATOM 1410 C CA . GLU A 1 175 ? 0.971 8.086 -7.426 1 96.94 175 GLU A CA 1
ATOM 1411 C C . GLU A 1 175 ? 1.127 9.602 -7.52 1 96.94 175 GLU A C 1
ATOM 1413 O O . GLU A 1 175 ? 0.321 10.273 -8.164 1 96.94 175 GLU A O 1
ATOM 1418 N N . GLY A 1 176 ? 2.09 10.117 -6.82 1 93.38 176 GLY A N 1
ATOM 1419 C CA . GLY A 1 176 ? 2.41 11.531 -6.871 1 93.38 176 GLY A CA 1
ATOM 1420 C C . GLY A 1 176 ? 3.838 11.805 -7.305 1 93.38 176 GLY A C 1
ATOM 1421 O O . GLY A 1 176 ? 4.746 11.039 -6.984 1 93.38 176 GLY A O 1
ATOM 1422 N N . LEU A 1 177 ? 3.982 12.859 -8.07 1 91.38 177 LEU A N 1
ATOM 1423 C CA . LEU A 1 177 ? 5.297 13.398 -8.406 1 91.38 177 LEU A CA 1
ATOM 1424 C C . LEU A 1 177 ? 5.727 14.453 -7.398 1 91.38 177 LEU A C 1
ATOM 1426 O O . LEU A 1 177 ? 4.992 15.414 -7.152 1 91.38 177 LEU A O 1
ATOM 1430 N N . ILE A 1 178 ? 6.855 14.227 -6.797 1 86.56 178 ILE A N 1
ATOM 1431 C CA . ILE A 1 178 ? 7.375 15.141 -5.789 1 86.56 178 ILE A CA 1
ATOM 1432 C C . ILE A 1 178 ? 8.797 15.562 -6.16 1 86.56 178 ILE A C 1
ATOM 1434 O O . ILE A 1 178 ? 9.734 14.766 -6.07 1 86.56 178 ILE A O 1
ATOM 1438 N N . TYR A 1 179 ? 8.961 16.859 -6.523 1 82.44 179 TYR A N 1
ATOM 1439 C CA . TYR A 1 179 ? 10.258 17.391 -6.902 1 82.44 179 TYR A CA 1
ATOM 1440 C C . TYR A 1 179 ? 10.805 18.312 -5.816 1 82.44 179 TYR A C 1
ATOM 1442 O O . TYR A 1 179 ? 10.211 19.344 -5.512 1 82.44 179 TYR A O 1
ATOM 1450 N N . PRO A 1 180 ? 11.953 17.906 -5.262 1 77.12 180 PRO A N 1
ATOM 1451 C CA . PRO A 1 180 ? 12.555 18.812 -4.285 1 77.12 180 PRO A CA 1
ATOM 1452 C C . PRO A 1 180 ? 13.102 20.078 -4.926 1 77.12 180 PRO A C 1
ATOM 1454 O O . PRO A 1 180 ? 13.516 20.062 -6.086 1 77.12 180 PRO A O 1
ATOM 1457 N N . ALA A 1 181 ? 12.883 21.203 -4.234 1 71.25 181 ALA A N 1
ATOM 1458 C CA . ALA A 1 181 ? 13.375 22.484 -4.719 1 71.25 181 ALA A CA 1
ATOM 1459 C C . ALA A 1 181 ? 14.898 22.469 -4.855 1 71.25 181 ALA A C 1
ATOM 1461 O O . ALA A 1 181 ? 15.453 23.109 -5.75 1 71.25 181 ALA A O 1
ATOM 1462 N N . SER A 1 182 ? 15.445 22.078 -3.879 1 62.69 182 SER A N 1
ATOM 1463 C CA . SER A 1 182 ? 16.906 22.047 -4 1 62.69 182 SER A CA 1
ATOM 1464 C C . SER A 1 182 ? 17.406 20.609 -4.094 1 62.69 182 SER A C 1
ATOM 1466 O O . SER A 1 182 ? 16.75 19.672 -3.627 1 62.69 182 SER A O 1
ATOM 1468 N N . LYS A 1 183 ? 18.281 20.359 -4.965 1 55.72 183 LYS A N 1
ATOM 1469 C CA . LYS A 1 183 ? 18.922 19.062 -5.121 1 55.72 183 LYS A CA 1
ATOM 1470 C C . LYS A 1 183 ? 19.234 18.422 -3.768 1 55.72 183 LYS A C 1
ATOM 1472 O O . LYS A 1 183 ? 19.766 19.094 -2.873 1 55.72 183 LYS A O 1
ATOM 1477 N N . PRO A 1 184 ? 18.359 17.312 -3.436 1 50.62 184 PRO A N 1
ATOM 1478 C CA . PRO A 1 184 ? 18.656 16.703 -2.137 1 50.62 184 PRO A CA 1
ATOM 1479 C C . PRO A 1 184 ? 20.141 16.703 -1.808 1 50.62 184 PRO A C 1
ATOM 1481 O O . PRO A 1 184 ? 20.969 16.547 -2.705 1 50.62 184 PRO A O 1
ATOM 1484 N N . LEU A 1 185 ? 20.5 17.25 -0.764 1 45.44 185 LEU A N 1
ATOM 1485 C CA . LEU A 1 185 ? 21.891 17.047 -0.36 1 45.44 185 LEU A CA 1
ATOM 1486 C C . LEU A 1 185 ? 22.281 15.578 -0.476 1 45.44 185 LEU A C 1
ATOM 1488 O O . LEU A 1 185 ? 21.422 14.695 -0.429 1 45.44 185 LEU A O 1
ATOM 1492 N N . GLU A 1 186 ? 23.609 15.297 -0.578 1 44.09 186 GLU A N 1
ATOM 1493 C CA . GLU A 1 186 ? 24.359 14.055 -0.803 1 44.09 186 GLU A CA 1
ATOM 1494 C C . GLU A 1 186 ? 23.719 12.891 -0.056 1 44.09 186 GLU A C 1
ATOM 1496 O O . GLU A 1 186 ? 24.031 11.727 -0.335 1 44.09 186 GLU A O 1
ATOM 1501 N N . LYS A 1 187 ? 23.453 13 1.294 1 41.69 187 LYS A N 1
ATOM 1502 C CA . LYS A 1 187 ? 23.391 11.75 2.055 1 41.69 187 LYS A CA 1
ATOM 1503 C C . LYS A 1 187 ? 22.047 11.07 1.905 1 41.69 187 LYS A C 1
ATOM 1505 O O . LYS A 1 187 ? 21 11.688 2.143 1 41.69 187 LYS A O 1
ATOM 1510 N N . GLN A 1 188 ? 21.984 10.062 1.135 1 46.53 188 GLN A N 1
ATOM 1511 C CA . GLN A 1 188 ? 20.938 9.133 0.702 1 46.53 188 GLN A CA 1
ATOM 1512 C C . GLN A 1 188 ? 20.172 8.562 1.895 1 46.53 188 GLN A C 1
ATOM 1514 O O . GLN A 1 188 ? 20.75 7.875 2.736 1 46.53 188 GLN A O 1
ATOM 1519 N N . LYS A 1 189 ? 19.203 9.211 2.42 1 46.34 189 LYS A N 1
ATOM 1520 C CA . LYS A 1 189 ? 18.484 8.539 3.504 1 46.34 189 LYS A CA 1
ATOM 1521 C C . LYS A 1 189 ? 17.516 7.492 2.959 1 46.34 189 LYS A C 1
ATOM 1523 O O . LYS A 1 189 ? 16.641 7.809 2.158 1 46.34 189 LYS A O 1
ATOM 1528 N N . GLU A 1 190 ? 17.906 6.195 2.898 1 44.62 190 GLU A N 1
ATOM 1529 C CA . GLU A 1 190 ? 17.016 5.055 2.686 1 44.62 190 GLU A CA 1
ATOM 1530 C C . GLU A 1 190 ? 16.125 4.82 3.896 1 44.62 190 GLU A C 1
ATOM 1532 O O . GLU A 1 190 ? 16.609 4.727 5.027 1 44.62 190 GLU A O 1
ATOM 1537 N N . VAL A 1 191 ? 14.867 5.125 3.756 1 46.59 191 VAL A N 1
ATOM 1538 C CA . VAL A 1 191 ? 13.938 4.805 4.836 1 46.59 191 VAL A CA 1
ATOM 1539 C C . VAL A 1 191 ? 13.297 3.447 4.578 1 46.59 191 VAL A C 1
ATOM 1541 O O . VAL A 1 191 ? 12.727 3.215 3.506 1 46.59 191 VAL A O 1
ATOM 1544 N N . ASN A 1 192 ? 13.617 2.436 5.344 1 43.59 192 ASN A N 1
ATOM 1545 C CA . ASN A 1 192 ? 12.945 1.141 5.289 1 43.59 192 ASN A CA 1
ATOM 1546 C C . ASN A 1 192 ? 11.641 1.155 6.07 1 43.59 192 ASN A C 1
ATOM 1548 O O . ASN A 1 192 ? 11.602 1.599 7.223 1 43.59 192 ASN A O 1
ATOM 1552 N N . VAL A 1 193 ? 10.57 1.066 5.438 1 46.41 193 VAL A N 1
ATOM 1553 C CA . VAL A 1 193 ? 9.25 1.005 6.062 1 46.41 193 VAL A CA 1
ATOM 1554 C C . VAL A 1 193 ? 9.227 -0.12 7.094 1 46.41 193 VAL A C 1
ATOM 1556 O O . VAL A 1 193 ? 9.312 -1.298 6.742 1 46.41 193 VAL A O 1
ATOM 1559 N N . GLN A 1 194 ? 9.914 0.081 8.172 1 38.53 194 GLN A N 1
ATOM 1560 C CA . GLN A 1 194 ? 9.742 -0.973 9.164 1 38.53 194 GLN A CA 1
ATOM 1561 C C . GLN A 1 194 ? 8.297 -1.02 9.664 1 38.53 194 GLN A C 1
ATOM 1563 O O . GLN A 1 194 ? 7.656 0.021 9.812 1 38.53 194 GLN A O 1
ATOM 1568 N N . GLY A 1 195 ? 7.582 -2.027 9.453 1 35.12 195 GLY A N 1
ATOM 1569 C CA . GLY A 1 195 ? 6.324 -2.248 10.148 1 35.12 195 GLY A CA 1
ATOM 1570 C C . GLY A 1 195 ? 6.316 -1.705 11.562 1 35.12 195 GLY A C 1
ATOM 1571 O O . GLY A 1 195 ? 7.16 -2.072 12.383 1 35.12 195 GLY A O 1
ATOM 1572 N N . GLU A 1 196 ? 5.914 -0.58 11.75 1 34.38 196 GLU A N 1
ATOM 1573 C CA . GLU A 1 196 ? 5.887 0.152 13.016 1 34.38 196 GLU A CA 1
ATOM 1574 C C . GLU A 1 196 ? 5.223 -0.671 14.117 1 34.38 196 GLU A C 1
ATOM 1576 O O . GLU A 1 196 ? 4.156 -1.257 13.906 1 34.38 196 GLU A O 1
ATOM 1581 N N . LYS A 1 197 ? 6.016 -1.061 15.102 1 30.23 197 LYS A N 1
ATOM 1582 C CA . LYS A 1 197 ? 5.477 -1.436 16.406 1 30.23 197 LYS A CA 1
ATOM 1583 C C . LYS A 1 197 ? 4.734 -0.27 17.047 1 30.23 197 LYS A C 1
ATOM 1585 O O . LYS A 1 197 ? 5.309 0.798 17.266 1 30.23 197 LYS A O 1
ATOM 1590 N N . LEU A 1 198 ? 3.43 -0.123 16.891 1 25.47 198 LEU A N 1
ATOM 1591 C CA . LEU A 1 198 ? 2.676 0.758 17.781 1 25.47 198 LEU A CA 1
ATOM 1592 C C . LEU A 1 198 ? 3.148 0.612 19.219 1 25.47 198 LEU A C 1
ATOM 1594 O O . LEU A 1 198 ? 3.062 -0.473 19.812 1 25.47 198 LEU A O 1
ATOM 1598 N N . ASN A 1 199 ? 4.07 1.28 19.656 1 24.34 199 ASN A N 1
ATOM 1599 C CA . ASN A 1 199 ? 4.352 1.397 21.094 1 24.34 199 ASN A CA 1
ATOM 1600 C C . ASN A 1 199 ? 3.094 1.722 21.891 1 24.34 199 ASN A C 1
ATOM 1602 O O . ASN A 1 199 ? 2.459 2.754 21.656 1 24.34 199 ASN A O 1
ATOM 1606 N N . SER A 1 200 ? 2.312 0.708 22.359 1 21.52 200 SER A N 1
ATOM 1607 C CA . SER A 1 200 ? 1.354 0.883 23.438 1 21.52 200 SER A CA 1
ATOM 1608 C C . SER A 1 200 ? 2.008 1.532 24.656 1 21.52 200 SER A C 1
ATOM 1610 O O . SER A 1 200 ? 2.768 0.884 25.375 1 21.52 200 SER A O 1
ATOM 1612 N N . LYS A 1 201 ? 2.602 2.627 24.688 1 21.47 201 LYS A N 1
ATOM 1613 C CA . LYS A 1 201 ? 2.754 3.258 26 1 21.47 201 LYS A CA 1
ATOM 1614 C C . LYS A 1 201 ? 1.397 3.496 26.656 1 21.47 201 LYS A C 1
ATOM 1616 O O . LYS A 1 201 ? 0.678 4.426 26.281 1 21.47 201 LYS A O 1
ATOM 1621 N N . ILE A 1 202 ? 0.556 2.459 26.969 1 18.52 202 ILE A N 1
ATOM 1622 C CA . ILE A 1 202 ? -0.012 2.568 28.297 1 18.52 202 ILE A CA 1
ATOM 1623 C C . ILE A 1 202 ? 1.068 2.289 29.344 1 18.52 202 ILE A C 1
ATOM 1625 O O . ILE A 1 202 ? 1.836 1.333 29.219 1 18.52 202 ILE A O 1
ATOM 1629 N N . GLU B 1 1 ? 16.875 11.672 -15.586 1 43.88 1 GLU B N 1
ATOM 1630 C CA . GLU B 1 1 ? 17.359 10.781 -14.539 1 43.88 1 GLU B CA 1
ATOM 1631 C C . GLU B 1 1 ? 18.188 11.547 -13.508 1 43.88 1 GLU B C 1
ATOM 1633 O O . GLU B 1 1 ? 18.109 11.258 -12.312 1 43.88 1 GLU B O 1
ATOM 1638 N N . GLY B 1 2 ? 18.75 12.484 -14.062 1 47.41 2 GLY B N 1
ATOM 1639 C CA . GLY B 1 2 ? 19.672 13.242 -13.219 1 47.41 2 GLY B CA 1
ATOM 1640 C C . GLY B 1 2 ? 18.969 14.031 -12.133 1 47.41 2 GLY B C 1
ATOM 1641 O O . GLY B 1 2 ? 19.578 14.391 -11.125 1 47.41 2 GLY B O 1
ATOM 1642 N N . SER B 1 3 ? 17.766 14.391 -12.367 1 54.44 3 SER B N 1
ATOM 1643 C CA . SER B 1 3 ? 17.078 15.273 -11.414 1 54.44 3 SER B CA 1
ATOM 1644 C C . SER B 1 3 ? 16.25 14.469 -10.422 1 54.44 3 SER B C 1
ATOM 1646 O O . SER B 1 3 ? 15.539 15.047 -9.594 1 54.44 3 SER B O 1
ATOM 1648 N N . ALA B 1 4 ? 16.5 13.133 -10.586 1 60.25 4 ALA B N 1
ATOM 1649 C CA . ALA B 1 4 ? 15.734 12.281 -9.68 1 60.25 4 ALA B CA 1
ATOM 1650 C C . ALA B 1 4 ? 16.312 12.32 -8.266 1 60.25 4 ALA B C 1
ATOM 1652 O O . ALA B 1 4 ? 17.531 12.352 -8.094 1 60.25 4 ALA B O 1
ATOM 1653 N N . SER B 1 5 ? 15.445 12.578 -7.371 1 65.38 5 SER B N 1
ATOM 1654 C CA . SER B 1 5 ? 15.852 12.562 -5.969 1 65.38 5 SER B CA 1
ATOM 1655 C C . SER B 1 5 ? 16.453 11.219 -5.582 1 65.38 5 SER B C 1
ATOM 1657 O O . SER B 1 5 ? 16.188 10.203 -6.223 1 65.38 5 SER B O 1
ATOM 1659 N N . ASN B 1 6 ? 17.312 11.305 -4.68 1 69.44 6 ASN B N 1
ATOM 1660 C CA . ASN B 1 6 ? 17.922 10.094 -4.137 1 69.44 6 ASN B CA 1
ATOM 1661 C C . ASN B 1 6 ? 17.109 9.531 -2.977 1 69.44 6 ASN B C 1
ATOM 1663 O O . ASN B 1 6 ? 17.484 8.516 -2.387 1 69.44 6 ASN B O 1
ATOM 1667 N N . PHE B 1 7 ? 15.992 10.094 -2.83 1 75.81 7 PHE B N 1
ATOM 1668 C CA . PHE B 1 7 ? 15.133 9.602 -1.755 1 75.81 7 PHE B CA 1
ATOM 1669 C C . PHE B 1 7 ? 14.43 8.312 -2.164 1 75.81 7 PHE B C 1
ATOM 1671 O O . PHE B 1 7 ? 13.93 8.203 -3.285 1 75.81 7 PHE B O 1
ATOM 1678 N N . THR B 1 8 ? 14.641 7.32 -1.22 1 83.25 8 THR B N 1
ATOM 1679 C CA . THR B 1 8 ? 13.891 6.098 -1.495 1 83.25 8 THR B CA 1
ATOM 1680 C C . THR B 1 8 ? 13.156 5.617 -0.246 1 83.25 8 THR B C 1
ATOM 1682 O O . THR B 1 8 ? 13.672 5.746 0.868 1 83.25 8 THR B O 1
ATOM 1685 N N . VAL B 1 9 ? 12.016 5.25 -0.382 1 86.81 9 VAL B N 1
ATOM 1686 C CA . VAL B 1 9 ? 11.219 4.496 0.582 1 86.81 9 VAL B CA 1
ATOM 1687 C C . VAL B 1 9 ? 10.859 3.133 -0.004 1 86.81 9 VAL B C 1
ATOM 1689 O O . VAL B 1 9 ? 10.258 3.051 -1.077 1 86.81 9 VAL B O 1
ATOM 1692 N N . THR B 1 10 ? 11.328 2.123 0.623 1 90.62 10 THR B N 1
ATOM 1693 C CA . THR B 1 10 ? 11.016 0.777 0.16 1 90.62 10 THR B CA 1
ATOM 1694 C C . THR B 1 10 ? 10.727 -0.147 1.339 1 90.62 10 THR B C 1
ATOM 1696 O O . THR B 1 10 ? 11.375 -0.052 2.383 1 90.62 10 THR B O 1
ATOM 1699 N N . PRO B 1 11 ? 9.68 -0.951 1.188 1 91 11 PRO B N 1
ATOM 1700 C CA . PRO B 1 11 ? 9.477 -1.97 2.221 1 91 11 PRO B CA 1
ATOM 1701 C C . PRO B 1 11 ? 10.625 -2.971 2.299 1 91 11 PRO B C 1
ATOM 1703 O O . PRO B 1 11 ? 11.461 -3.029 1.391 1 91 11 PRO B O 1
ATOM 1706 N N . LYS B 1 12 ? 10.586 -3.662 3.414 1 92.62 12 LYS B N 1
ATOM 1707 C CA . LYS B 1 12 ? 11.594 -4.703 3.572 1 92.62 12 LYS B CA 1
ATOM 1708 C C . LYS B 1 12 ? 11.297 -5.898 2.67 1 92.62 12 LYS B C 1
ATOM 1710 O O . LYS B 1 12 ? 10.148 -6.32 2.549 1 92.62 12 LYS B O 1
ATOM 1715 N N . PHE B 1 13 ? 12.383 -6.352 2.062 1 96.12 13 PHE B N 1
ATOM 1716 C CA . PHE B 1 13 ? 12.258 -7.582 1.291 1 96.12 13 PHE B CA 1
ATOM 1717 C C . PHE B 1 13 ? 11.781 -8.727 2.174 1 96.12 13 PHE B C 1
ATOM 1719 O O . PHE B 1 13 ? 12.281 -8.914 3.283 1 96.12 13 PHE B O 1
ATOM 1726 N N . PRO B 1 14 ? 10.844 -9.539 1.721 1 96.38 14 PRO B N 1
ATOM 1727 C CA . PRO B 1 14 ? 10.273 -10.602 2.564 1 96.38 14 PRO B CA 1
ATOM 1728 C C . PRO B 1 14 ? 11.266 -11.727 2.842 1 96.38 14 PRO B C 1
ATOM 1730 O O . PRO B 1 14 ? 12.125 -12.016 2.004 1 96.38 14 PRO B O 1
ATOM 1733 N N . ASN B 1 15 ? 11.055 -12.258 4.039 1 96.38 15 ASN B N 1
ATOM 1734 C CA . ASN B 1 15 ? 11.805 -13.461 4.367 1 96.38 15 ASN B CA 1
ATOM 1735 C C . ASN B 1 15 ? 11.172 -14.703 3.748 1 96.38 15 ASN B C 1
ATOM 1737 O O . ASN B 1 15 ? 10.25 -15.289 4.32 1 96.38 15 ASN B O 1
ATOM 1741 N N . VAL B 1 16 ? 11.68 -15.188 2.641 1 97.62 16 VAL B N 1
ATOM 1742 C CA . VAL B 1 16 ? 11.125 -16.312 1.905 1 97.62 16 VAL B CA 1
ATOM 1743 C C . VAL B 1 16 ? 12.258 -17.219 1.418 1 97.62 16 VAL B C 1
ATOM 1745 O O . VAL B 1 16 ? 13.391 -16.766 1.249 1 97.62 16 VAL B O 1
ATOM 1748 N N . PRO B 1 17 ? 11.977 -18.516 1.188 1 97.75 17 PRO B N 1
ATOM 1749 C CA . PRO B 1 17 ? 12.992 -19.375 0.585 1 97.75 17 PRO B CA 1
ATOM 1750 C C . PRO B 1 17 ? 13.352 -18.953 -0.838 1 97.75 17 PRO B C 1
ATOM 1752 O O . PRO B 1 17 ? 12.508 -18.422 -1.561 1 97.75 17 PRO B O 1
ATOM 1755 N N . PRO B 1 18 ? 14.625 -19.203 -1.182 1 97.94 18 PRO B N 1
ATOM 1756 C CA . PRO B 1 18 ? 15 -18.938 -2.572 1 97.94 18 PRO B CA 1
ATOM 1757 C C . PRO B 1 18 ? 14.32 -19.875 -3.559 1 97.94 18 PRO B C 1
ATOM 1759 O O . PRO B 1 18 ? 13.898 -20.969 -3.178 1 97.94 18 PRO B O 1
ATOM 1762 N N . PRO B 1 19 ? 14.18 -19.453 -4.781 1 98 19 PRO B N 1
ATOM 1763 C CA . PRO B 1 19 ? 13.453 -20.281 -5.746 1 98 19 PRO B CA 1
ATOM 1764 C C . PRO B 1 19 ? 14.094 -21.656 -5.953 1 98 19 PRO B C 1
ATOM 1766 O O . PRO B 1 19 ? 13.391 -22.625 -6.25 1 98 19 PRO B O 1
ATOM 1769 N N . GLU B 1 20 ? 15.406 -21.719 -5.742 1 97.62 20 GLU B N 1
ATOM 1770 C CA . GLU B 1 20 ? 16.109 -22.984 -5.945 1 97.62 20 GLU B CA 1
ATOM 1771 C C . GLU B 1 20 ? 15.672 -24.031 -4.918 1 97.62 20 GLU B C 1
ATOM 1773 O O . GLU B 1 20 ? 15.836 -25.234 -5.141 1 97.62 20 GLU B O 1
ATOM 1778 N N . ALA B 1 21 ? 15.18 -23.656 -3.854 1 97.94 21 ALA B N 1
ATOM 1779 C CA . ALA B 1 21 ? 14.758 -24.547 -2.783 1 97.94 21 ALA B CA 1
ATOM 1780 C C . ALA B 1 21 ? 13.305 -24.984 -2.967 1 97.94 21 ALA B C 1
ATOM 1782 O O . ALA B 1 21 ? 12.758 -25.719 -2.141 1 97.94 21 ALA B O 1
ATOM 1783 N N . LEU B 1 22 ? 12.617 -24.609 -3.998 1 98 22 LEU B N 1
ATOM 1784 C CA . LEU B 1 22 ? 11.18 -24.797 -4.156 1 98 22 LEU B CA 1
ATOM 1785 C C . LEU B 1 22 ? 10.875 -25.625 -5.402 1 98 22 LEU B C 1
ATOM 1787 O O . LEU B 1 22 ? 11.664 -25.656 -6.344 1 98 22 LEU B O 1
ATOM 1791 N N . LYS B 1 23 ? 9.711 -26.25 -5.402 1 95.62 23 LYS B N 1
ATOM 1792 C CA . LYS B 1 23 ? 9.25 -27.047 -6.543 1 95.62 23 LYS B CA 1
ATOM 1793 C C . LYS B 1 23 ? 8.445 -26.188 -7.512 1 95.62 23 LYS B C 1
ATOM 1795 O O . LYS B 1 23 ? 7.812 -25.203 -7.105 1 95.62 23 LYS B O 1
ATOM 1800 N N . ASP B 1 24 ? 8.461 -26.578 -8.734 1 94.56 24 ASP B N 1
ATOM 1801 C CA . ASP B 1 24 ? 7.605 -25.969 -9.75 1 94.56 24 ASP B CA 1
ATOM 1802 C C . ASP B 1 24 ? 6.129 -26.203 -9.438 1 94.56 24 ASP B C 1
ATOM 1804 O O . ASP B 1 24 ? 5.742 -27.281 -9.008 1 94.56 24 ASP B O 1
ATOM 1808 N N . ALA B 1 25 ? 5.367 -25.188 -9.68 1 92.31 25 ALA B N 1
ATOM 1809 C CA . ALA B 1 25 ? 3.947 -25.234 -9.336 1 92.31 25 ALA B CA 1
ATOM 1810 C C . ALA B 1 25 ? 3.229 -26.344 -10.117 1 92.31 25 ALA B C 1
ATOM 1812 O O . ALA B 1 25 ? 2.297 -26.969 -9.602 1 92.31 25 ALA B O 1
ATOM 1813 N N . VAL B 1 26 ? 3.58 -26.484 -11.352 1 89.69 26 VAL B N 1
ATOM 1814 C CA . VAL B 1 26 ? 2.971 -27.516 -12.18 1 89.69 26 VAL B CA 1
ATOM 1815 C C . VAL B 1 26 ? 3.27 -28.891 -11.594 1 89.69 26 VAL B C 1
ATOM 1817 O O . VAL B 1 26 ? 2.383 -29.75 -11.523 1 89.69 26 VAL B O 1
ATOM 1820 N N . VAL B 1 27 ? 4.473 -29.109 -11.211 1 91.75 27 VAL B N 1
ATOM 1821 C CA . VAL B 1 27 ? 4.898 -30.359 -10.602 1 91.75 27 VAL B CA 1
ATOM 1822 C C . VAL B 1 27 ? 4.164 -30.562 -9.281 1 91.75 27 VAL B C 1
ATOM 1824 O O . VAL B 1 27 ? 3.695 -31.672 -8.984 1 91.75 27 VAL B O 1
ATOM 1827 N N . LEU B 1 28 ? 4.105 -29.547 -8.516 1 91.38 28 LEU B N 1
ATOM 1828 C CA . LEU B 1 28 ? 3.416 -29.594 -7.234 1 91.38 28 LEU B CA 1
ATOM 1829 C C . LEU B 1 28 ? 1.975 -30.062 -7.41 1 91.38 28 LEU B C 1
ATOM 1831 O O . LEU B 1 28 ? 1.49 -30.891 -6.637 1 91.38 28 LEU B O 1
ATOM 1835 N N . ARG B 1 29 ? 1.296 -29.5 -8.352 1 90.5 29 ARG B N 1
ATOM 1836 C CA . ARG B 1 29 ? -0.1 -29.844 -8.594 1 90.5 29 ARG B CA 1
ATOM 1837 C C . ARG B 1 29 ? -0.232 -31.297 -9.055 1 90.5 29 ARG B C 1
ATOM 1839 O O . ARG B 1 29 ? -1.11 -32.031 -8.586 1 90.5 29 ARG B O 1
ATOM 1846 N N . LYS B 1 30 ? 0.577 -31.719 -9.938 1 91.31 30 LYS B N 1
ATOM 1847 C CA . LYS B 1 30 ? 0.567 -33.094 -10.43 1 91.31 30 LYS B CA 1
ATOM 1848 C C . LYS B 1 30 ? 0.798 -34.094 -9.297 1 91.31 30 LYS B C 1
ATOM 1850 O O . LYS B 1 30 ? 0.145 -35.125 -9.234 1 91.31 30 LYS B O 1
ATOM 1855 N N . GLU B 1 31 ? 1.723 -33.75 -8.484 1 94.12 31 GLU B N 1
ATOM 1856 C CA . GLU B 1 31 ? 2.023 -34.594 -7.352 1 94.12 31 GLU B CA 1
ATOM 1857 C C . GLU B 1 31 ? 0.841 -34.688 -6.391 1 94.12 31 GLU B C 1
ATOM 1859 O O . GLU B 1 31 ? 0.541 -35.75 -5.859 1 94.12 31 GLU B O 1
ATOM 1864 N N . ALA B 1 32 ? 0.187 -33.594 -6.16 1 92.25 32 ALA B N 1
ATOM 1865 C CA . ALA B 1 32 ? -0.984 -33.562 -5.289 1 92.25 32 ALA B CA 1
ATOM 1866 C C . ALA B 1 32 ? -2.09 -34.469 -5.848 1 92.25 32 ALA B C 1
ATOM 1868 O O . ALA B 1 32 ? -2.707 -35.25 -5.105 1 92.25 32 ALA B O 1
ATOM 1869 N N . LEU B 1 33 ? -2.348 -34.375 -7.098 1 91.75 33 LEU B N 1
ATOM 1870 C CA . LEU B 1 33 ? -3.365 -35.219 -7.754 1 91.75 33 LEU B CA 1
ATOM 1871 C C . LEU B 1 33 ? -2.986 -36.688 -7.715 1 91.75 33 LEU B C 1
ATOM 1873 O O . LEU B 1 33 ? -3.832 -37.531 -7.449 1 91.75 33 LEU B O 1
ATOM 1877 N N . ALA B 1 34 ? -1.771 -36.969 -7.914 1 95.19 34 ALA B N 1
ATOM 1878 C CA . ALA B 1 34 ? -1.277 -38.344 -7.891 1 95.19 34 ALA B CA 1
ATOM 1879 C C . ALA B 1 34 ? -1.395 -38.938 -6.496 1 95.19 34 ALA B C 1
ATOM 1881 O O . ALA B 1 34 ? -1.584 -40.156 -6.352 1 95.19 34 ALA B O 1
ATOM 1882 N N . ASN B 1 35 ? -1.354 -38.062 -5.551 1 94.62 35 ASN B N 1
ATOM 1883 C CA . ASN B 1 35 ? -1.439 -38.531 -4.168 1 94.62 35 ASN B CA 1
ATOM 1884 C C . ASN B 1 35 ? -2.887 -38.562 -3.682 1 94.62 35 ASN B C 1
ATOM 1886 O O . ASN B 1 35 ? -3.139 -38.688 -2.48 1 94.62 35 ASN B O 1
ATOM 1890 N N . GLY B 1 36 ? -3.82 -38.281 -4.57 1 91.88 36 GLY B N 1
ATOM 1891 C CA . GLY B 1 36 ? -5.219 -38.562 -4.273 1 91.88 36 GLY B CA 1
ATOM 1892 C C . GLY B 1 36 ? -6.004 -37.312 -3.895 1 91.88 36 GLY B C 1
ATOM 1893 O O . GLY B 1 36 ? -7.16 -37.406 -3.484 1 91.88 36 GLY B O 1
ATOM 1894 N N . VAL B 1 37 ? -5.316 -36.219 -3.992 1 88.56 37 VAL B N 1
ATOM 1895 C CA . VAL B 1 37 ? -6.074 -35 -3.701 1 88.56 37 VAL B CA 1
ATOM 1896 C C . VAL B 1 37 ? -7.102 -34.781 -4.805 1 88.56 37 VAL B C 1
ATOM 1898 O O . VAL B 1 37 ? -6.762 -34.781 -5.988 1 88.56 37 VAL B O 1
ATOM 1901 N N . HIS B 1 38 ? -8.367 -34.594 -4.395 1 87.69 38 HIS B N 1
ATOM 1902 C CA . HIS B 1 38 ? -9.43 -34.344 -5.359 1 87.69 38 HIS B CA 1
ATOM 1903 C C . HIS B 1 38 ? -9.203 -33 -6.059 1 87.69 38 HIS B C 1
ATOM 1905 O O . HIS B 1 38 ? -8.867 -32 -5.414 1 87.69 38 HIS B O 1
ATOM 1911 N N . PRO B 1 39 ? -9.383 -32.938 -7.344 1 83.5 39 PRO B N 1
ATOM 1912 C CA . PRO B 1 39 ? -9.156 -31.719 -8.109 1 83.5 39 PRO B CA 1
ATOM 1913 C C . PRO B 1 39 ? -9.961 -30.531 -7.578 1 83.5 39 PRO B C 1
ATOM 1915 O O . PRO B 1 39 ? -9.492 -29.391 -7.621 1 83.5 39 PRO B O 1
ATOM 1918 N N . LYS B 1 40 ? -11.117 -30.766 -7.02 1 79.31 40 LYS B N 1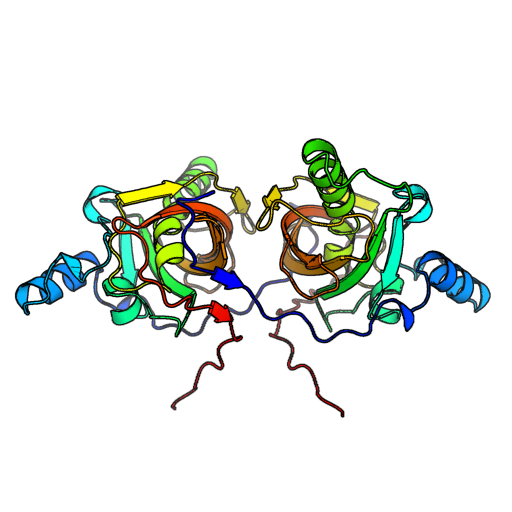
ATOM 1919 C CA . LYS B 1 40 ? -11.992 -29.703 -6.531 1 79.31 40 LYS B CA 1
ATOM 1920 C C . LYS B 1 40 ? -11.438 -29.078 -5.254 1 79.31 40 LYS B C 1
ATOM 1922 O O . LYS B 1 40 ? -11.867 -28 -4.848 1 79.31 40 LYS B O 1
ATOM 1927 N N . LYS B 1 41 ? -10.445 -29.75 -4.707 1 81.75 41 LYS B N 1
ATOM 1928 C CA . LYS B 1 41 ? -9.852 -29.25 -3.469 1 81.75 41 LYS B CA 1
ATOM 1929 C C . LYS B 1 41 ? -8.609 -28.406 -3.754 1 81.75 41 LYS B C 1
ATOM 1931 O O . LYS B 1 41 ? -8.047 -27.797 -2.844 1 81.75 41 LYS B O 1
ATOM 1936 N N . LEU B 1 42 ? -8.266 -28.406 -4.988 1 84.25 42 LEU B N 1
ATOM 1937 C CA . LEU B 1 42 ? -7.141 -27.578 -5.406 1 84.25 42 LEU B CA 1
ATOM 1938 C C . LEU B 1 42 ? -7.625 -26.281 -6.031 1 84.25 42 LEU B C 1
ATOM 1940 O O . LEU B 1 42 ? -8.625 -26.266 -6.754 1 84.25 42 LEU B O 1
ATOM 1944 N N . ARG B 1 43 ? -6.926 -25.266 -5.652 1 82.06 43 ARG B N 1
ATOM 1945 C CA . ARG B 1 43 ? -7.266 -23.984 -6.25 1 82.06 43 ARG B CA 1
ATOM 1946 C C . ARG B 1 43 ? -7.086 -24.016 -7.766 1 82.06 43 ARG B C 1
ATOM 1948 O O . ARG B 1 43 ? -6.164 -24.656 -8.273 1 82.06 43 ARG B O 1
ATOM 1955 N N . ALA B 1 44 ? -7.98 -23.328 -8.398 1 64.25 44 ALA B N 1
ATOM 1956 C CA . ALA B 1 44 ? -8.086 -23.406 -9.852 1 64.25 44 ALA B CA 1
ATOM 1957 C C . ALA B 1 44 ? -7.016 -22.547 -10.523 1 64.25 44 ALA B C 1
ATOM 1959 O O . ALA B 1 44 ? -7.32 -21.484 -11.07 1 64.25 44 ALA B O 1
ATOM 1960 N N . PHE B 1 45 ? -5.809 -22.844 -10.242 1 68.44 45 PHE B N 1
ATOM 1961 C CA . PHE B 1 45 ? -4.77 -22.125 -10.977 1 68.44 45 PHE B CA 1
ATOM 1962 C C . PHE B 1 45 ? -4.352 -22.906 -12.219 1 68.44 45 PHE B C 1
ATOM 1964 O O . PHE B 1 45 ? -3.912 -24.062 -12.117 1 68.44 45 PHE B O 1
ATOM 1971 N N . ASN B 1 46 ? -4.871 -22.547 -13.266 1 62.59 46 ASN B N 1
ATOM 1972 C CA . ASN B 1 46 ? -4.324 -23.25 -14.43 1 62.59 46 ASN B CA 1
ATOM 1973 C C . ASN B 1 46 ? -3.17 -22.484 -15.055 1 62.59 46 ASN B C 1
ATOM 1975 O O . ASN B 1 46 ? -3.336 -21.844 -16.109 1 62.59 46 ASN B O 1
ATOM 1979 N N . THR B 1 47 ? -2.137 -22.406 -14.352 1 60.84 47 THR B N 1
ATOM 1980 C CA 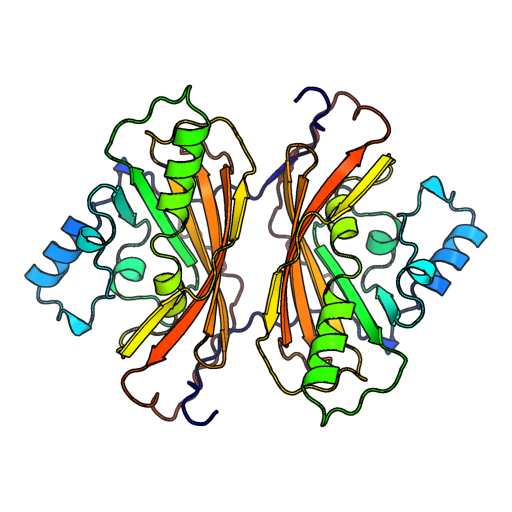. THR B 1 47 ? -0.954 -21.688 -14.805 1 60.84 47 THR B CA 1
ATOM 1981 C C . THR B 1 47 ? -0.49 -22.188 -16.156 1 60.84 47 THR B C 1
ATOM 1983 O O . THR B 1 47 ? -0.074 -21.406 -17.016 1 60.84 47 THR B O 1
ATOM 1986 N N . GLU B 1 48 ? -0.551 -23.391 -16.266 1 66.69 48 GLU B N 1
ATOM 1987 C CA . GLU B 1 48 ? -0.138 -23.984 -17.531 1 66.69 48 GLU B CA 1
ATOM 1988 C C . GLU B 1 48 ? -0.955 -23.438 -18.703 1 66.69 48 GLU B C 1
ATOM 1990 O O . GLU B 1 48 ? -0.431 -23.266 -19.797 1 66.69 48 GLU B O 1
ATOM 1995 N N . ARG B 1 49 ? -2.031 -23.172 -18.391 1 70.31 49 ARG B N 1
ATOM 1996 C CA . ARG B 1 49 ? -2.91 -22.688 -19.453 1 70.31 49 ARG B CA 1
ATOM 1997 C C . ARG B 1 49 ? -2.809 -21.188 -19.609 1 70.31 49 ARG B C 1
ATOM 1999 O O . ARG B 1 49 ? -2.703 -20.672 -20.734 1 70.31 49 ARG B O 1
ATOM 2006 N N . ILE B 1 50 ? -2.693 -20.562 -18.594 1 68.5 50 ILE B N 1
ATOM 2007 C CA . ILE B 1 50 ? -2.83 -19.109 -18.609 1 68.5 50 ILE B CA 1
ATOM 2008 C C . ILE B 1 50 ? -1.478 -18.469 -18.906 1 68.5 50 ILE B C 1
ATOM 2010 O O . ILE B 1 50 ? -1.407 -17.453 -19.594 1 68.5 50 ILE B O 1
ATOM 2014 N N . ALA B 1 51 ? -0.448 -19.156 -18.453 1 78.44 51 ALA B N 1
ATOM 2015 C CA . ALA B 1 51 ? 0.885 -18.578 -18.641 1 78.44 51 ALA B CA 1
ATOM 2016 C C . ALA B 1 51 ? 1.921 -19.688 -18.859 1 78.44 51 ALA B C 1
ATOM 2018 O O . ALA B 1 51 ? 2.863 -19.828 -18.078 1 78.44 51 ALA B O 1
ATOM 2019 N N . PRO B 1 52 ? 1.863 -20.328 -19.906 1 81.38 52 PRO B N 1
ATOM 2020 C CA . PRO B 1 52 ? 2.732 -21.484 -20.156 1 81.38 52 PRO B CA 1
ATOM 2021 C C . PRO B 1 52 ? 4.207 -21.109 -20.234 1 81.38 52 PRO B C 1
ATOM 2023 O O . PRO B 1 52 ? 5.082 -21.953 -20.078 1 81.38 52 PRO B O 1
ATOM 2026 N N . ARG B 1 53 ? 4.48 -19.922 -20.469 1 88.81 53 ARG B N 1
ATOM 2027 C CA . ARG B 1 53 ? 5.871 -19.5 -20.609 1 88.81 53 ARG B CA 1
ATOM 2028 C C . ARG B 1 53 ? 6.379 -18.844 -19.328 1 88.81 53 ARG B C 1
ATOM 2030 O O . ARG B 1 53 ? 7.383 -18.125 -19.359 1 88.81 53 ARG B O 1
ATOM 2037 N N . CYS B 1 54 ? 5.75 -19.047 -18.281 1 92.5 54 CYS B N 1
ATOM 2038 C CA . CYS B 1 54 ? 6.188 -18.531 -16.984 1 92.5 54 CYS B CA 1
ATOM 2039 C C . CYS B 1 54 ? 6.289 -19.656 -15.961 1 92.5 54 CYS B C 1
ATOM 2041 O O . CYS B 1 54 ? 5.297 -20.312 -15.656 1 92.5 54 CYS B O 1
ATOM 2043 N N . GLU B 1 55 ? 7.457 -19.875 -15.531 1 94.25 55 GLU B N 1
ATOM 2044 C CA . GLU B 1 55 ? 7.629 -20.828 -14.43 1 94.25 55 GLU B CA 1
ATOM 2045 C C . GLU B 1 55 ? 7.254 -20.188 -13.094 1 94.25 55 GLU B C 1
ATOM 2047 O O . GLU B 1 55 ? 7.59 -19.031 -12.836 1 94.25 55 GLU B O 1
ATOM 2052 N N . VAL B 1 56 ? 6.543 -20.938 -12.289 1 95.25 56 VAL B N 1
ATOM 2053 C CA . VAL B 1 56 ? 6.059 -20.438 -11.008 1 95.25 56 VAL B CA 1
ATOM 2054 C C . VAL B 1 56 ? 6.469 -21.391 -9.891 1 95.25 56 VAL B C 1
ATOM 2056 O O . VAL B 1 56 ? 6.32 -22.609 -10.023 1 95.25 56 VAL B O 1
ATOM 2059 N N . ARG B 1 57 ? 7.016 -20.859 -8.812 1 96.12 57 ARG B N 1
ATOM 2060 C CA . ARG B 1 57 ? 7.355 -21.625 -7.617 1 96.12 57 ARG B CA 1
ATOM 2061 C C . ARG B 1 57 ? 6.82 -20.938 -6.363 1 96.12 57 ARG B C 1
ATOM 2063 O O . ARG B 1 57 ? 7.254 -19.828 -6.02 1 96.12 57 ARG B O 1
ATOM 2070 N N . ALA B 1 58 ? 5.965 -21.641 -5.695 1 95.94 58 ALA B N 1
ATOM 2071 C CA . ALA B 1 58 ? 5.289 -21.062 -4.543 1 95.94 58 ALA B CA 1
ATOM 2072 C C . ALA B 1 58 ? 6.125 -21.219 -3.275 1 95.94 58 ALA B C 1
ATOM 2074 O O . ALA B 1 58 ? 6.68 -22.281 -3.02 1 95.94 58 ALA B O 1
ATOM 2075 N N . CYS B 1 59 ? 6.207 -20.156 -2.443 1 97.38 59 CYS B N 1
ATOM 2076 C CA . CYS B 1 59 ? 7 -20.172 -1.219 1 97.38 59 CYS B CA 1
ATOM 2077 C C . CYS B 1 59 ? 6.305 -20.984 -0.134 1 97.38 59 CYS B C 1
ATOM 2079 O O . CYS B 1 59 ? 6.961 -21.547 0.745 1 97.38 59 CYS B O 1
ATOM 2081 N N . ASP B 1 60 ? 4.969 -21.016 -0.087 1 95.62 60 ASP B N 1
ATOM 2082 C CA . ASP B 1 60 ? 4.125 -21.859 0.749 1 95.62 60 ASP B CA 1
ATOM 2083 C C . ASP B 1 60 ? 3.23 -22.75 -0.105 1 95.62 60 ASP B C 1
ATOM 2085 O O . ASP B 1 60 ? 2.156 -22.328 -0.537 1 95.62 60 ASP B O 1
ATOM 2089 N N . GLU B 1 61 ? 3.617 -23.969 -0.219 1 93.19 61 GLU B N 1
ATOM 2090 C CA . GLU B 1 61 ? 2.967 -24.906 -1.138 1 93.19 61 GLU B CA 1
ATOM 2091 C C . GLU B 1 61 ? 1.52 -25.172 -0.726 1 93.19 61 GLU B C 1
ATOM 2093 O O . GLU B 1 61 ? 0.634 -25.266 -1.577 1 93.19 61 GLU B O 1
ATOM 2098 N N . ASP B 1 62 ? 1.271 -25.266 0.485 1 91.12 62 ASP B N 1
ATOM 2099 C CA . ASP B 1 62 ? -0.071 -25.578 0.972 1 91.12 62 ASP B CA 1
ATOM 2100 C C . ASP B 1 62 ? -1.029 -24.422 0.703 1 91.12 62 ASP B C 1
ATOM 2102 O O . ASP B 1 62 ? -2.15 -24.625 0.234 1 91.12 62 ASP B O 1
ATOM 2106 N N . VAL B 1 63 ? -0.56 -23.25 0.976 1 91.69 63 VAL B N 1
ATOM 2107 C CA . VAL B 1 63 ? -1.376 -22.062 0.734 1 91.69 63 VAL B CA 1
ATOM 2108 C C . VAL B 1 63 ? -1.649 -21.922 -0.762 1 91.69 63 VAL B C 1
ATOM 2110 O O . VAL B 1 63 ? -2.766 -21.578 -1.165 1 91.69 63 VAL B O 1
ATOM 2113 N N . TYR B 1 64 ? -0.701 -22.188 -1.516 1 92.5 64 TYR B N 1
ATOM 2114 C CA . TYR B 1 64 ? -0.82 -22.078 -2.965 1 92.5 64 TYR B CA 1
ATOM 2115 C C . TYR B 1 64 ? -1.826 -23.078 -3.516 1 92.5 64 TYR B C 1
ATOM 2117 O O . TYR B 1 64 ? -2.662 -22.734 -4.352 1 92.5 64 TYR B O 1
ATOM 2125 N N . LEU B 1 65 ? -1.783 -24.297 -3.018 1 90.19 65 LEU B N 1
ATOM 2126 C CA . LEU B 1 65 ? -2.59 -25.375 -3.576 1 90.19 65 LEU B CA 1
ATOM 2127 C C . LEU B 1 65 ? -4.008 -25.344 -3.02 1 90.19 65 LEU B C 1
ATOM 2129 O O . LEU B 1 65 ? -4.965 -25.672 -3.721 1 90.19 65 LEU B O 1
ATOM 2133 N N . ARG B 1 66 ? -4.121 -24.875 -1.757 1 88.06 66 ARG B N 1
ATOM 2134 C CA . ARG B 1 66 ? -5.402 -25.141 -1.109 1 88.06 66 ARG B CA 1
ATOM 2135 C C . ARG B 1 66 ? -6.023 -23.859 -0.568 1 88.06 66 ARG B C 1
ATOM 2137 O O . ARG B 1 66 ? -7.215 -23.812 -0.261 1 88.06 66 ARG B O 1
ATOM 2144 N N . GLY B 1 67 ? -5.258 -22.844 -0.379 1 87.94 67 GLY B N 1
ATOM 2145 C CA . GLY B 1 67 ? -5.73 -21.656 0.309 1 87.94 67 GLY B CA 1
ATOM 2146 C C . GLY B 1 67 ? -5.379 -21.641 1.785 1 87.94 67 GLY B C 1
ATOM 2147 O O . GLY B 1 67 ? -4.523 -22.406 2.232 1 87.94 67 GLY B O 1
ATOM 2148 N N . SER B 1 68 ? -5.84 -20.703 2.572 1 85.62 68 SER B N 1
ATOM 2149 C CA . SER B 1 68 ? -5.348 -20.516 3.934 1 85.62 68 SER B CA 1
ATOM 2150 C C . SER B 1 68 ? -6.48 -20.594 4.949 1 85.62 68 SER B C 1
ATOM 2152 O O . SER B 1 68 ? -6.242 -20.781 6.141 1 85.62 68 SER B O 1
ATOM 2154 N N . ASP B 1 69 ? -7.66 -20.531 4.617 1 75.81 69 ASP B N 1
ATOM 2155 C CA . ASP B 1 69 ? -8.805 -20.469 5.527 1 75.81 69 ASP B CA 1
ATOM 2156 C C . ASP B 1 69 ? -8.641 -19.328 6.527 1 75.81 69 ASP B C 1
ATOM 2158 O O . ASP B 1 69 ? -8.852 -19.516 7.73 1 75.81 69 ASP B O 1
ATOM 2162 N N . GLY B 1 70 ? -8.109 -18.266 6.082 1 73.25 70 GLY B N 1
ATOM 2163 C CA . GLY B 1 70 ? -8.008 -17.062 6.906 1 73.25 70 GLY B CA 1
ATOM 2164 C C . GLY B 1 70 ? -6.672 -16.953 7.617 1 73.25 70 GLY B C 1
ATOM 2165 O O . GLY B 1 70 ? -6.371 -15.914 8.211 1 73.25 70 GLY B O 1
ATOM 2166 N N . ARG B 1 71 ? -5.789 -17.922 7.617 1 78.31 71 ARG B N 1
ATOM 2167 C CA . ARG B 1 71 ? -4.484 -17.891 8.266 1 78.31 71 ARG B CA 1
ATOM 2168 C C . ARG B 1 71 ? -3.621 -16.766 7.703 1 78.31 71 ARG B C 1
ATOM 2170 O O . ARG B 1 71 ? -2.865 -16.125 8.438 1 78.31 71 ARG B O 1
ATOM 2177 N N . THR B 1 72 ? -3.721 -16.656 6.457 1 88.06 72 THR B N 1
ATOM 2178 C CA . THR B 1 72 ? -2.994 -15.586 5.781 1 88.06 72 THR B CA 1
ATOM 2179 C C . THR B 1 72 ? -3.791 -15.062 4.59 1 88.06 72 THR B C 1
ATOM 2181 O O . THR B 1 72 ? -4.652 -15.758 4.055 1 88.06 72 THR B O 1
ATOM 2184 N N . LEU B 1 73 ? -3.504 -13.859 4.359 1 92.25 73 LEU B N 1
ATOM 2185 C CA . LEU B 1 73 ? -4.109 -13.219 3.193 1 92.25 73 LEU B CA 1
ATOM 2186 C C . LEU B 1 73 ? -3.059 -12.914 2.133 1 92.25 73 LEU B C 1
ATOM 2188 O O . LEU B 1 73 ? -3.338 -12.211 1.159 1 92.25 73 LEU B O 1
ATOM 2192 N N . LYS B 1 74 ? -1.851 -13.523 2.395 1 94.31 74 LYS B N 1
ATOM 2193 C CA . LYS B 1 74 ? -0.707 -13.25 1.53 1 94.31 74 LYS B CA 1
ATOM 2194 C C . LYS B 1 74 ? -0.201 -14.523 0.866 1 94.31 74 LYS B C 1
ATOM 2196 O O . LYS B 1 74 ? -0.356 -15.617 1.413 1 94.31 74 LYS B O 1
ATOM 2201 N N . GLN B 1 75 ? 0.34 -14.328 -0.213 1 94.56 75 GLN B N 1
ATOM 2202 C CA . GLN B 1 75 ? 1.115 -15.391 -0.853 1 94.56 75 GLN B CA 1
ATOM 2203 C C . GLN B 1 75 ? 2.354 -14.82 -1.541 1 94.56 75 GLN B C 1
ATOM 2205 O O . GLN B 1 75 ? 2.357 -13.672 -1.979 1 94.56 75 GLN B O 1
ATOM 2210 N N . TYR B 1 76 ? 3.412 -15.586 -1.528 1 97.5 76 TYR B N 1
ATOM 2211 C CA . TYR B 1 76 ? 4.684 -15.281 -2.176 1 97.5 76 TYR B CA 1
ATOM 2212 C C . TYR B 1 76 ? 5.02 -16.328 -3.238 1 97.5 76 TYR B C 1
ATOM 2214 O O . TYR B 1 76 ? 5.078 -17.516 -2.945 1 97.5 76 TYR B O 1
ATOM 2222 N N . ILE B 1 77 ? 5.262 -15.867 -4.422 1 96.81 77 ILE B N 1
ATOM 2223 C CA . ILE B 1 77 ? 5.578 -16.797 -5.504 1 96.81 77 ILE B CA 1
ATOM 2224 C C . ILE B 1 77 ? 6.77 -16.266 -6.305 1 96.81 77 ILE B C 1
ATOM 2226 O O . ILE B 1 77 ? 6.828 -15.078 -6.625 1 96.81 77 ILE B O 1
ATOM 2230 N N . TRP B 1 78 ? 7.68 -17.062 -6.586 1 97.88 78 TRP B N 1
ATOM 2231 C CA . TRP B 1 78 ? 8.742 -16.781 -7.547 1 97.88 78 TRP B CA 1
ATOM 2232 C C . TRP B 1 78 ? 8.273 -17.062 -8.969 1 97.88 78 TRP B C 1
ATOM 2234 O O . TRP B 1 78 ? 7.625 -18.078 -9.227 1 97.88 78 TRP B O 1
ATOM 2244 N N . MET B 1 79 ? 8.594 -16.188 -9.859 1 96.69 79 MET B N 1
ATOM 2245 C CA . MET B 1 79 ? 8.25 -16.328 -11.273 1 96.69 79 MET B CA 1
ATOM 2246 C C . MET B 1 79 ? 9.469 -16.078 -12.156 1 96.69 79 MET B C 1
ATOM 2248 O O . MET B 1 79 ? 10.297 -15.219 -11.836 1 96.69 79 MET B O 1
ATOM 2252 N N . ARG B 1 80 ? 9.508 -16.75 -13.195 1 95.81 80 ARG B N 1
ATOM 2253 C CA . ARG B 1 80 ? 10.531 -16.516 -14.211 1 95.81 80 ARG B CA 1
ATOM 2254 C C . ARG B 1 80 ? 9.969 -16.719 -15.617 1 95.81 80 ARG B C 1
ATOM 2256 O O . ARG B 1 80 ? 9.445 -17.781 -15.93 1 95.81 80 ARG B O 1
ATOM 2263 N N . TYR B 1 81 ? 10.016 -15.641 -16.344 1 93.5 81 TYR B N 1
ATOM 2264 C CA . TYR B 1 81 ? 9.617 -15.719 -17.75 1 93.5 81 TYR B CA 1
ATOM 2265 C C . TYR B 1 81 ? 10.633 -16.516 -18.547 1 93.5 81 TYR B C 1
ATOM 2267 O O . TYR B 1 81 ? 11.844 -16.312 -18.422 1 93.5 81 TYR B O 1
ATOM 2275 N N . GLN B 1 82 ? 10.227 -17.406 -19.406 1 92.38 82 GLN B N 1
ATOM 2276 C CA . GLN B 1 82 ? 11.109 -18.422 -19.984 1 92.38 82 GLN B CA 1
ATOM 2277 C C . GLN B 1 82 ? 11.656 -17.969 -21.328 1 92.38 82 GLN B C 1
ATOM 2279 O O . GLN B 1 82 ? 12.688 -18.469 -21.781 1 92.38 82 GLN B O 1
ATOM 2284 N N . ASP B 1 83 ? 10.977 -17.016 -22.109 1 92.94 83 ASP B N 1
ATOM 2285 C CA . ASP B 1 83 ? 11.516 -16.516 -23.359 1 92.94 83 ASP B CA 1
ATOM 2286 C C . ASP B 1 83 ? 12.492 -15.359 -23.109 1 92.94 83 ASP B C 1
ATOM 2288 O O . ASP B 1 83 ? 12.109 -14.328 -22.562 1 92.94 83 ASP B O 1
ATOM 2292 N N . PRO B 1 84 ? 13.703 -15.547 -23.578 1 94.31 84 PRO B N 1
ATOM 2293 C CA . PRO B 1 84 ? 14.695 -14.5 -23.312 1 94.31 84 PRO B CA 1
ATOM 2294 C C . PRO B 1 84 ? 14.273 -13.133 -23.844 1 94.31 84 PRO B C 1
ATOM 2296 O O . PRO B 1 84 ? 13.727 -13.047 -24.938 1 94.31 84 PRO B O 1
ATOM 2299 N N . VAL B 1 85 ? 14.469 -12.117 -23.094 1 95.44 85 VAL B N 1
ATOM 2300 C CA . VAL B 1 85 ? 14.188 -10.727 -23.438 1 95.44 85 VAL B CA 1
ATOM 2301 C C . VAL B 1 85 ? 15.477 -9.914 -23.422 1 95.44 85 VAL B C 1
ATOM 2303 O O . VAL B 1 85 ? 16.312 -10.07 -22.531 1 95.44 85 VAL B O 1
ATOM 2306 N N . ASP B 1 86 ? 15.727 -9.078 -24.438 1 95.69 86 ASP B N 1
ATOM 2307 C CA . ASP B 1 86 ? 16.859 -8.156 -24.453 1 95.69 86 ASP B CA 1
ATOM 2308 C C . ASP B 1 86 ? 16.688 -7.07 -23.391 1 95.69 86 ASP B C 1
ATOM 2310 O O . ASP B 1 86 ? 15.82 -6.207 -23.516 1 95.69 86 ASP B O 1
ATOM 2314 N N . CYS B 1 87 ? 17.578 -7.094 -22.469 1 92.69 87 CYS B N 1
ATOM 2315 C CA . CYS B 1 87 ? 17.453 -6.188 -21.344 1 92.69 87 CYS B CA 1
ATOM 2316 C C . CYS B 1 87 ? 17.781 -4.754 -21.75 1 92.69 87 CYS B C 1
ATOM 2318 O O . CYS B 1 87 ? 17.469 -3.811 -21.016 1 92.69 87 CYS B O 1
ATOM 2320 N N . ALA B 1 88 ? 18.266 -4.531 -22.875 1 94.5 88 ALA B N 1
ATOM 2321 C CA . ALA B 1 88 ? 18.516 -3.186 -23.375 1 94.5 88 ALA B CA 1
ATOM 2322 C C . ALA B 1 88 ? 17.25 -2.559 -23.953 1 94.5 88 ALA B C 1
ATOM 2324 O O . ALA B 1 88 ? 17.188 -1.341 -24.141 1 94.5 88 ALA B O 1
ATOM 2325 N N . ASP B 1 89 ? 16.406 -3.377 -24.312 1 96.44 89 ASP B N 1
ATOM 2326 C CA . ASP B 1 89 ? 15.125 -2.908 -24.828 1 96.44 89 ASP B CA 1
ATOM 2327 C C . ASP B 1 89 ? 14.148 -2.625 -23.688 1 96.44 89 ASP B C 1
ATOM 2329 O O . ASP B 1 89 ? 13.406 -3.514 -23.266 1 96.44 89 ASP B O 1
ATOM 2333 N N . LEU B 1 90 ? 13.984 -1.435 -23.281 1 95.19 90 LEU B N 1
ATOM 2334 C CA . LEU B 1 90 ? 13.188 -1.044 -22.125 1 95.19 90 LEU B CA 1
ATOM 2335 C C . LEU B 1 90 ? 11.703 -1.333 -22.359 1 95.19 90 LEU B C 1
ATOM 2337 O O . LEU B 1 90 ? 10.984 -1.706 -21.438 1 95.19 90 LEU B O 1
ATOM 2341 N N . SER B 1 91 ? 11.258 -1.082 -23.562 1 96.19 91 SER B N 1
ATOM 2342 C CA . SER B 1 91 ? 9.859 -1.365 -23.875 1 96.19 91 SER B CA 1
ATOM 2343 C C . SER B 1 91 ? 9.539 -2.838 -23.641 1 96.19 91 SER B C 1
ATOM 2345 O O . SER B 1 91 ? 8.461 -3.172 -23.141 1 96.19 91 SER B O 1
ATOM 2347 N N . MET B 1 92 ? 10.484 -3.645 -24.016 1 95.81 92 MET B N 1
ATOM 2348 C CA . MET B 1 92 ? 10.25 -5.078 -23.906 1 95.81 92 MET B CA 1
ATOM 2349 C C . MET B 1 92 ? 10.297 -5.523 -22.438 1 95.81 92 MET B C 1
ATOM 2351 O O . MET B 1 92 ? 9.492 -6.348 -22.016 1 95.81 92 MET B O 1
ATOM 2355 N N . ILE B 1 93 ? 11.258 -5.055 -21.703 1 95.62 93 ILE B N 1
ATOM 2356 C CA . ILE B 1 93 ? 11.359 -5.508 -20.328 1 95.62 93 ILE B CA 1
ATOM 2357 C C . ILE B 1 93 ? 10.156 -5.008 -19.531 1 95.62 93 ILE B C 1
ATOM 2359 O O . ILE B 1 93 ? 9.617 -5.73 -18.688 1 95.62 93 ILE B O 1
ATOM 2363 N N . HIS B 1 94 ? 9.656 -3.797 -19.812 1 97.12 94 HIS B N 1
ATOM 2364 C CA . HIS B 1 94 ? 8.5 -3.258 -19.109 1 97.12 94 HIS B CA 1
ATOM 2365 C C . HIS B 1 94 ? 7.227 -4.004 -19.5 1 97.12 94 HIS B C 1
ATOM 2367 O O . HIS B 1 94 ? 6.379 -4.277 -18.641 1 97.12 94 HIS B O 1
ATOM 2373 N N . SER B 1 95 ? 7.078 -4.328 -20.766 1 96.62 95 SER B N 1
ATOM 2374 C CA . SER B 1 95 ? 5.91 -5.066 -21.234 1 96.62 95 SER B CA 1
ATOM 2375 C C . SER B 1 95 ? 5.879 -6.477 -20.641 1 96.62 95 SER B C 1
ATOM 2377 O O . SER B 1 95 ? 4.816 -6.98 -20.281 1 96.62 95 SER B O 1
ATOM 2379 N N . THR B 1 96 ? 7.055 -7.074 -20.594 1 95.56 96 THR B N 1
ATOM 2380 C CA . THR B 1 96 ? 7.145 -8.414 -20.031 1 95.56 96 THR B CA 1
ATOM 2381 C C . THR B 1 96 ? 6.754 -8.414 -18.562 1 95.56 96 THR B C 1
ATOM 2383 O O . THR B 1 96 ? 5.988 -9.273 -18.109 1 95.56 96 THR B O 1
ATOM 2386 N N . LEU B 1 97 ? 7.234 -7.492 -17.828 1 96.94 97 LEU B N 1
ATOM 2387 C CA . LEU B 1 97 ? 6.895 -7.402 -16.406 1 96.94 97 LEU B CA 1
ATOM 2388 C C . LEU B 1 97 ? 5.414 -7.102 -16.219 1 96.94 97 LEU B C 1
ATOM 2390 O O . LEU B 1 97 ? 4.777 -7.629 -15.305 1 96.94 97 LEU B O 1
ATOM 2394 N N . ALA B 1 98 ? 4.879 -6.215 -17.016 1 96.56 98 ALA B N 1
ATOM 2395 C CA . ALA B 1 98 ? 3.455 -5.906 -16.969 1 96.56 98 ALA B CA 1
ATOM 2396 C C . ALA B 1 98 ? 2.613 -7.156 -17.203 1 96.56 98 ALA B C 1
ATOM 2398 O O . ALA B 1 98 ? 1.595 -7.363 -16.547 1 96.56 98 ALA B O 1
ATOM 2399 N N . TYR B 1 99 ? 3.049 -7.938 -18.188 1 94.38 99 TYR B N 1
ATOM 2400 C CA . TYR B 1 99 ? 2.363 -9.188 -18.484 1 94.38 99 TYR B CA 1
ATOM 2401 C C . TYR B 1 99 ? 2.383 -10.125 -17.281 1 94.38 99 TYR B C 1
ATO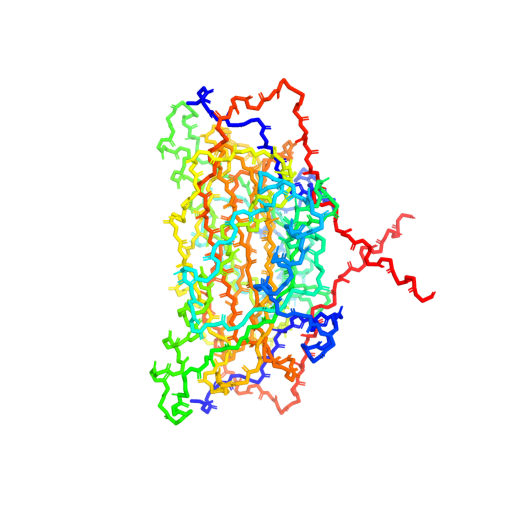M 2403 O O . TYR B 1 99 ? 1.343 -10.648 -16.875 1 94.38 99 TYR B O 1
ATOM 2411 N N . VAL B 1 100 ? 3.52 -10.289 -16.672 1 93.69 100 VAL B N 1
ATOM 2412 C CA . VAL B 1 100 ? 3.715 -11.195 -15.555 1 93.69 100 VAL B CA 1
ATOM 2413 C C . VAL B 1 100 ? 2.963 -10.672 -14.328 1 93.69 100 VAL B C 1
ATOM 2415 O O . VAL B 1 100 ? 2.438 -11.461 -13.539 1 93.69 100 VAL B O 1
ATOM 2418 N N . SER B 1 101 ? 2.812 -9.359 -14.188 1 96.31 101 SER B N 1
ATOM 2419 C CA . SER B 1 101 ? 2.207 -8.719 -13.023 1 96.31 101 SER B CA 1
ATOM 2420 C C . SER B 1 101 ? 0.727 -9.07 -12.914 1 96.31 101 SER B C 1
ATOM 2422 O O . SER B 1 101 ? 0.135 -8.945 -11.836 1 96.31 101 SER B O 1
ATOM 2424 N N . ASP B 1 102 ? 0.104 -9.492 -13.977 1 93.94 102 ASP B N 1
ATOM 2425 C CA . ASP B 1 102 ? -1.33 -9.758 -13.992 1 93.94 102 ASP B CA 1
ATOM 2426 C C . ASP B 1 102 ? -1.618 -11.219 -13.633 1 93.94 102 ASP B C 1
ATOM 2428 O O . ASP B 1 102 ? -2.775 -11.641 -13.625 1 93.94 102 ASP B O 1
ATOM 2432 N N . LEU B 1 103 ? -0.604 -11.898 -13.328 1 90.44 103 LEU B N 1
ATOM 2433 C CA . LEU B 1 103 ? -0.792 -13.32 -13.055 1 90.44 103 LEU B CA 1
ATOM 2434 C C . LEU B 1 103 ? -1.04 -13.555 -11.562 1 90.44 103 LEU B C 1
ATOM 2436 O O . LEU B 1 103 ? -0.421 -12.914 -10.719 1 90.44 103 LEU B O 1
ATOM 2440 N N . HIS B 1 104 ? -2.025 -14.336 -11.258 1 89.88 104 HIS B N 1
ATOM 2441 C CA . HIS B 1 104 ? -2.258 -14.961 -9.961 1 89.88 104 HIS B CA 1
ATOM 2442 C C . HIS B 1 104 ? -2.955 -14 -9.008 1 89.88 104 HIS B C 1
ATOM 2444 O O . HIS B 1 104 ? -3.305 -14.375 -7.887 1 89.88 104 HIS B O 1
ATOM 2450 N N . LEU B 1 105 ? -3.23 -12.758 -9.312 1 90.81 105 LEU B N 1
ATOM 2451 C CA . LEU B 1 105 ? -3.781 -11.781 -8.383 1 90.81 105 LEU B CA 1
ATOM 2452 C C . LEU B 1 105 ? -5.207 -12.141 -7.992 1 90.81 105 LEU B C 1
ATOM 2454 O O . LEU B 1 105 ? -5.512 -12.297 -6.809 1 90.81 105 LEU B O 1
ATOM 2458 N N . VAL B 1 106 ? -6.105 -12.359 -8.93 1 85.62 106 VAL B N 1
ATOM 2459 C CA . VAL B 1 106 ? -7.504 -12.664 -8.633 1 85.62 106 VAL B CA 1
ATOM 2460 C C . VAL B 1 106 ? -7.586 -13.898 -7.73 1 85.62 106 VAL B C 1
ATOM 2462 O O . VAL B 1 106 ? -8.414 -13.953 -6.816 1 85.62 106 VAL B O 1
ATOM 2465 N N . MET B 1 107 ? -6.734 -14.797 -7.934 1 86.06 107 MET B N 1
ATOM 2466 C CA . MET B 1 107 ? -6.742 -16.031 -7.152 1 86.06 107 MET B CA 1
ATOM 2467 C C . MET B 1 107 ? -6.344 -15.758 -5.707 1 86.06 107 MET B C 1
ATOM 2469 O O . MET B 1 107 ? -6.785 -16.469 -4.797 1 86.06 107 MET B O 1
ATOM 2473 N N . THR B 1 108 ? -5.523 -14.781 -5.516 1 90.38 108 THR B N 1
ATOM 2474 C CA . THR B 1 108 ? -5.141 -14.391 -4.164 1 90.38 108 THR B CA 1
ATOM 2475 C C . THR B 1 108 ? -6.352 -13.914 -3.373 1 90.38 108 THR B C 1
ATOM 2477 O O . THR B 1 108 ? -6.41 -14.078 -2.152 1 90.38 108 THR B O 1
ATOM 2480 N N . GLY B 1 109 ? -7.312 -13.305 -4.047 1 88.38 109 GLY B N 1
ATOM 2481 C CA . GLY B 1 109 ? -8.547 -12.906 -3.393 1 88.38 109 GLY B CA 1
ATOM 2482 C C . GLY B 1 109 ? -9.344 -14.078 -2.846 1 88.38 109 GLY B C 1
ATOM 2483 O O . GLY B 1 109 ? -10.203 -13.898 -1.979 1 88.38 109 GLY B O 1
ATOM 2484 N N . MET B 1 110 ? -9.031 -15.289 -3.244 1 84.19 110 MET B N 1
ATOM 2485 C CA . MET B 1 110 ? -9.766 -16.484 -2.859 1 84.19 110 MET B CA 1
ATOM 2486 C C . MET B 1 110 ? -9.086 -17.188 -1.69 1 84.19 110 MET B C 1
ATOM 2488 O O . MET B 1 110 ? -9.633 -18.141 -1.136 1 84.19 110 MET B O 1
ATOM 2492 N N . LEU B 1 111 ? -7.965 -16.688 -1.252 1 87.06 111 LEU B N 1
ATOM 2493 C CA . LEU B 1 111 ? -7.16 -17.344 -0.221 1 87.06 111 LEU B CA 1
ATOM 2494 C C . LEU B 1 111 ? -7.992 -17.594 1.033 1 87.06 111 LEU B C 1
ATOM 2496 O O . LEU B 1 111 ? -7.91 -18.672 1.631 1 87.06 111 LEU B O 1
ATOM 2500 N N . PRO B 1 112 ? -8.828 -16.609 1.44 1 81.75 112 PRO B N 1
ATOM 2501 C CA . PRO B 1 112 ? -9.547 -16.828 2.697 1 81.75 112 PRO B CA 1
ATOM 2502 C C . PRO B 1 112 ? -10.703 -17.812 2.555 1 81.75 112 PRO B C 1
ATOM 2504 O O . PRO B 1 112 ? -11.32 -18.203 3.555 1 81.75 112 PRO B O 1
ATOM 2507 N N . TYR B 1 113 ? -10.938 -18.344 1.42 1 79.88 113 TYR B N 1
ATOM 2508 C CA . TYR B 1 113 ? -12.117 -19.172 1.179 1 79.88 113 TYR B CA 1
ATOM 2509 C C . TYR B 1 113 ? -11.727 -20.5 0.53 1 79.88 113 TYR B C 1
ATOM 2511 O O . TYR B 1 113 ? -12.172 -20.797 -0.578 1 79.88 113 TYR B O 1
ATOM 2519 N N . PRO B 1 114 ? -11.117 -21.188 1.45 1 75.81 114 PRO B N 1
ATOM 2520 C CA . PRO B 1 114 ? -10.727 -22.484 0.873 1 75.81 114 PRO B CA 1
ATOM 2521 C C . PRO B 1 114 ? -11.914 -23.422 0.661 1 75.81 114 PRO B C 1
ATOM 2523 O O . PRO B 1 114 ? -12.898 -23.344 1.401 1 75.81 114 PRO B O 1
ATOM 2526 N N . HIS B 1 115 ? -11.992 -24.156 -0.414 1 70.75 115 HIS B N 1
ATOM 2527 C CA . HIS B 1 115 ? -12.961 -25.219 -0.669 1 70.75 115 HIS B CA 1
ATOM 2528 C C . HIS B 1 115 ? -14.266 -24.656 -1.217 1 70.75 115 HIS B C 1
ATOM 2530 O O . HIS B 1 115 ? -15.312 -25.312 -1.122 1 70.75 115 HIS B O 1
ATOM 2536 N N . ILE B 1 116 ? -14.266 -23.422 -1.378 1 71.44 116 ILE B N 1
ATOM 2537 C CA . ILE B 1 116 ? -15.438 -22.844 -2.035 1 71.44 116 ILE B CA 1
ATOM 2538 C C . ILE B 1 116 ? -15.273 -22.938 -3.551 1 71.44 116 ILE B C 1
ATOM 2540 O O . ILE B 1 116 ? -14.203 -22.609 -4.082 1 71.44 116 ILE B O 1
ATOM 2544 N N . GLU B 1 117 ? -16.219 -23.516 -4.051 1 73.31 117 GLU B N 1
ATOM 2545 C CA . GLU B 1 117 ? -16.25 -23.484 -5.512 1 73.31 117 GLU B CA 1
ATOM 2546 C C . GLU B 1 117 ? -16.75 -22.141 -6.035 1 73.31 117 GLU B C 1
ATOM 2548 O O . GLU B 1 117 ? -17.703 -21.578 -5.508 1 73.31 117 GLU B O 1
ATOM 2553 N N . PHE B 1 118 ? -15.953 -21.656 -6.969 1 74.62 118 PHE B N 1
ATOM 2554 C CA . PHE B 1 118 ? -16.344 -20.375 -7.547 1 74.62 118 PHE B CA 1
ATOM 2555 C C . PHE B 1 118 ? -16.844 -20.562 -8.977 1 74.62 118 PHE B C 1
ATOM 2557 O O . PHE B 1 118 ? -16.281 -21.344 -9.742 1 74.62 118 PHE B O 1
ATOM 2564 N N . LYS B 1 119 ? -18.031 -19.953 -9.219 1 74.19 119 LYS B N 1
ATOM 2565 C CA . LYS B 1 119 ? -18.625 -20 -10.547 1 74.19 119 LYS B CA 1
ATOM 2566 C C . LYS B 1 119 ? -17.922 -19.047 -11.5 1 74.19 119 LYS B C 1
ATOM 2568 O O . LYS B 1 119 ? -17.844 -19.281 -12.703 1 74.19 119 LYS B O 1
ATOM 2573 N N . LEU B 1 120 ? -17.422 -17.984 -10.852 1 76.88 120 LEU B N 1
ATOM 2574 C CA . LEU B 1 120 ? -16.812 -16.953 -11.672 1 76.88 120 LEU B CA 1
ATOM 2575 C C . LEU B 1 120 ? -15.727 -16.203 -10.898 1 76.88 120 LEU B C 1
ATOM 2577 O O . LEU B 1 120 ? -15.906 -15.891 -9.727 1 76.88 120 LEU B O 1
ATOM 2581 N N . HIS B 1 121 ? -14.625 -16.047 -11.547 1 83.5 121 HIS B N 1
ATOM 2582 C CA . HIS B 1 121 ? -13.562 -15.172 -11.07 1 83.5 121 HIS B CA 1
ATOM 2583 C C . HIS B 1 121 ? -12.914 -14.414 -12.227 1 83.5 121 HIS B C 1
ATOM 2585 O O . HIS B 1 121 ? -12.422 -15.031 -13.172 1 83.5 121 HIS B O 1
ATOM 2591 N N . THR B 1 122 ? -13.023 -13.141 -12.148 1 88.88 122 THR B N 1
ATOM 2592 C CA . THR B 1 122 ? -12.484 -12.305 -13.219 1 88.88 122 THR B CA 1
ATOM 2593 C C . THR B 1 122 ? -11.938 -10.992 -12.656 1 88.88 122 THR B C 1
ATOM 2595 O O . THR B 1 122 ? -12.43 -10.492 -11.641 1 88.88 122 THR B O 1
ATOM 2598 N N . SER B 1 123 ? -10.883 -10.586 -13.297 1 92.25 123 SER B N 1
ATOM 2599 C CA . SER B 1 123 ? -10.328 -9.281 -12.938 1 92.25 123 SER B CA 1
ATOM 2600 C C . SER B 1 123 ? -11.188 -8.148 -13.477 1 92.25 123 SER B C 1
ATOM 2602 O O . SER B 1 123 ? -11.703 -8.227 -14.594 1 92.25 123 SER B O 1
ATOM 2604 N N . LEU B 1 124 ? -11.359 -7.078 -12.711 1 93.19 124 LEU B N 1
ATOM 2605 C CA . LEU B 1 124 ? -12.156 -5.926 -13.117 1 93.19 124 LEU B CA 1
ATOM 2606 C C . LEU B 1 124 ? -11.258 -4.773 -13.555 1 93.19 124 LEU B C 1
ATOM 2608 O O . LEU B 1 124 ? -11.656 -3.957 -14.391 1 93.19 124 LEU B O 1
ATOM 2612 N N . ASP B 1 125 ? -10.109 -4.668 -12.984 1 95.75 125 ASP B N 1
ATOM 2613 C CA . ASP B 1 125 ? -9.109 -3.656 -13.32 1 95.75 125 ASP B CA 1
ATOM 2614 C C . ASP B 1 125 ? -7.707 -4.121 -12.938 1 95.75 125 ASP B C 1
ATOM 2616 O O . ASP B 1 125 ? -7.539 -5.195 -12.359 1 95.75 125 ASP B O 1
ATOM 2620 N N . HIS B 1 126 ? -6.637 -3.408 -13.383 1 96.62 126 HIS B N 1
ATOM 2621 C CA . HIS B 1 126 ? -5.242 -3.652 -13.031 1 96.62 126 HIS B CA 1
ATOM 2622 C C . HIS B 1 126 ? -4.414 -2.379 -13.148 1 96.62 126 HIS B C 1
ATOM 2624 O O . HIS B 1 126 ? -4.367 -1.763 -14.219 1 96.62 126 HIS B O 1
ATOM 2630 N N . SER B 1 127 ? -3.879 -1.965 -12.062 1 97.25 127 SER B N 1
ATOM 2631 C CA . SER B 1 127 ? -2.943 -0.846 -12.023 1 97.25 127 SER B CA 1
ATOM 2632 C C . SER B 1 127 ? -1.543 -1.308 -11.641 1 97.25 127 SER B C 1
ATOM 2634 O O . SER B 1 127 ? -1.386 -2.182 -10.781 1 97.25 127 SER B O 1
ATOM 2636 N N . ALA B 1 128 ? -0.547 -0.732 -12.281 1 97.62 128 ALA B N 1
ATOM 2637 C CA . ALA B 1 128 ? 0.85 -1.079 -12.031 1 97.62 128 ALA B CA 1
ATOM 2638 C C . ALA B 1 128 ? 1.723 0.17 -11.969 1 97.62 128 ALA B C 1
ATOM 2640 O O . ALA B 1 128 ? 1.556 1.092 -12.773 1 97.62 128 ALA B O 1
ATOM 2641 N N . TRP B 1 129 ? 2.602 0.233 -11.008 1 97.88 129 TRP B N 1
ATOM 2642 C CA . TRP B 1 129 ? 3.525 1.348 -10.82 1 97.88 129 TRP B CA 1
ATOM 2643 C C . TRP B 1 129 ? 4.969 0.861 -10.805 1 97.88 129 TRP B C 1
ATOM 2645 O O . TRP B 1 129 ? 5.375 0.13 -9.898 1 97.88 129 TRP B O 1
ATOM 2655 N N . TYR B 1 130 ? 5.73 1.365 -11.773 1 97.06 130 TYR B N 1
ATOM 2656 C CA . TYR B 1 130 ? 7.148 1.021 -11.82 1 97.06 130 TYR B CA 1
ATOM 2657 C C . TYR B 1 130 ? 7.945 1.856 -10.828 1 97.06 130 TYR B C 1
ATOM 2659 O O . TYR B 1 130 ? 7.762 3.072 -10.742 1 97.06 130 TYR B O 1
ATOM 2667 N N . HIS B 1 131 ? 8.82 1.182 -10.102 1 95.44 131 HIS B N 1
ATOM 2668 C CA . HIS B 1 131 ? 9.719 1.868 -9.172 1 95.44 131 HIS B CA 1
ATOM 2669 C C . HIS B 1 131 ? 11.148 1.894 -9.703 1 95.44 131 HIS B C 1
ATOM 2671 O O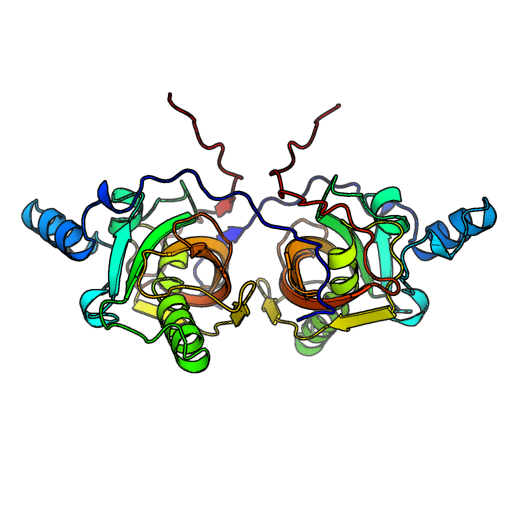 . HIS B 1 131 ? 11.961 2.715 -9.266 1 95.44 131 HIS B O 1
ATOM 2677 N N . GLU B 1 132 ? 11.43 0.94 -10.469 1 94.12 132 GLU B N 1
ATOM 2678 C CA . GLU B 1 132 ? 12.688 0.865 -11.211 1 94.12 132 GLU B CA 1
ATOM 2679 C C . GLU B 1 132 ? 12.43 0.671 -12.703 1 94.12 132 GLU B C 1
ATOM 2681 O O . GLU B 1 132 ? 11.469 0.006 -13.094 1 94.12 132 GLU B O 1
ATOM 2686 N N . PHE B 1 133 ? 13.367 1.235 -13.5 1 92.19 133 PHE B N 1
ATOM 2687 C CA . PHE B 1 133 ? 13.094 1.204 -14.93 1 92.19 133 PHE B CA 1
ATOM 2688 C C . PHE B 1 133 ? 14.062 0.274 -15.648 1 92.19 133 PHE B C 1
ATOM 2690 O O . PHE B 1 133 ? 13.828 -0.112 -16.797 1 92.19 133 PHE B O 1
ATOM 2697 N N . ARG B 1 134 ? 15.141 -0.028 -14.992 1 93.69 134 ARG B N 1
ATOM 2698 C CA . ARG B 1 134 ? 16.094 -0.979 -15.539 1 93.69 134 ARG B CA 1
ATOM 2699 C C . ARG B 1 134 ? 16.234 -2.201 -14.641 1 93.69 134 ARG B C 1
ATOM 2701 O O . ARG B 1 134 ? 16.516 -2.07 -13.445 1 93.69 134 ARG B O 1
ATOM 2708 N N . PHE B 1 135 ? 16.016 -3.303 -15.195 1 95.12 135 PHE B N 1
ATOM 2709 C CA . PHE B 1 135 ? 16.109 -4.574 -14.484 1 95.12 135 PHE B CA 1
ATOM 2710 C C . PHE B 1 135 ? 16.203 -5.734 -15.469 1 95.12 135 PHE B C 1
ATOM 2712 O O . PHE B 1 135 ? 16.016 -5.555 -16.672 1 95.12 135 PHE B O 1
ATOM 2719 N N . ASP B 1 136 ? 16.578 -6.871 -14.906 1 95.69 136 ASP B N 1
ATOM 2720 C CA . ASP B 1 136 ? 16.688 -8.094 -15.695 1 95.69 136 ASP B CA 1
ATOM 2721 C C . ASP B 1 136 ? 15.453 -8.977 -15.516 1 95.69 136 ASP B C 1
ATOM 2723 O O . ASP B 1 136 ? 15.328 -9.688 -14.516 1 95.69 136 ASP B O 1
ATOM 2727 N N . VAL B 1 137 ? 14.57 -9.062 -16.516 1 94.25 137 VAL B N 1
ATOM 2728 C CA . VAL B 1 137 ? 13.312 -9.797 -16.438 1 94.25 137 VAL B CA 1
ATOM 2729 C C . VAL B 1 137 ? 13.555 -11.281 -16.688 1 94.25 137 VAL B C 1
ATOM 2731 O O . VAL B 1 137 ? 12.672 -12.109 -16.469 1 94.25 137 VAL B O 1
ATOM 2734 N N . ASN B 1 138 ? 14.789 -11.586 -17.047 1 95.38 138 ASN B N 1
ATOM 2735 C CA . ASN B 1 138 ? 15.141 -12.977 -17.281 1 95.38 138 ASN B CA 1
ATOM 2736 C C . ASN B 1 138 ? 15.5 -13.695 -15.984 1 95.38 138 ASN B C 1
ATOM 2738 O O . ASN B 1 138 ? 15.586 -14.922 -15.945 1 95.38 138 ASN B O 1
ATOM 2742 N N . GLU B 1 139 ? 15.672 -13 -14.961 1 96.5 139 GLU B N 1
ATOM 2743 C CA . GLU B 1 139 ? 15.945 -13.547 -13.641 1 96.5 139 GLU B CA 1
ATOM 2744 C C . GLU B 1 139 ? 14.648 -13.797 -12.875 1 96.5 139 GLU B C 1
ATOM 2746 O O . GLU B 1 139 ? 13.586 -13.32 -13.266 1 96.5 139 GLU B O 1
ATOM 2751 N N . TRP B 1 140 ? 14.781 -14.602 -11.805 1 98.06 140 TRP B N 1
ATOM 2752 C CA . TRP B 1 140 ? 13.648 -14.812 -10.906 1 98.06 140 TRP B CA 1
ATOM 2753 C C . TRP B 1 140 ? 13.172 -13.492 -10.312 1 98.06 140 TRP B C 1
ATOM 2755 O O . TRP B 1 140 ? 13.984 -12.648 -9.922 1 98.06 140 TRP B O 1
ATOM 2765 N N . ILE B 1 141 ? 11.922 -13.359 -10.305 1 97.88 141 ILE B N 1
ATOM 2766 C CA . ILE B 1 141 ? 11.312 -12.25 -9.578 1 97.88 141 ILE B CA 1
ATOM 2767 C C . ILE B 1 141 ? 10.352 -12.797 -8.516 1 97.88 141 ILE B C 1
ATOM 2769 O O . ILE B 1 141 ? 9.75 -13.859 -8.703 1 97.88 141 ILE B O 1
ATOM 2773 N N . LEU B 1 142 ? 10.219 -12.117 -7.422 1 98.56 142 LEU B N 1
ATOM 2774 C CA . LEU B 1 142 ? 9.289 -12.477 -6.355 1 98.56 142 LEU B CA 1
ATOM 2775 C C . LEU B 1 142 ? 8.031 -11.617 -6.414 1 98.56 142 LEU B C 1
ATOM 2777 O O . LEU B 1 142 ? 8.117 -10.391 -6.484 1 98.56 142 LEU B O 1
ATOM 2781 N N . TYR B 1 143 ? 6.98 -12.234 -6.461 1 98.38 143 TYR B N 1
ATOM 2782 C CA . TYR B 1 143 ? 5.703 -11.531 -6.441 1 98.38 143 TYR B CA 1
ATOM 2783 C C . TYR B 1 143 ? 4.98 -11.742 -5.117 1 98.38 143 TYR B C 1
ATOM 2785 O O . TYR B 1 143 ? 4.477 -12.836 -4.848 1 98.38 143 TYR B O 1
ATOM 2793 N N . GLU B 1 144 ? 4.938 -10.75 -4.312 1 98.38 144 GLU B N 1
ATOM 2794 C CA . GLU B 1 144 ? 4.145 -10.688 -3.09 1 98.38 144 GLU B CA 1
ATOM 2795 C C . GLU B 1 144 ? 2.725 -10.211 -3.379 1 98.38 144 GLU B C 1
ATOM 2797 O O . GLU B 1 144 ? 2.529 -9.156 -3.984 1 98.38 144 GLU B O 1
ATOM 2802 N N . GLN B 1 145 ? 1.752 -10.984 -3.043 1 97.38 145 GLN B N 1
ATOM 2803 C CA . GLN B 1 145 ? 0.354 -10.648 -3.297 1 97.38 145 GLN B CA 1
ATOM 2804 C C . GLN B 1 145 ? -0.474 -10.742 -2.018 1 97.38 145 GLN B C 1
ATOM 2806 O O . GLN B 1 145 ? -0.305 -11.68 -1.231 1 97.38 145 GLN B O 1
ATOM 2811 N N . GLU B 1 146 ? -1.373 -9.766 -1.82 1 96.56 146 GLU B N 1
ATOM 2812 C CA . GLU B 1 146 ? -2.152 -9.727 -0.587 1 96.56 146 GLU B CA 1
ATOM 2813 C C . GLU B 1 146 ? -3.592 -9.297 -0.857 1 96.56 146 GLU B C 1
ATOM 2815 O O . GLU B 1 146 ? -3.828 -8.281 -1.512 1 96.56 146 GLU B O 1
ATOM 2820 N N . CYS B 1 147 ? -4.516 -10.117 -0.433 1 95.06 147 CYS B N 1
ATOM 2821 C CA . CYS B 1 147 ? -5.902 -9.656 -0.392 1 95.06 147 CYS B CA 1
ATOM 2822 C C . CYS B 1 147 ? -6.113 -8.656 0.735 1 95.06 147 CYS B C 1
ATOM 2824 O O . CYS B 1 147 ? -6.082 -9.023 1.912 1 95.06 147 CYS B O 1
ATOM 2826 N N . VAL B 1 148 ? -6.457 -7.395 0.421 1 95.25 148 VAL B N 1
ATOM 2827 C CA . VAL B 1 148 ? -6.465 -6.352 1.444 1 95.25 148 VAL B CA 1
ATOM 2828 C C . VAL B 1 148 ? -7.902 -6.051 1.861 1 95.25 148 VAL B C 1
ATOM 2830 O O . VAL B 1 148 ? -8.141 -5.434 2.904 1 95.25 148 VAL B O 1
ATOM 2833 N N . ALA B 1 149 ? -8.906 -6.484 1.013 1 94.44 149 ALA B N 1
ATOM 2834 C CA . ALA B 1 149 ? -10.32 -6.312 1.341 1 94.44 149 ALA B CA 1
ATOM 2835 C C . ALA B 1 149 ? -11.195 -7.199 0.462 1 94.44 149 ALA B C 1
ATOM 2837 O O . ALA B 1 149 ? -10.859 -7.465 -0.695 1 94.44 149 ALA B O 1
ATOM 2838 N N . HIS B 1 150 ? -12.25 -7.676 1.019 1 91.81 150 HIS B N 1
ATOM 2839 C CA . HIS B 1 150 ? -13.266 -8.406 0.271 1 91.81 150 HIS B CA 1
ATOM 2840 C C . HIS B 1 150 ? -14.664 -8.086 0.783 1 91.81 150 HIS B C 1
ATOM 2842 O O . HIS B 1 150 ? -14.906 -8.125 1.99 1 91.81 150 HIS B O 1
ATOM 2848 N N . SER B 1 151 ? -15.461 -7.672 -0.071 1 90.75 151 SER B N 1
ATOM 2849 C CA . SER B 1 151 ? -16.875 -7.453 0.224 1 90.75 151 SER B CA 1
ATOM 2850 C C . SER B 1 151 ? -17.719 -7.492 -1.046 1 90.75 151 SER B C 1
ATOM 2852 O O . SER B 1 151 ? -17.219 -7.215 -2.139 1 90.75 151 SER B O 1
ATOM 2854 N N . ALA B 1 152 ? -18.922 -7.949 -0.941 1 89 152 ALA B N 1
ATOM 2855 C CA . ALA B 1 152 ? -19.875 -7.922 -2.039 1 89 152 ALA B CA 1
ATOM 2856 C C . ALA B 1 152 ? -19.328 -8.633 -3.271 1 89 152 ALA B C 1
ATOM 2858 O O . ALA B 1 152 ? -19.375 -8.102 -4.383 1 89 152 ALA B O 1
ATOM 2859 N N . ASN B 1 153 ? -18.578 -9.711 -3.094 1 89.19 153 ASN B N 1
ATOM 2860 C CA . ASN B 1 153 ? -18.047 -10.586 -4.133 1 89.19 153 ASN B CA 1
ATOM 2861 C C . ASN B 1 153 ? -16.875 -9.938 -4.855 1 89.19 153 ASN B C 1
ATOM 2863 O O . ASN B 1 153 ? -16.5 -10.375 -5.949 1 89.19 153 ASN B O 1
ATOM 2867 N N . ARG B 1 154 ? -16.344 -8.875 -4.188 1 92.62 154 ARG B N 1
ATOM 2868 C CA . ARG B 1 154 ? -15.188 -8.203 -4.785 1 92.62 154 ARG B CA 1
ATOM 2869 C C . ARG B 1 154 ? -13.992 -8.242 -3.844 1 92.62 154 ARG B C 1
ATOM 2871 O O . ARG B 1 154 ? -14.133 -8.008 -2.641 1 92.62 154 ARG B O 1
ATOM 2878 N N . SER B 1 155 ? -12.922 -8.586 -4.43 1 93.69 155 SER B N 1
ATOM 2879 C CA . SER B 1 155 ? -11.672 -8.578 -3.682 1 93.69 155 SER B CA 1
ATOM 2880 C C . SER B 1 155 ? -10.703 -7.539 -4.23 1 93.69 155 SER B C 1
ATOM 2882 O O . SER B 1 155 ? -10.539 -7.414 -5.445 1 93.69 155 SER B O 1
ATOM 2884 N N . LEU B 1 156 ? -10.148 -6.781 -3.332 1 97.06 156 LEU B N 1
ATOM 2885 C CA . LEU B 1 156 ? -9.023 -5.926 -3.693 1 97.06 156 LEU B CA 1
ATOM 2886 C C . LEU B 1 156 ? -7.699 -6.586 -3.318 1 97.06 156 LEU B C 1
ATOM 2888 O O . LEU B 1 156 ? -7.516 -7.012 -2.178 1 97.06 156 LEU B O 1
ATOM 2892 N N . ILE B 1 157 ? -6.797 -6.656 -4.285 1 97.19 157 ILE B N 1
ATOM 2893 C CA . ILE B 1 157 ? -5.496 -7.285 -4.086 1 97.19 157 ILE B CA 1
ATOM 2894 C C . ILE B 1 157 ? -4.387 -6.277 -4.371 1 97.19 157 ILE B C 1
ATOM 2896 O O . ILE B 1 157 ? -4.43 -5.559 -5.371 1 97.19 157 ILE B O 1
ATOM 2900 N N . HIS B 1 158 ? -3.42 -6.172 -3.492 1 98 158 HIS B N 1
ATOM 2901 C CA . HIS B 1 158 ? -2.18 -5.438 -3.725 1 98 158 HIS B CA 1
ATOM 2902 C C . HIS B 1 158 ? -1.019 -6.387 -3.992 1 98 158 HIS B C 1
ATOM 2904 O O . HIS B 1 158 ? -0.974 -7.492 -3.443 1 98 158 HIS B O 1
ATOM 2910 N N . GLY B 1 159 ? -0.14 -5.918 -4.828 1 98.19 159 GLY B N 1
ATOM 2911 C CA . GLY B 1 159 ? 1.04 -6.707 -5.148 1 98.19 159 GLY B CA 1
ATOM 2912 C C . GLY B 1 159 ? 2.324 -5.898 -5.105 1 98.19 159 GLY B C 1
ATOM 2913 O O . GLY B 1 159 ? 2.311 -4.688 -5.324 1 98.19 159 GLY B O 1
ATOM 2914 N N . ARG B 1 160 ? 3.412 -6.57 -4.805 1 98.44 160 ARG B N 1
ATOM 2915 C CA . ARG B 1 160 ? 4.777 -6.066 -4.926 1 98.44 160 ARG B CA 1
ATOM 2916 C C . ARG B 1 160 ? 5.664 -7.066 -5.66 1 98.44 160 ARG B C 1
ATOM 2918 O O . ARG B 1 160 ? 5.684 -8.25 -5.324 1 98.44 160 ARG B O 1
ATOM 2925 N N . ILE B 1 161 ? 6.32 -6.559 -6.641 1 98.5 161 ILE B N 1
ATOM 2926 C CA . ILE B 1 161 ? 7.25 -7.395 -7.395 1 98.5 161 ILE B CA 1
ATOM 2927 C C . ILE B 1 161 ? 8.688 -6.988 -7.07 1 98.5 161 ILE B C 1
ATOM 2929 O O . ILE B 1 161 ? 9.047 -5.812 -7.168 1 98.5 161 ILE B O 1
ATOM 2933 N N . TRP B 1 162 ? 9.477 -7.969 -6.766 1 98.56 162 TRP B N 1
ATOM 2934 C CA . TRP B 1 162 ? 10.859 -7.777 -6.348 1 98.56 162 TRP B CA 1
ATOM 2935 C C . TRP B 1 162 ? 11.82 -8.484 -7.301 1 98.56 162 TRP B C 1
ATOM 2937 O O . TRP B 1 162 ? 11.531 -9.586 -7.77 1 98.56 162 TRP B O 1
ATOM 2947 N N . SER B 1 163 ? 12.961 -7.855 -7.445 1 97.75 163 SER B N 1
ATOM 2948 C CA . SER B 1 163 ? 14.055 -8.602 -8.055 1 97.75 163 SER B CA 1
ATOM 2949 C C . SER B 1 163 ? 14.609 -9.648 -7.098 1 97.75 163 SER B C 1
ATOM 2951 O O . SER B 1 163 ? 14.367 -9.586 -5.891 1 97.75 163 SER B O 1
ATOM 2953 N N . ARG B 1 164 ? 15.32 -10.531 -7.672 1 95.75 164 ARG B N 1
ATOM 2954 C CA . ARG B 1 164 ? 15.922 -11.578 -6.855 1 95.75 164 ARG B CA 1
ATOM 2955 C C . ARG B 1 164 ? 16.859 -10.977 -5.801 1 95.75 164 ARG B C 1
ATOM 2957 O O . ARG B 1 164 ? 16.953 -11.508 -4.691 1 95.75 164 ARG B O 1
ATOM 2964 N N . SER B 1 165 ? 17.438 -9.93 -6.059 1 95.12 165 SER B N 1
ATOM 2965 C CA . SER B 1 165 ? 18.391 -9.289 -5.164 1 95.12 165 SER B CA 1
ATOM 2966 C C . SER B 1 165 ? 17.688 -8.391 -4.152 1 95.12 165 SER B C 1
ATOM 2968 O O . SER B 1 165 ? 18.344 -7.762 -3.312 1 95.12 165 SER B O 1
ATOM 2970 N N . GLY B 1 166 ? 16.406 -8.195 -4.281 1 96.06 166 GLY B N 1
ATOM 2971 C CA . GLY B 1 166 ? 15.664 -7.527 -3.221 1 96.06 166 GLY B CA 1
ATOM 2972 C C . GLY B 1 166 ? 15.273 -6.105 -3.576 1 96.06 166 GLY B C 1
ATOM 2973 O O . GLY B 1 166 ? 14.883 -5.328 -2.703 1 96.06 166 GLY B O 1
ATOM 2974 N N . ARG B 1 167 ? 15.422 -5.738 -4.816 1 96 167 ARG B N 1
ATOM 2975 C CA . ARG B 1 167 ? 14.945 -4.426 -5.246 1 96 167 ARG B CA 1
ATOM 2976 C C . ARG B 1 167 ? 13.453 -4.461 -5.566 1 96 167 ARG B C 1
ATOM 2978 O O . ARG B 1 167 ? 12.984 -5.379 -6.242 1 96 167 ARG B O 1
ATOM 2985 N N . LEU B 1 168 ? 12.742 -3.418 -5.066 1 97.44 168 LEU B N 1
ATOM 2986 C CA . LEU B 1 168 ? 11.336 -3.299 -5.434 1 97.44 168 LEU B CA 1
ATOM 2987 C C . LEU B 1 168 ? 11.188 -2.764 -6.855 1 97.44 168 LEU B C 1
ATOM 2989 O O . LEU B 1 168 ? 11.562 -1.621 -7.133 1 97.44 168 LEU B O 1
ATOM 2993 N N . LEU B 1 169 ? 10.617 -3.547 -7.734 1 97.81 169 LEU B N 1
ATOM 2994 C CA . LEU B 1 169 ? 10.531 -3.182 -9.141 1 97.81 169 LEU B CA 1
ATOM 2995 C C . LEU B 1 169 ? 9.188 -2.527 -9.445 1 97.81 169 LEU B C 1
ATOM 2997 O O . LEU B 1 169 ? 9.117 -1.574 -10.227 1 97.81 169 LEU B O 1
ATOM 3001 N N . MET B 1 170 ? 8.125 -2.99 -8.836 1 98.19 170 MET B N 1
ATOM 3002 C CA . MET B 1 170 ? 6.777 -2.602 -9.234 1 98.19 170 MET B CA 1
ATOM 3003 C C . MET B 1 170 ? 5.781 -2.875 -8.109 1 98.19 170 MET B C 1
ATOM 3005 O O . MET B 1 170 ? 5.926 -3.854 -7.371 1 98.19 170 MET B O 1
ATOM 3009 N N . SER B 1 171 ? 4.816 -2.072 -7.977 1 98.31 171 SER B N 1
ATOM 3010 C CA . SER B 1 171 ? 3.625 -2.316 -7.172 1 98.31 171 SER B CA 1
ATOM 3011 C C . SER B 1 171 ? 2.383 -2.445 -8.047 1 98.31 171 SER B C 1
ATOM 3013 O O . SER B 1 171 ? 2.305 -1.833 -9.117 1 98.31 171 SER B O 1
ATOM 3015 N N . THR B 1 172 ? 1.412 -3.205 -7.574 1 98.38 172 THR B N 1
ATOM 3016 C CA . THR B 1 172 ? 0.196 -3.396 -8.359 1 98.38 172 THR B CA 1
ATOM 3017 C C . THR B 1 172 ? -1.036 -3.367 -7.457 1 98.38 172 THR B C 1
ATOM 3019 O O . THR B 1 172 ? -0.93 -3.559 -6.242 1 98.38 172 THR B O 1
ATOM 3022 N N . SER B 1 173 ? -2.146 -3.014 -8.008 1 98.19 173 SER B N 1
ATOM 3023 C CA . SER B 1 173 ? -3.475 -3.154 -7.422 1 98.19 173 SER B CA 1
ATOM 3024 C C . SER B 1 173 ? -4.469 -3.717 -8.438 1 98.19 173 SER B C 1
ATOM 3026 O O . SER B 1 173 ? -4.441 -3.35 -9.609 1 98.19 173 SER B O 1
ATOM 3028 N N . GLN B 1 174 ? -5.305 -4.609 -7.961 1 97.44 174 GLN B N 1
ATOM 3029 C CA . GLN B 1 174 ? -6.309 -5.227 -8.82 1 97.44 174 GLN B CA 1
ATOM 3030 C C . GLN B 1 174 ? -7.582 -5.543 -8.047 1 97.44 174 GLN B C 1
ATOM 3032 O O . GLN B 1 174 ? -7.52 -6.02 -6.91 1 97.44 174 GLN B O 1
ATOM 3037 N N . GLU B 1 175 ? -8.688 -5.203 -8.586 1 97 175 GLU B N 1
ATOM 3038 C CA . GLU B 1 175 ? -9.961 -5.695 -8.062 1 97 175 GLU B CA 1
ATOM 3039 C C . GLU B 1 175 ? -10.461 -6.895 -8.859 1 97 175 GLU B C 1
ATOM 3041 O O . GLU B 1 175 ? -10.391 -6.902 -10.086 1 97 175 GLU B O 1
ATOM 3046 N N . GLY B 1 176 ? -10.883 -7.891 -8.188 1 93.56 176 GLY B N 1
ATOM 3047 C CA . GLY B 1 176 ? -11.461 -9.07 -8.805 1 93.56 176 GLY B CA 1
ATOM 3048 C C . GLY B 1 176 ? -12.875 -9.359 -8.344 1 93.56 176 GLY B C 1
ATOM 3049 O O . GLY B 1 176 ? -13.219 -9.117 -7.184 1 93.56 176 GLY B O 1
ATOM 3050 N N . LEU B 1 177 ? -13.672 -9.82 -9.273 1 91.44 177 LEU B N 1
ATOM 3051 C CA . LEU B 1 177 ? -15 -10.352 -8.969 1 91.44 177 LEU B CA 1
ATOM 3052 C C . LEU B 1 177 ? -14.945 -11.852 -8.719 1 91.44 177 LEU B C 1
ATOM 3054 O O . LEU B 1 177 ? -14.438 -12.602 -9.547 1 91.44 177 LEU B O 1
ATOM 3058 N N . ILE B 1 178 ? -15.391 -12.25 -7.562 1 86.69 178 ILE B N 1
ATOM 3059 C CA . ILE B 1 178 ? -15.375 -13.656 -7.176 1 86.69 178 ILE B CA 1
ATOM 3060 C C . ILE B 1 178 ? -16.781 -14.094 -6.766 1 86.69 178 ILE B C 1
ATOM 3062 O O . ILE B 1 178 ? -17.266 -13.711 -5.703 1 86.69 178 ILE B O 1
ATOM 3066 N N . TYR B 1 179 ? -17.422 -14.945 -7.582 1 82.5 179 TYR B N 1
ATOM 3067 C CA . TYR B 1 179 ? -18.766 -15.438 -7.305 1 82.5 179 TYR B CA 1
ATOM 3068 C C . TYR B 1 179 ? -18.734 -16.891 -6.863 1 82.5 179 TYR B C 1
ATOM 3070 O O . TYR B 1 179 ? -18.312 -17.766 -7.625 1 82.5 179 TYR B O 1
ATOM 3078 N N . PRO B 1 180 ? -19.156 -17.094 -5.617 1 77.31 180 PRO B N 1
ATOM 3079 C CA . PRO B 1 180 ? -19.219 -18.5 -5.199 1 77.31 180 PRO B CA 1
ATOM 3080 C C . PRO B 1 180 ? -20.312 -19.281 -5.945 1 77.31 180 PRO B C 1
ATOM 3082 O O . PRO B 1 180 ? -21.328 -18.703 -6.348 1 77.31 180 PRO B O 1
ATOM 3085 N N . ALA B 1 181 ? -20 -20.531 -6.352 1 71.38 181 ALA B N 1
ATOM 3086 C CA . ALA B 1 181 ? -20.953 -21.406 -7.047 1 71.38 181 ALA B CA 1
ATOM 3087 C C . ALA B 1 181 ? -22.203 -21.641 -6.199 1 71.38 181 ALA B C 1
ATOM 3089 O O . ALA B 1 181 ? -23.312 -21.734 -6.734 1 71.38 181 ALA B O 1
ATOM 3090 N N . SER B 1 182 ? -21.953 -22.031 -5.059 1 64.31 182 SER B N 1
ATOM 3091 C CA . SER B 1 182 ? -23.141 -22.25 -4.23 1 64.31 182 SER B CA 1
ATOM 3092 C C . SER B 1 182 ? -23.281 -21.172 -3.166 1 64.31 182 SER B C 1
ATOM 3094 O O . SER B 1 182 ? -22.312 -20.531 -2.791 1 64.31 182 SER B O 1
ATOM 3096 N N . LYS B 1 183 ? -24.531 -20.562 -2.959 1 55.81 183 LYS B N 1
ATOM 3097 C CA . LYS B 1 183 ? -24.828 -19.594 -1.911 1 55.81 183 LYS B CA 1
ATOM 3098 C C . LYS B 1 183 ? -24.062 -19.922 -0.629 1 55.81 183 LYS B C 1
ATOM 3100 O O . LYS B 1 183 ? -24.047 -21.062 -0.182 1 55.81 183 LYS B O 1
ATOM 3105 N N . PRO B 1 184 ? -23 -19.062 -0.378 1 50.66 184 PRO B N 1
ATOM 3106 C CA . PRO B 1 184 ? -22.281 -19.391 0.854 1 50.66 184 PRO B CA 1
ATOM 3107 C C . PRO B 1 184 ? -23.203 -19.859 1.975 1 50.66 184 PRO B C 1
ATOM 3109 O O . PRO B 1 184 ? -24.344 -19.391 2.078 1 50.66 184 PRO B O 1
ATOM 3112 N N . LEU B 1 185 ? -22.969 -21.016 2.484 1 45.84 185 LEU B N 1
ATOM 3113 C CA . LEU B 1 185 ? -23.734 -21.406 3.67 1 45.84 185 LEU B CA 1
ATOM 3114 C C . LEU B 1 185 ? -23.781 -20.25 4.672 1 45.84 185 LEU B C 1
ATOM 3116 O O . LEU B 1 185 ? -22.906 -19.375 4.676 1 45.84 185 LEU B O 1
ATOM 3120 N N . GLU B 1 186 ? -24.781 -20.266 5.582 1 44.06 186 GLU B N 1
ATOM 3121 C CA . GLU B 1 186 ? -25.25 -19.328 6.602 1 44.06 186 GLU B CA 1
ATOM 3122 C C . GLU B 1 186 ? -24.062 -18.656 7.309 1 44.06 186 GLU B C 1
ATOM 3124 O O . GLU B 1 186 ? -24.234 -17.609 7.938 1 44.06 186 GLU B O 1
ATOM 3129 N N . LYS B 1 187 ? -23.016 -19.406 7.852 1 41.97 187 LYS B N 1
ATOM 3130 C CA . LYS B 1 187 ? -22.25 -18.828 8.961 1 41.97 187 LYS B CA 1
ATOM 3131 C C . LYS B 1 187 ? -21.172 -17.891 8.453 1 41.97 187 LYS B C 1
ATOM 3133 O O . LYS B 1 187 ? -20.344 -18.281 7.613 1 41.97 187 LYS B O 1
ATOM 3138 N N . GLN B 1 188 ? -21.359 -16.641 8.523 1 46.94 188 GLN B N 1
ATOM 3139 C CA . GLN B 1 188 ? -20.672 -15.406 8.164 1 46.94 188 GLN B CA 1
ATOM 3140 C C . GLN B 1 188 ? -19.234 -15.398 8.688 1 46.94 188 GLN B C 1
ATOM 3142 O O . GLN B 1 188 ? -19.016 -15.383 9.906 1 46.94 188 GLN B O 1
ATOM 3147 N N . LYS B 1 189 ? -18.281 -16.031 8.039 1 46.72 189 LYS B N 1
ATOM 3148 C CA . LYS B 1 189 ? -16.953 -15.914 8.625 1 46.72 189 LYS B CA 1
ATOM 3149 C C . LYS B 1 189 ? -16.312 -14.57 8.281 1 46.72 189 LYS B C 1
ATOM 3151 O O . LYS B 1 189 ? -16.172 -14.227 7.105 1 46.72 189 LYS B O 1
ATOM 3156 N N . GLU B 1 190 ? -16.375 -13.531 9.18 1 44.81 190 GLU B N 1
ATOM 3157 C CA . GLU B 1 190 ? -15.586 -12.312 9.133 1 44.81 190 GLU B CA 1
ATOM 3158 C C . GLU B 1 190 ? -14.117 -12.594 9.406 1 44.81 190 GLU B C 1
ATOM 3160 O O . GLU B 1 190 ? -13.773 -13.25 10.398 1 44.81 190 GLU B O 1
ATOM 3165 N N . VAL B 1 191 ? -13.281 -12.516 8.391 1 46.5 191 VAL B N 1
ATOM 3166 C CA . VAL B 1 191 ? -11.844 -12.656 8.617 1 46.5 191 VAL B CA 1
ATOM 3167 C C . VAL B 1 191 ? -11.219 -11.281 8.844 1 46.5 191 VAL B C 1
ATOM 3169 O O . VAL B 1 191 ? -11.391 -10.375 8.031 1 46.5 191 VAL B O 1
ATOM 3172 N N . ASN B 1 192 ? -10.82 -10.938 10.07 1 43.44 192 ASN B N 1
ATOM 3173 C CA . ASN B 1 192 ? -10.07 -9.727 10.359 1 43.44 192 ASN B CA 1
ATOM 3174 C C . ASN B 1 192 ? -8.586 -9.898 10.023 1 43.44 192 ASN B C 1
ATOM 3176 O O . ASN B 1 192 ? -7.965 -10.883 10.414 1 43.44 192 ASN B O 1
ATOM 3180 N N . VAL B 1 193 ? -8.117 -9.242 9.031 1 46.38 193 VAL B N 1
ATOM 3181 C CA . VAL B 1 193 ? -6.707 -9.258 8.641 1 46.38 193 VAL B CA 1
ATOM 3182 C C . VAL B 1 193 ? -5.832 -8.922 9.844 1 46.38 193 VAL B C 1
ATOM 3184 O O . VAL B 1 193 ? -5.871 -7.797 10.359 1 46.38 193 VAL B O 1
ATOM 3187 N N . GLN B 1 194 ? -5.719 -9.859 10.758 1 38.91 194 GLN B N 1
ATOM 3188 C CA . GLN B 1 194 ? -4.766 -9.547 11.82 1 38.91 194 GLN B CA 1
ATOM 3189 C C . GLN B 1 194 ? -3.346 -9.445 11.266 1 38.91 194 GLN B C 1
ATOM 3191 O O . GLN B 1 194 ? -2.971 -10.203 10.367 1 38.91 194 GLN B O 1
ATOM 3196 N N . GLY B 1 195 ? -2.697 -8.359 11.289 1 34.38 195 GLY B N 1
ATOM 3197 C CA . GLY B 1 195 ? -1.266 -8.273 11.047 1 34.38 195 GLY B CA 1
ATOM 3198 C C . GLY B 1 195 ? -0.503 -9.484 11.555 1 34.38 195 GLY B C 1
ATOM 3199 O O . GLY B 1 195 ? -0.587 -9.828 12.734 1 34.38 195 GLY B O 1
ATOM 3200 N N . GLU B 1 196 ? -0.263 -10.406 10.789 1 34.09 196 GLU B N 1
ATOM 3201 C CA . GLU B 1 196 ? 0.394 -11.68 11.094 1 34.09 196 GLU B CA 1
ATOM 3202 C C . GLU B 1 196 ? 1.729 -11.453 11.797 1 34.09 196 GLU B C 1
ATOM 3204 O O . GLU B 1 196 ? 2.533 -10.625 11.367 1 34.09 196 GLU B O 1
ATOM 3209 N N . LYS B 1 197 ? 1.815 -11.898 13.055 1 30.88 197 LYS B N 1
ATOM 3210 C CA . LYS B 1 197 ? 3.098 -12.195 13.688 1 30.88 197 LYS B CA 1
ATOM 3211 C C . LYS B 1 197 ? 3.826 -13.32 12.953 1 30.88 197 LYS B C 1
ATOM 3213 O O . LYS B 1 197 ? 3.289 -14.414 12.797 1 30.88 197 LYS B O 1
ATOM 3218 N N . LEU B 1 198 ? 4.77 -13.078 12.047 1 25.28 198 LEU B N 1
ATOM 3219 C CA . LEU B 1 198 ? 5.715 -14.117 11.633 1 25.28 198 LEU B CA 1
ATOM 3220 C C . LEU B 1 198 ? 6.215 -14.906 12.844 1 25.28 198 LEU B C 1
ATOM 3222 O O . LEU B 1 198 ? 6.82 -14.336 13.75 1 25.28 198 LEU B O 1
ATOM 3226 N N . ASN B 1 199 ? 5.656 -15.93 13.203 1 24.78 199 ASN B N 1
ATOM 3227 C CA . ASN B 1 199 ? 6.266 -16.875 14.133 1 24.78 199 ASN B CA 1
ATOM 3228 C C . ASN B 1 199 ? 7.672 -17.281 13.688 1 24.78 199 ASN B C 1
ATOM 3230 O O . ASN B 1 199 ? 7.852 -17.812 12.594 1 24.78 199 ASN B O 1
ATOM 3234 N N . SER B 1 200 ? 8.727 -16.578 14.117 1 22.91 200 SER B N 1
ATOM 3235 C CA . SER B 1 200 ? 10.102 -17.078 14.109 1 22.91 200 SER B CA 1
ATOM 3236 C C . SER B 1 200 ? 10.203 -18.438 14.805 1 22.91 200 SER B C 1
ATOM 3238 O O . SER B 1 200 ? 10.219 -18.5 16.031 1 22.91 200 SER B O 1
ATOM 3240 N N . LYS B 1 201 ? 9.453 -19.406 14.562 1 22.2 201 LYS B N 1
ATOM 3241 C CA . LYS B 1 201 ? 10 -20.656 15.07 1 22.2 201 LYS B CA 1
ATOM 3242 C C . LYS B 1 201 ? 11.32 -21 14.391 1 22.2 201 LYS B C 1
ATOM 3244 O O . LYS B 1 201 ? 11.336 -21.562 13.289 1 22.2 201 LYS B O 1
ATOM 3249 N N . ILE B 1 202 ? 12.336 -20.125 14.211 1 19.03 202 ILE B N 1
ATOM 3250 C CA . ILE B 1 202 ? 13.609 -20.797 14.445 1 19.03 202 ILE B CA 1
ATOM 3251 C C . ILE B 1 202 ? 13.836 -20.969 15.945 1 19.03 202 ILE B C 1
ATOM 3253 O O . IL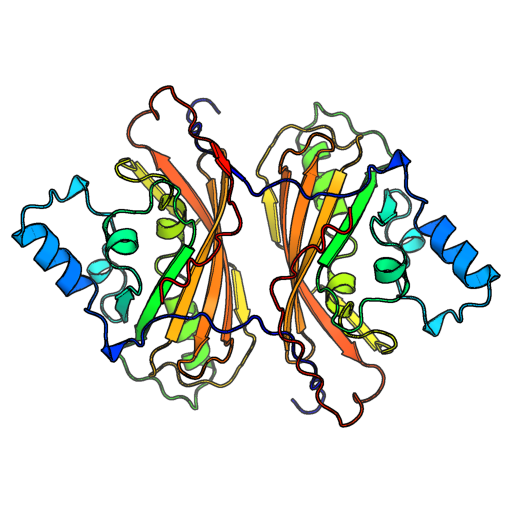E B 1 202 ? 13.625 -20.047 16.719 1 19.03 202 ILE B O 1
#

Solvent-accessible surface area (backbone atoms only — not comparable to full-atom values): 22570 Å² total; per-residue (Å²): 119,84,83,41,45,71,52,33,34,42,59,68,67,79,93,68,75,57,68,88,80,43,59,47,45,70,58,52,51,53,52,41,45,75,70,63,47,55,71,80,56,38,54,89,68,54,48,69,73,76,37,68,57,45,52,42,29,45,67,48,60,60,47,66,40,40,28,42,62,53,75,39,46,62,50,45,32,33,36,27,47,66,70,86,65,63,65,85,39,53,69,55,43,52,50,50,49,55,58,58,67,67,56,67,49,59,59,41,49,43,19,54,46,45,74,59,54,64,70,41,75,45,72,75,52,79,47,77,43,76,55,50,84,79,65,67,64,66,42,55,29,37,39,40,37,31,36,64,31,27,30,68,32,31,22,38,26,42,34,39,32,25,41,74,89,54,47,66,36,33,40,36,41,34,38,19,41,48,36,62,55,54,79,69,70,87,77,65,57,74,40,61,56,62,83,73,75,78,76,74,81,120,119,84,84,41,45,67,50,34,34,41,60,68,66,78,94,68,76,57,68,87,80,44,58,48,45,69,57,51,51,53,51,41,45,74,70,64,48,55,71,82,55,37,55,90,70,54,50,68,73,76,38,67,58,45,50,43,28,43,68,48,60,60,46,65,40,39,28,42,64,53,78,40,47,63,50,46,33,34,36,28,50,67,70,88,70,62,67,82,40,53,69,55,44,53,49,50,49,56,59,58,67,69,57,68,48,59,61,41,50,43,18,53,46,46,75,60,57,62,70,41,75,46,72,76,52,78,46,77,44,76,54,50,85,77,64,66,64,65,41,53,27,37,41,40,38,31,38,64,32,26,32,67,33,32,20,37,27,42,34,39,33,24,42,75,89,53,48,67,36,33,39,36,41,32,37,18,41,46,38,62,56,56,80,70,70,87,77,65,59,74,41,63,56,64,83,76,76,79,76,72,82,119

Secondary structure (DSSP, 8-state):
-TT----EEEEPPP----GGGS--HHHHHHHHHHTT--GGGS----HHHH-TTEEEEESSHHHHHH--TTS-SEEEEEEEE-S---TT-HHHHHHHHHHHHTSSHHHHTTTT-TT--EEEEEE---EEEES-S---TTS-EEEEEEEEEEETTEEEEEEEEEETTS-EEEEEEEEEEEEESS---S---EEEE---------/-TT----EEEEPPP----GGGS--HHHHHHHHHHTT--GGGS----HHHH-TTEEEEESSHHHHHH--TTS-SEEEEEEEE-S---TT-HHHHHHHHHHHHTSSHHHHTTTT-TT--EEEEEE---EEEES-S---TTS-EEEEEEEEEEETTEEEEEEEEEETTS-EEEEEEEEEEEEESS---S---EEEE---------

Radius of gyration: 22.28 Å; Cα contacts (8 Å, |Δi|>4): 843; chains: 2; bounding box: 55×71×53 Å

Nearest PDB structures (foldseek):
  4qfw-assembly1_A  TM=8.409E-01  e=7.160E-14  Yersinia pestis
  4qfw-assembly2_B  TM=8.416E-01  e=4.553E-13  Yersinia pestis
  1c8u-assembly1_B  TM=7.627E-01  e=5.446E-13  Escherichia coli
  5hmb-assembly1_A  TM=7.809E-01  e=2.061E-04  Streptomyces sahachiroi
  3lz7-assembly1_A  TM=7.147E-01  e=2.778E-04  Haemophilus influenzae

pLDDT: mean 84.37, std 18.58, range [18.52, 98.56]